Protein 3S7F (pdb70)

InterPro domains:
  IPR001214 SET domain [PF00856] (18-240)
  IPR001214 SET domain [PS50280] (7-241)
  IPR001214 SET domain [SM00317] (7-247)
  IPR002893 Zinc finger, MYND-type [PF01753] (52-90)
  IPR002893 Zinc finger, MYND-type [PS50865] (52-90)
  IPR011990 Tetratricopeptide-like helical domain superfamily [G3DSA:1.25.40.10] (366-433)
  IPR011990 Tetratricopeptide-like helical domain superfamily [SSF48452] (344-416)
  IPR044419 SMYD2, SET domain [cd19202] (7-269)
  IPR046341 SET domain superfamily [G3DSA:2.170.270.10] (20-267)
  IPR046341 SET domain superfamily [SSF82199] (8-263)
  IPR050869 Histone-lysine N-methyltransferase [PTHR12197] (10-426)

Radius of gyration: 22.29 Å; Cα contacts (8 Å, |Δi|>4): 740; chains: 2; bounding box: 69×54×52 Å

Secondary structure (DSSP, 8-state):
--TTEEEEE-TTS-EEEEESS-B-TT-EEEEEE-SEEEE-GGGBTTB-TTT--B-SSPEEPTTTS--EESSHHHHHHHHHHHTTTHHHHHHHGGG----HHHHHHHHHHHHHHH--SPPTT-SS--GGG----GGG--HHHHHHHHHHHHHHHHHHTTT-----HHHHHHHHHHHHHH-EEEE-TT--EEEEEE-HHHHTSEE-SS-SEEEEEETTEEEEEESS-B-TTPBPEE-SS-TTS-HHHHHHHHHHHHS----SHHHHH-TTHHHHT-B---SSPPPHHHHHHHHHHHHHHHHHHHHHTTTS-HHHHHHHHHHHHHHHTTTB-TTSHHHHHHHHHHHHHHHHTT-HHHHHHHHHHHHHHHHHHS-SS-HHHHHHHHHHHHHHHHTT-HHHHHHHHHHHHHHHHHHH-TT-HHHHHHHHHHHH-/-B-S--

CATH classification: 2.170.270.10 (+1 more: 1.25.40.10)

Structure (mmCIF, N/CA/C/O backbone):
data_3S7F
#
_entry.id   3S7F
#
_cell.length_a   156.413
_cell.length_b   156.413
_cell.length_c   52.895
_cell.angle_alpha   90.00
_cell.angle_beta   90.00
_cell.angle_gamma   90.00
#
_symmetry.space_group_name_H-M   'I 4'
#
loop_
_entity.id
_entity.type
_entity.pdbx_description
1 polymer 'N-lysine methyltransferase SMYD2'
2 polymer 'p53 peptide'
3 non-polymer S-ADENOSYLMETHIONINE
4 non-polymer (R,R)-2,3-BUTANEDIOL
5 non-polymer 'ZINC ION'
6 water water
#
loop_
_atom_site.group_PDB
_atom_site.id
_atom_site.type_symbol
_atom_site.label_atom_id
_atom_site.label_alt_id
_atom_site.label_comp_id
_atom_site.label_asym_id
_atom_site.label_entity_id
_atom_site.label_seq_id
_atom_site.pdbx_PDB_ins_code
_atom_site.Cartn_x
_atom_site.Cartn_y
_atom_site.Cartn_z
_atom_site.occupancy
_atom_site.B_iso_or_equiv
_atom_site.auth_seq_id
_atom_site.auth_comp_id
_atom_site.auth_asym_id
_atom_site.auth_atom_id
_atom_site.pdbx_PDB_model_num
ATOM 1 N N . GLY A 1 5 ? 6.858 47.043 23.428 1.00 87.02 5 GLY A N 1
ATOM 2 C CA . GLY A 1 5 ? 8.184 47.263 22.857 1.00 86.15 5 GLY A CA 1
ATOM 3 C C . GLY A 1 5 ? 8.843 46.030 22.246 1.00 90.37 5 GLY A C 1
ATOM 4 O O . GLY A 1 5 ? 8.139 45.140 21.738 1.00 91.98 5 GLY A O 1
ATOM 5 N N . LEU A 1 6 ? 10.222 45.983 22.260 1.00 82.67 6 LEU A N 1
ATOM 6 C CA . LEU A 1 6 ? 11.063 44.881 21.715 1.00 79.20 6 LEU A CA 1
ATOM 7 C C . LEU A 1 6 ? 11.937 44.329 22.830 1.00 82.75 6 LEU A C 1
ATOM 8 O O . LEU A 1 6 ? 12.694 45.089 23.440 1.00 84.26 6 LEU A O 1
ATOM 13 N N . GLY A 1 7 ? 11.847 43.028 23.077 1.00 77.16 7 GLY A N 1
ATOM 14 C CA . GLY A 1 7 ? 12.630 42.365 24.116 1.00 77.61 7 GLY A CA 1
ATOM 15 C C . GLY A 1 7 ? 14.127 42.616 24.036 1.00 78.43 7 GLY A C 1
ATOM 16 O O . GLY A 1 7 ? 14.697 42.621 22.941 1.00 78.24 7 GLY A O 1
ATOM 17 N N . GLY A 1 8 ? 14.742 42.877 25.188 1.00 72.56 8 GLY A N 1
ATOM 18 C CA . GLY A 1 8 ? 16.172 43.151 25.308 1.00 70.81 8 GLY A CA 1
ATOM 19 C C . GLY A 1 8 ? 16.615 44.507 24.810 1.00 70.33 8 GLY A C 1
ATOM 20 O O . GLY A 1 8 ? 17.809 44.776 24.757 1.00 69.20 8 GLY A O 1
ATOM 21 N N . LEU A 1 9 ? 15.667 45.364 24.426 1.00 65.85 9 LEU A N 1
ATOM 22 C CA . LEU A 1 9 ? 15.938 46.703 23.909 1.00 64.68 9 LEU A CA 1
ATOM 23 C C . LEU A 1 9 ? 14.932 47.727 24.468 1.00 70.22 9 LEU A C 1
ATOM 24 O O . LEU A 1 9 ? 13.878 47.356 25.013 1.00 72.20 9 LEU A O 1
ATOM 29 N N . GLU A 1 10 ? 15.250 49.018 24.318 1.00 64.47 10 GLU A N 1
ATOM 30 C CA . GLU A 1 10 ? 14.337 50.097 24.692 1.00 64.06 10 GLU A CA 1
ATOM 31 C C . GLU A 1 10 ? 14.623 51.399 23.960 1.00 63.72 10 GLU A C 1
ATOM 32 O O . GLU A 1 10 ? 15.760 51.658 23.567 1.00 61.93 10 GLU A O 1
ATOM 38 N N . ARG A 1 11 ? 13.581 52.218 23.808 1.00 58.54 11 ARG A N 1
ATOM 39 C CA . ARG A 1 11 ? 13.681 53.567 23.266 1.00 57.19 11 ARG A CA 1
ATOM 40 C C . ARG A 1 11 ? 14.197 54.421 24.432 1.00 62.49 11 ARG A C 1
ATOM 41 O O . ARG A 1 11 ? 13.839 54.174 25.593 1.00 64.26 11 ARG A O 1
ATOM 49 N N . PHE A 1 12 ? 15.052 55.405 24.124 1.00 56.47 12 PHE A N 1
ATOM 50 C CA . PHE A 1 12 ? 15.618 56.330 25.106 1.00 55.36 12 PHE A CA 1
ATOM 51 C C . PHE A 1 12 ? 15.971 57.655 24.443 1.00 61.83 12 PHE A C 1
ATOM 52 O O . PHE A 1 12 ? 15.941 57.769 23.219 1.00 57.53 12 PHE A O 1
ATOM 60 N N . CYS A 1 13 ? 16.302 58.659 25.274 1.00 65.22 13 CYS A N 1
ATOM 61 C CA . CYS A 1 13 ? 16.745 59.965 24.819 1.00 65.54 13 CYS A CA 1
ATOM 62 C C . CYS A 1 13 ? 18.243 59.937 24.751 1.00 70.00 13 CYS A C 1
ATOM 63 O O . CYS A 1 13 ? 18.915 59.781 25.785 1.00 73.38 13 CYS A O 1
ATOM 66 N N . SER A 1 14 ? 18.761 59.961 23.525 1.00 62.27 14 SER A N 1
ATOM 67 C CA . SER A 1 14 ? 20.191 59.950 23.275 1.00 61.70 14 SER A CA 1
ATOM 68 C C . SER A 1 14 ? 20.658 61.410 23.272 1.00 65.66 14 SER A C 1
ATOM 69 O O . SER A 1 14 ? 20.212 62.179 22.407 1.00 64.93 14 SER A O 1
ATOM 72 N N . PRO A 1 15 ? 21.465 61.846 24.283 1.00 62.55 15 PRO A N 1
ATOM 73 C CA . PRO A 1 15 ? 21.855 63.264 24.350 1.00 62.53 15 PRO A CA 1
ATOM 74 C C . PRO A 1 15 ? 22.503 63.769 23.070 1.00 64.45 15 PRO A C 1
ATOM 75 O O . PRO A 1 15 ? 23.510 63.197 22.605 1.00 65.11 15 PRO A O 1
ATOM 79 N N . GLY A 1 16 ? 21.849 64.773 22.478 1.00 57.41 16 GLY A N 1
ATOM 80 C CA . GLY A 1 16 ? 22.298 65.414 21.254 1.00 55.82 16 GLY A CA 1
ATOM 81 C C . GLY A 1 16 ? 22.037 64.621 20.003 1.00 58.20 16 GLY A C 1
ATOM 82 O O . GLY A 1 16 ? 22.575 64.971 18.947 1.00 57.73 16 GLY A O 1
ATOM 83 N N . LYS A 1 17 ? 21.225 63.537 20.118 1.00 54.64 17 LYS A N 1
ATOM 84 C CA . LYS A 1 17 ? 20.819 62.660 19.012 1.00 52.26 17 LYS A CA 1
ATOM 85 C C .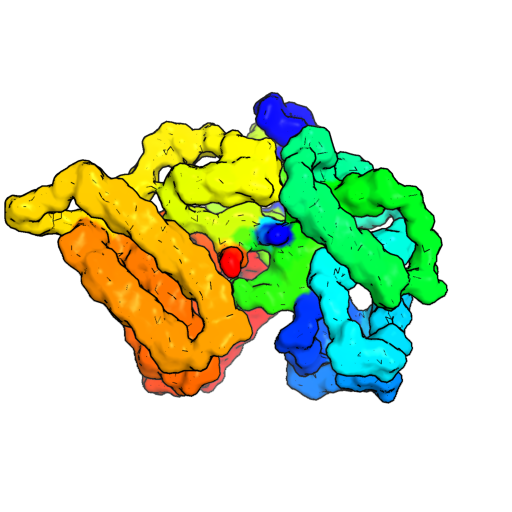 LYS A 1 17 ? 19.329 62.312 19.090 1.00 62.97 17 LYS A C 1
ATOM 86 O O . LYS A 1 17 ? 18.911 61.330 18.488 1.00 66.91 17 LYS A O 1
ATOM 92 N N . GLY A 1 18 ? 18.535 63.114 19.794 1.00 60.53 18 GLY A N 1
ATOM 93 C CA . GLY A 1 18 ? 17.093 62.912 19.930 1.00 59.54 18 GLY A CA 1
ATOM 94 C C . GLY A 1 18 ? 16.734 61.594 20.573 1.00 63.77 18 GLY A C 1
ATOM 95 O O . GLY A 1 18 ? 17.295 61.243 21.605 1.00 67.99 18 GLY A O 1
ATOM 96 N N . ARG A 1 19 ? 15.838 60.835 19.956 1.00 57.46 19 ARG A N 1
ATOM 97 C CA . ARG A 1 19 ? 15.447 59.519 20.462 1.00 55.81 19 ARG A CA 1
ATOM 98 C C . ARG A 1 19 ? 16.330 58.471 19.821 1.00 58.02 19 ARG A C 1
ATOM 99 O O . ARG A 1 19 ? 16.752 58.622 18.682 1.00 58.32 19 ARG A O 1
ATOM 107 N N . GLY A 1 20 ? 16.607 57.417 20.552 1.00 53.32 20 GLY A N 1
ATOM 108 C CA . GLY A 1 20 ? 17.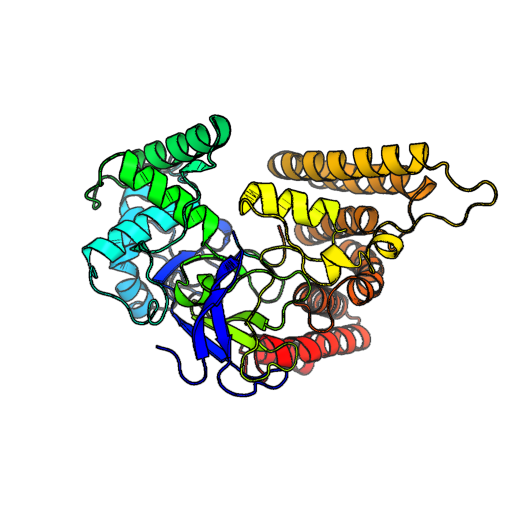430 56.335 20.048 1.00 51.83 20 GLY A CA 1
ATOM 109 C C . GLY A 1 20 ? 17.042 54.984 20.601 1.00 55.28 20 GLY A C 1
ATOM 110 O O . GLY A 1 20 ? 16.099 54.868 21.392 1.00 55.59 20 GLY A O 1
ATOM 111 N N . LEU A 1 21 ? 17.797 53.959 20.197 1.00 49.88 21 LEU A N 1
ATOM 112 C CA . LEU A 1 21 ? 17.575 52.591 20.642 1.00 48.22 21 LEU A CA 1
ATOM 113 C C . LEU A 1 21 ? 18.741 52.152 21.536 1.00 52.34 21 LEU A C 1
ATOM 114 O O . LEU A 1 21 ? 19.893 52.299 21.140 1.00 53.75 21 LEU A O 1
ATOM 119 N N . ARG A 1 22 ? 18.441 51.581 22.708 1.00 47.65 22 ARG A N 1
ATOM 120 C CA . ARG A 1 22 ? 19.429 51.159 23.690 1.00 49.00 22 ARG A CA 1
ATOM 121 C C . ARG A 1 22 ? 19.269 49.689 24.031 1.00 55.91 22 ARG A C 1
ATOM 122 O O . ARG A 1 22 ? 18.147 49.220 24.176 1.00 57.26 22 ARG A O 1
ATOM 130 N N . ALA A 1 23 ? 20.391 48.975 24.208 1.00 54.89 23 ALA A N 1
ATOM 131 C CA . ALA A 1 23 ? 20.444 47.556 24.597 1.00 55.79 23 ALA A CA 1
ATOM 132 C C . ALA A 1 23 ? 20.249 47.365 26.102 1.00 61.23 23 ALA A C 1
ATOM 133 O O . ALA A 1 23 ? 20.776 48.127 26.918 1.00 62.91 23 ALA A O 1
ATOM 135 N N . LEU A 1 24 ? 19.509 46.322 26.466 1.00 55.19 24 LEU A N 1
ATOM 136 C CA . LEU A 1 24 ? 19.237 45.985 27.867 1.00 53.75 24 LEU A CA 1
ATOM 137 C C . LEU A 1 24 ? 19.827 44.595 28.192 1.00 59.88 24 LEU A C 1
ATOM 138 O O . LEU A 1 24 ? 19.729 44.091 29.315 1.00 62.05 24 LEU A O 1
ATOM 143 N N . GLN A 1 25 ? 20.421 43.972 27.183 1.00 55.25 25 GLN A N 1
ATOM 144 C CA . GLN A 1 25 ? 21.026 42.655 27.301 1.00 55.19 25 GLN A CA 1
ATOM 145 C C . GLN A 1 25 ? 22.234 42.621 26.358 1.00 60.13 25 GLN A C 1
ATOM 146 O O . GLN A 1 25 ? 22.296 43.426 25.423 1.00 58.21 25 GLN A O 1
ATOM 152 N N . PRO A 1 26 ? 23.188 41.693 26.539 1.00 58.85 26 PRO A N 1
ATOM 153 C CA . PRO A 1 26 ? 24.294 41.617 25.578 1.00 58.06 26 PRO A CA 1
ATOM 154 C C . PRO A 1 26 ? 23.846 41.029 24.231 1.00 62.93 26 PRO A C 1
ATOM 155 O O . PRO A 1 26 ? 22.925 40.193 24.171 1.00 63.56 26 PRO A O 1
ATOM 159 N N . PHE A 1 27 ? 24.498 41.490 23.146 1.00 57.26 27 PHE A N 1
ATOM 160 C CA . PHE A 1 27 ? 24.327 40.956 21.798 1.00 54.51 27 PHE A CA 1
ATOM 161 C C . PHE A 1 27 ? 25.727 40.611 21.281 1.00 58.65 27 PHE A C 1
ATOM 162 O O . PHE A 1 27 ? 26.649 41.417 21.434 1.00 58.72 27 PHE A O 1
ATOM 170 N N . GLN A 1 28 ? 25.913 39.396 20.751 1.00 54.73 28 GLN A N 1
ATOM 171 C CA . GLN A 1 28 ? 27.205 38.995 20.187 1.00 54.85 28 GLN A CA 1
ATOM 172 C C . GLN A 1 28 ? 27.182 39.238 18.686 1.00 56.83 28 GLN A C 1
ATOM 173 O O . GLN A 1 28 ? 26.106 39.386 18.109 1.00 54.07 28 GLN A O 1
ATOM 179 N N . VAL A 1 29 ? 28.365 39.316 18.053 1.00 54.38 29 VAL A N 1
ATOM 180 C CA . VAL A 1 29 ? 28.469 39.514 16.605 1.00 52.73 29 VAL A CA 1
ATOM 181 C C . VAL A 1 29 ? 27.589 38.434 15.902 1.00 58.04 29 VAL A C 1
ATOM 182 O O . VAL A 1 29 ? 27.648 37.239 16.247 1.00 59.60 29 VAL A O 1
ATOM 186 N N . GLY A 1 30 ? 26.728 38.886 15.008 1.00 52.20 30 GLY A N 1
ATOM 187 C CA . GLY A 1 30 ? 25.853 37.990 14.271 1.00 52.34 30 GLY A CA 1
ATOM 188 C C . GLY A 1 30 ? 24.501 37.720 14.900 1.00 58.13 30 GLY A C 1
ATOM 189 O O . GLY A 1 30 ? 23.653 37.102 14.245 1.00 59.86 30 GLY A O 1
ATOM 190 N N . ASP A 1 31 ? 24.269 38.157 16.164 1.00 52.97 31 ASP A N 1
ATOM 191 C CA . ASP A 1 31 ? 22.964 37.954 16.803 1.00 51.86 31 ASP A CA 1
ATOM 192 C C . ASP A 1 31 ? 21.925 38.882 16.180 1.00 54.27 31 ASP A C 1
ATOM 193 O O . ASP A 1 31 ? 22.226 40.044 15.910 1.00 53.34 31 ASP A O 1
ATOM 198 N N . LEU A 1 32 ? 20.694 38.368 15.984 1.00 49.93 32 LEU A N 1
ATOM 199 C CA . LEU A 1 32 ? 19.525 39.126 15.511 1.00 47.49 32 LEU A CA 1
ATOM 200 C C . LEU A 1 32 ? 18.953 39.916 16.734 1.00 52.46 32 LEU A C 1
ATOM 201 O O . LEU A 1 32 ? 18.523 39.312 17.727 1.00 54.95 32 LEU A O 1
ATOM 206 N N . LEU A 1 33 ? 19.003 41.248 16.668 1.00 46.34 33 LEU A N 1
ATOM 207 C CA . LEU A 1 33 ? 18.495 42.105 17.728 1.00 47.32 33 LEU A CA 1
ATOM 208 C C . LEU A 1 33 ? 16.999 42.108 17.649 1.00 53.57 33 LEU A C 1
ATOM 209 O O . LEU A 1 33 ? 16.351 41.912 18.667 1.00 57.28 33 LEU A O 1
ATOM 214 N N . PHE A 1 34 ? 16.460 42.320 16.433 1.00 47.56 34 PHE A N 1
ATOM 215 C CA . PHE A 1 34 ? 15.034 42.349 16.116 1.00 45.81 34 PHE A CA 1
ATOM 216 C C . PHE A 1 34 ? 14.806 42.345 14.616 1.00 49.08 34 PHE A C 1
ATOM 217 O O . PHE A 1 34 ? 15.726 42.567 13.821 1.00 44.88 34 PHE A O 1
ATOM 225 N N . SER A 1 35 ? 13.550 42.090 14.257 1.00 50.36 35 SER A N 1
ATOM 226 C CA . SER A 1 35 ? 12.966 42.061 12.910 1.00 49.75 35 SER A CA 1
ATOM 227 C C . SER A 1 35 ? 11.890 43.121 12.861 1.00 56.08 35 SER A C 1
ATOM 228 O O . SER A 1 35 ? 11.242 43.403 13.889 1.00 57.46 35 SER A O 1
ATOM 231 N N . CYS A 1 36 ? 11.657 43.689 11.675 1.00 51.71 36 CYS A N 1
ATOM 232 C CA . CYS A 1 36 ? 10.620 44.705 11.536 1.00 50.99 36 CYS A CA 1
ATOM 233 C C . CYS A 1 36 ? 9.888 44.501 10.224 1.00 54.75 36 CYS A C 1
ATOM 234 O O . CYS A 1 36 ? 10.503 44.653 9.173 1.00 56.34 36 CYS A O 1
ATOM 237 N N . PRO A 1 37 ? 8.592 44.141 10.229 1.00 50.59 37 PRO A N 1
ATOM 238 C CA . PRO A 1 37 ? 7.870 44.052 8.939 1.00 49.23 37 PRO A CA 1
ATOM 239 C C . PRO A 1 37 ? 7.716 45.451 8.335 1.00 52.07 37 PRO A C 1
ATOM 240 O O . PRO A 1 37 ? 7.561 46.424 9.079 1.00 51.66 37 PRO A O 1
ATOM 244 N N . ALA A 1 38 ? 7.833 45.574 7.007 1.00 48.05 38 ALA A N 1
ATOM 245 C CA . ALA A 1 38 ? 7.685 46.881 6.348 1.00 46.48 38 ALA A CA 1
ATOM 246 C C . ALA A 1 38 ? 6.314 47.475 6.663 1.00 50.32 38 ALA A C 1
ATOM 247 O O . ALA A 1 38 ? 5.298 46.778 6.612 1.00 53.42 38 ALA A O 1
ATOM 249 N N . TYR A 1 39 ? 6.288 48.721 7.058 1.00 44.19 39 TYR A N 1
ATOM 250 C CA . TYR A 1 39 ? 5.029 49.409 7.308 1.00 44.50 39 TYR A CA 1
ATOM 251 C C . TYR A 1 39 ? 4.384 49.716 5.923 1.00 50.83 39 TYR A C 1
ATOM 252 O O . TYR A 1 39 ? 3.191 49.492 5.742 1.00 52.32 39 TYR A O 1
ATOM 261 N N . ALA A 1 40 ? 5.178 50.249 4.980 1.00 46.40 40 ALA A N 1
ATOM 262 C CA . ALA A 1 40 ? 4.797 50.556 3.599 1.00 46.10 40 ALA A CA 1
ATOM 263 C C . ALA A 1 40 ? 6.054 50.279 2.796 1.00 52.25 40 ALA A C 1
ATOM 264 O O . ALA A 1 40 ? 7.167 50.375 3.344 1.00 51.69 40 ALA A O 1
ATOM 266 N N . TYR A 1 41 ? 5.884 49.845 1.534 1.00 47.91 41 TYR A N 1
ATOM 267 C CA . TYR A 1 41 ? 7.004 49.451 0.676 1.00 45.36 41 TYR A CA 1
ATOM 268 C C . TYR A 1 41 ? 6.583 49.481 -0.754 1.00 47.11 41 TYR A C 1
ATOM 269 O O . TYR A 1 41 ? 5.397 49.398 -1.058 1.00 49.01 41 TYR A O 1
ATOM 278 N N . VAL A 1 42 ? 7.546 49.594 -1.635 1.00 41.90 42 VAL A N 1
ATOM 279 C CA . VAL A 1 42 ? 7.237 49.679 -3.049 1.00 42.84 42 VAL A CA 1
ATOM 280 C C . VAL A 1 42 ? 8.359 49.022 -3.850 1.00 48.45 42 VAL A C 1
ATOM 281 O O . VAL A 1 42 ? 9.520 49.299 -3.571 1.00 48.41 42 VAL A O 1
ATOM 285 N N . LEU A 1 43 ? 8.022 48.108 -4.805 1.00 44.22 43 LEU A N 1
ATOM 286 C CA . LEU A 1 43 ? 9.069 47.512 -5.646 1.00 41.95 43 LEU A CA 1
ATOM 287 C C . LEU A 1 43 ? 9.451 48.563 -6.713 1.00 48.02 43 LEU A C 1
ATOM 288 O O . LEU A 1 43 ? 8.557 49.145 -7.343 1.00 50.84 43 LEU A O 1
ATOM 293 N N . THR A 1 44 ? 10.759 48.818 -6.900 1.00 42.96 44 THR A N 1
ATOM 294 C CA . THR A 1 44 ? 11.236 49.768 -7.908 1.00 43.45 44 THR A CA 1
ATOM 295 C C . THR A 1 44 ? 10.775 49.363 -9.323 1.00 49.37 44 THR A C 1
ATOM 296 O O . THR A 1 44 ? 10.700 48.170 -9.597 1.00 50.42 44 THR A O 1
ATOM 300 N N . VAL A 1 45 ? 10.427 50.335 -10.189 1.00 45.92 45 VAL A N 1
ATOM 301 C CA . VAL A 1 45 ? 9.955 50.100 -11.570 1.00 46.37 45 VAL A CA 1
ATOM 302 C C . VAL A 1 45 ? 10.872 49.120 -12.351 1.00 54.21 45 VAL A C 1
ATOM 303 O O . VAL A 1 45 ? 10.376 48.147 -12.909 1.00 54.72 45 VAL A O 1
ATOM 307 N N . ASN A 1 46 ? 12.196 49.347 -12.346 1.00 53.06 46 ASN A N 1
ATOM 308 C CA . ASN A 1 46 ? 13.159 48.500 -13.070 1.00 53.59 46 ASN A CA 1
ATOM 309 C C . ASN A 1 46 ? 13.252 47.034 -12.623 1.00 58.08 46 ASN A C 1
ATOM 310 O O . ASN A 1 46 ? 13.822 46.214 -13.348 1.00 59.93 46 ASN A O 1
ATOM 315 N N . GLU A 1 47 ? 12.671 46.697 -11.470 1.00 52.73 47 GLU A N 1
ATOM 316 C CA . GLU A 1 47 ? 12.693 45.337 -10.945 1.00 52.35 47 GLU A CA 1
ATOM 317 C C . GLU A 1 47 ? 11.381 44.562 -11.175 1.00 56.84 47 GLU A C 1
ATOM 318 O O . GLU A 1 47 ? 11.285 43.377 -10.831 1.00 56.53 47 GLU A O 1
ATOM 324 N N . ARG A 1 48 ? 10.386 45.219 -11.809 1.00 54.15 48 ARG A N 1
ATOM 325 C CA . ARG A 1 48 ? 9.094 44.603 -12.154 1.00 53.98 48 ARG A CA 1
ATOM 326 C C . ARG A 1 48 ? 9.339 43.464 -13.157 1.00 60.07 48 ARG A C 1
ATOM 327 O O . ARG A 1 48 ? 10.125 43.612 -14.101 1.00 59.45 48 ARG A O 1
ATOM 335 N N . GLY A 1 49 ? 8.780 42.305 -12.850 1.00 58.62 49 GLY A N 1
ATOM 336 C CA . GLY A 1 49 ? 8.986 41.110 -13.656 1.00 60.62 49 GLY A CA 1
ATOM 337 C C . GLY A 1 49 ? 10.055 40.190 -13.091 1.00 66.88 49 GLY A C 1
ATOM 338 O O . GLY A 1 49 ? 10.073 38.997 -13.417 1.00 69.49 49 GLY A O 1
ATOM 339 N N . ASN A 1 50 ? 10.954 40.733 -12.228 1.00 60.67 50 ASN A N 1
ATOM 340 C CA . ASN A 1 50 ? 12.058 39.997 -11.608 1.00 58.79 50 ASN A CA 1
ATOM 341 C C . ASN A 1 50 ? 11.734 39.543 -10.211 1.00 59.72 50 ASN A C 1
ATOM 342 O O . ASN A 1 50 ? 12.209 38.484 -9.785 1.00 59.07 50 ASN A O 1
ATOM 347 N N . HIS A 1 51 ? 10.971 40.381 -9.485 1.00 55.37 51 HIS A N 1
ATOM 348 C CA . HIS A 1 51 ? 10.555 40.171 -8.105 1.00 54.96 51 HIS A CA 1
ATOM 349 C C . HIS A 1 51 ? 9.062 40.322 -7.979 1.00 61.21 51 HIS A C 1
ATOM 350 O O . HIS A 1 51 ? 8.447 41.144 -8.677 1.00 62.41 51 HIS A O 1
ATOM 357 N N . CYS A 1 52 ? 8.486 39.567 -7.045 1.00 57.14 52 CYS A N 1
ATOM 358 C CA . CYS A 1 52 ? 7.077 39.657 -6.721 1.00 56.88 52 CYS A CA 1
ATOM 359 C C . CYS A 1 52 ? 6.822 40.993 -6.003 1.00 59.74 52 CYS A C 1
ATOM 360 O O . CYS A 1 52 ? 7.505 41.350 -5.055 1.00 59.38 52 CYS A O 1
ATOM 363 N N . GLU A 1 53 ? 5.839 41.728 -6.488 1.00 56.08 53 GLU A N 1
ATOM 364 C CA . GLU A 1 53 ? 5.363 43.026 -6.012 1.00 53.37 53 GLU A CA 1
ATOM 365 C C . GLU A 1 53 ? 4.996 42.932 -4.516 1.00 54.47 53 GLU A C 1
ATOM 366 O O . GLU A 1 53 ? 5.334 43.825 -3.759 1.00 51.91 53 GLU A O 1
ATOM 372 N N . TYR A 1 54 ? 4.348 41.826 -4.089 1.00 53.23 54 TYR A N 1
ATOM 373 C CA . TYR A 1 54 ? 3.896 41.650 -2.707 1.00 52.66 54 TYR A CA 1
ATOM 374 C C . TYR A 1 54 ? 4.955 41.263 -1.694 1.00 59.30 54 TYR A C 1
ATOM 375 O O . TYR A 1 54 ? 5.068 41.923 -0.656 1.00 60.53 54 TYR A O 1
ATOM 384 N N . CYS A 1 55 ? 5.701 40.184 -1.966 1.00 56.82 55 CYS A N 1
ATOM 385 C CA . CYS A 1 55 ? 6.681 39.622 -1.034 1.00 56.52 55 CYS A CA 1
ATOM 386 C C . CYS A 1 55 ? 8.152 39.807 -1.412 1.00 55.57 55 CYS A C 1
ATOM 387 O O . CYS A 1 55 ? 9.029 39.438 -0.618 1.00 54.74 55 CYS A O 1
ATOM 390 N N . PHE A 1 56 ? 8.426 40.381 -2.596 1.00 49.90 56 PHE A N 1
ATOM 391 C CA . PHE A 1 56 ? 9.775 40.663 -3.131 1.00 48.69 56 PHE A CA 1
ATOM 392 C C . PHE A 1 56 ? 10.596 39.421 -3.497 1.00 55.56 56 PHE A C 1
ATOM 393 O O . PHE A 1 56 ? 11.794 39.552 -3.730 1.00 56.43 56 PHE A O 1
ATOM 401 N N . THR A 1 57 ? 9.966 38.227 -3.554 1.00 52.30 57 THR A N 1
ATOM 402 C CA . THR A 1 57 ? 10.613 36.967 -3.932 1.00 52.83 57 THR A CA 1
ATOM 403 C C . THR A 1 57 ? 11.117 37.082 -5.361 1.00 59.20 57 THR A C 1
ATOM 404 O O . THR A 1 57 ? 10.362 37.487 -6.253 1.00 59.84 57 THR A O 1
ATOM 408 N N . ARG A 1 58 ? 12.408 36.775 -5.562 1.00 56.57 58 ARG A N 1
ATOM 409 C CA . ARG A 1 58 ? 13.028 36.790 -6.879 1.00 56.92 58 ARG A CA 1
ATOM 410 C C . ARG A 1 58 ? 12.815 35.391 -7.423 1.00 63.37 58 ARG A C 1
ATOM 411 O O . ARG A 1 58 ? 13.245 34.409 -6.810 1.00 63.68 58 ARG A O 1
ATOM 419 N N . LYS A 1 59 ? 12.074 35.297 -8.542 1.00 61.58 59 LYS A N 1
ATOM 420 C CA . LYS A 1 59 ? 11.655 34.031 -9.152 1.00 61.68 59 LYS A CA 1
ATOM 421 C C . LYS A 1 59 ? 11.444 34.219 -10.655 1.00 67.99 59 LYS A C 1
ATOM 422 O O . LYS A 1 59 ? 11.146 35.330 -11.138 1.00 65.91 59 LYS A O 1
ATOM 428 N N . GLU A 1 60 ? 11.574 33.100 -11.386 1.00 68.21 60 GLU A N 1
ATOM 429 C CA . GLU A 1 60 ? 11.279 32.993 -12.814 1.00 69.28 60 GLU A CA 1
ATOM 430 C C . GLU A 1 60 ? 9.798 32.631 -12.865 1.00 73.51 60 GLU A C 1
ATOM 431 O O . GLU A 1 60 ? 9.285 32.040 -11.898 1.00 71.84 60 GLU A O 1
ATOM 437 N N . GLY A 1 61 ? 9.122 33.019 -13.951 1.00 71.57 61 GLY A N 1
ATOM 438 C CA . GLY A 1 61 ? 7.712 32.692 -14.158 1.00 72.75 61 GLY A CA 1
ATOM 439 C C . GLY A 1 61 ? 6.731 33.305 -13.176 1.00 75.91 61 GLY A C 1
ATOM 440 O O . GLY A 1 61 ? 5.795 32.642 -12.697 1.00 76.11 61 GLY A O 1
ATOM 441 N N . LEU A 1 62 ? 6.944 34.589 -12.875 1.00 71.05 62 LEU A N 1
ATOM 442 C CA . LEU A 1 62 ? 6.024 35.351 -12.035 1.00 69.65 62 LEU A CA 1
ATOM 443 C C . LEU A 1 62 ? 4.770 35.677 -12.892 1.00 77.26 62 LEU A C 1
ATOM 444 O O . LEU A 1 62 ? 4.888 35.904 -14.107 1.00 79.00 62 LEU A O 1
ATOM 449 N N . SER A 1 63 ? 3.578 35.625 -12.276 1.00 73.48 63 SER A N 1
ATOM 450 C CA . SER A 1 63 ? 2.308 35.919 -12.936 1.00 74.37 63 SER A CA 1
ATOM 451 C C . SER A 1 63 ? 2.073 37.440 -13.070 1.00 76.60 63 SER A C 1
ATOM 452 O O . SER A 1 63 ? 2.153 38.175 -12.088 1.00 76.94 63 SER A O 1
ATOM 455 N N . LYS A 1 64 ? 1.772 37.893 -14.282 1.00 70.91 64 LYS A N 1
ATOM 456 C CA . LYS A 1 64 ? 1.535 39.294 -14.642 1.00 69.36 64 LYS A CA 1
ATOM 457 C C . LYS A 1 64 ? 0.095 39.705 -14.277 1.00 71.64 64 LYS A C 1
ATOM 458 O O . LYS A 1 64 ? -0.828 38.914 -14.506 1.00 73.23 64 LYS A O 1
ATOM 464 N N . CYS A 1 65 ? -0.103 40.937 -13.731 1.00 64.57 65 CYS A N 1
ATOM 465 C CA . CYS A 1 65 ? -1.453 41.459 -13.445 1.00 63.77 65 CYS A CA 1
ATOM 466 C C . CYS A 1 65 ? -2.125 41.662 -14.790 1.00 68.00 65 CYS A C 1
ATOM 467 O O . CYS A 1 65 ? -1.550 42.302 -15.672 1.00 66.74 65 CYS A O 1
ATOM 470 N N . GLY A 1 66 ? -3.293 41.049 -14.947 1.00 65.84 66 GLY A N 1
ATOM 471 C CA . GLY A 1 66 ? -4.053 41.070 -16.184 1.00 67.32 66 GLY A CA 1
ATOM 472 C C . GLY A 1 66 ? -4.488 42.438 -16.662 1.00 71.80 66 GLY A C 1
ATOM 473 O O . GLY A 1 66 ? -4.647 42.633 -17.871 1.00 73.53 66 GLY A O 1
ATOM 474 N N . ARG A 1 67 ? -4.704 43.391 -15.728 1.00 66.45 67 ARG A N 1
ATOM 475 C CA . ARG A 1 67 ? -5.185 44.721 -16.093 1.00 66.95 67 ARG A CA 1
ATOM 476 C C . ARG A 1 67 ? -4.112 45.690 -16.581 1.00 70.54 67 ARG A C 1
ATOM 477 O O . ARG A 1 67 ? -4.213 46.240 -17.690 1.00 74.76 67 ARG A O 1
ATOM 485 N N . CYS A 1 68 ? -3.135 45.947 -15.740 1.00 61.13 68 CYS A N 1
ATOM 486 C CA . CYS A 1 68 ? -2.080 46.890 -16.059 1.00 57.86 68 CYS A CA 1
ATOM 487 C C . CYS A 1 68 ? -0.926 46.232 -16.824 1.00 64.42 68 CYS A C 1
ATOM 488 O O . CYS A 1 68 ? -0.209 46.940 -17.535 1.00 65.81 68 CYS A O 1
ATOM 491 N N . LYS A 1 69 ? -0.704 44.901 -16.623 1.00 60.29 69 LYS A N 1
ATOM 492 C CA . LYS A 1 69 ? 0.396 44.126 -17.211 1.00 59.89 69 LYS A CA 1
ATOM 493 C C . LYS A 1 69 ? 1.779 44.656 -16.739 1.00 63.33 69 LYS A C 1
ATOM 494 O O . LYS A 1 69 ? 2.818 44.368 -17.354 1.00 64.17 69 LYS A O 1
ATOM 500 N N . GLN A 1 70 ? 1.779 45.432 -15.640 1.00 58.19 70 GLN A N 1
ATOM 501 C CA . GLN A 1 70 ? 2.974 46.067 -15.087 1.00 56.83 70 GLN A CA 1
ATOM 502 C C . GLN A 1 70 ? 3.176 45.800 -13.584 1.00 62.30 70 GLN A C 1
ATOM 503 O O . GLN A 1 70 ? 3.813 46.594 -12.867 1.00 62.38 70 GLN A O 1
ATOM 509 N N . ALA A 1 71 ? 2.633 44.663 -13.115 1.00 57.92 71 ALA A N 1
ATOM 510 C CA . ALA A 1 71 ? 2.816 44.145 -11.756 1.00 56.08 71 ALA A CA 1
ATOM 511 C C . ALA A 1 71 ? 2.894 42.640 -11.893 1.00 58.83 71 ALA A C 1
ATOM 512 O O . ALA A 1 71 ? 2.149 42.060 -12.685 1.00 59.85 71 ALA A O 1
ATOM 514 N N . PHE A 1 72 ? 3.860 42.023 -11.203 1.00 54.16 72 PHE A N 1
ATOM 515 C CA . PHE A 1 72 ? 4.105 40.586 -11.283 1.00 54.81 72 PHE A CA 1
ATOM 516 C C . PHE A 1 72 ? 4.109 39.976 -9.908 1.00 62.33 72 PHE A C 1
ATOM 517 O O . PHE A 1 72 ? 4.607 40.594 -8.960 1.00 62.38 72 PHE A O 1
ATOM 525 N N . TYR A 1 73 ? 3.523 38.777 -9.795 1.00 61.13 73 TYR A N 1
ATOM 526 C CA . TYR A 1 73 ? 3.337 38.073 -8.531 1.00 61.44 73 TYR A CA 1
ATOM 527 C C . TYR A 1 73 ? 3.725 36.606 -8.585 1.00 67.82 73 TYR A C 1
ATOM 528 O O . TYR A 1 73 ? 3.751 36.013 -9.666 1.00 67.41 73 TYR A O 1
ATOM 537 N N . CYS A 1 74 ? 3.981 36.013 -7.395 1.00 65.77 74 CYS A N 1
ATOM 538 C CA . CYS A 1 74 ? 4.292 34.584 -7.224 1.00 67.03 74 CYS A CA 1
ATOM 539 C C . CYS A 1 74 ? 3.095 33.738 -7.711 1.00 72.35 74 CYS A C 1
ATOM 540 O O . CYS A 1 74 ? 3.256 32.738 -8.420 1.00 72.25 74 CYS A O 1
ATOM 543 N N . ASN A 1 75 ? 1.893 34.158 -7.285 1.00 69.11 75 ASN A N 1
ATOM 544 C CA . ASN A 1 75 ? 0.624 33.491 -7.496 1.00 69.87 75 ASN A CA 1
ATOM 545 C C . ASN A 1 75 ? -0.527 34.467 -7.232 1.00 72.79 75 ASN A C 1
ATOM 546 O O . ASN A 1 75 ? -0.299 35.631 -6.926 1.00 71.15 75 ASN A O 1
ATOM 551 N N . VAL A 1 76 ? -1.758 33.961 -7.302 1.00 70.86 76 VAL A N 1
ATOM 552 C CA . VAL A 1 76 ? -3.005 34.678 -7.057 1.00 69.48 76 VAL A CA 1
ATOM 553 C C . VAL A 1 76 ? -3.118 35.196 -5.597 1.00 69.77 76 VAL A C 1
ATOM 554 O O . VAL A 1 76 ? -3.758 36.223 -5.392 1.00 69.00 76 VAL A O 1
ATOM 558 N N . GLU A 1 77 ? -2.480 34.529 -4.606 1.00 64.34 77 GLU A N 1
ATOM 559 C CA . GLU A 1 77 ? -2.522 35.008 -3.220 1.00 64.48 77 GLU A CA 1
ATOM 560 C C . GLU A 1 77 ? -1.691 36.277 -3.040 1.00 65.86 77 GLU A C 1
ATOM 561 O O . GLU A 1 77 ? -2.205 37.245 -2.479 1.00 64.47 77 GLU A O 1
ATOM 567 N N . CYS A 1 78 ? -0.427 36.297 -3.553 1.00 61.02 78 CYS A N 1
ATOM 568 C CA . CYS A 1 78 ? 0.434 37.484 -3.522 1.00 58.89 78 CYS A CA 1
ATOM 569 C C . CYS A 1 78 ? -0.303 38.640 -4.271 1.00 60.91 78 CYS A C 1
ATOM 570 O O . CYS A 1 78 ? -0.395 39.750 -3.742 1.00 60.16 78 CYS A O 1
ATOM 573 N N . GLN A 1 79 ? -0.923 38.335 -5.439 1.00 54.73 79 GLN A N 1
ATOM 574 C CA . GLN A 1 79 ? -1.713 39.293 -6.209 1.00 53.05 79 GLN A CA 1
ATOM 575 C C . GLN A 1 79 ? -2.833 39.923 -5.368 1.00 58.28 79 GLN A C 1
ATOM 576 O O . GLN A 1 79 ? -2.915 41.161 -5.290 1.00 57.73 79 GLN A O 1
ATOM 582 N N . LYS A 1 80 ? -3.659 39.071 -4.716 1.00 55.76 80 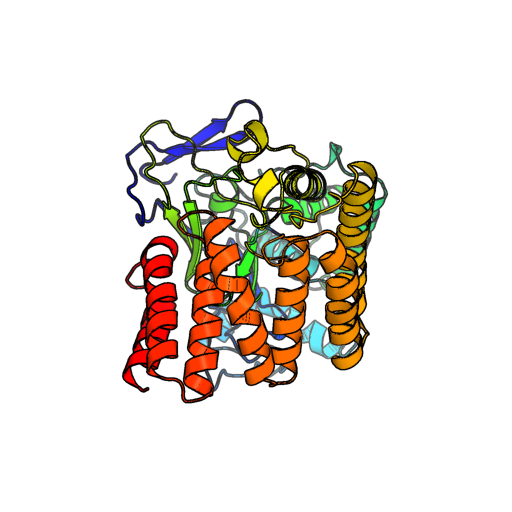LYS A N 1
ATOM 583 C CA . LYS A 1 80 ? -4.800 39.451 -3.860 1.00 55.84 80 LYS A CA 1
ATOM 584 C C . LYS A 1 80 ? -4.352 40.282 -2.658 1.00 59.32 80 LYS A C 1
ATOM 585 O O . LYS A 1 80 ? -4.964 41.307 -2.348 1.00 58.96 80 LYS A O 1
ATOM 591 N N . GLU A 1 81 ? -3.280 39.845 -1.987 1.00 56.21 81 GLU A N 1
ATOM 592 C CA . GLU A 1 81 ? -2.758 40.520 -0.800 1.00 55.54 81 GLU A CA 1
ATOM 593 C C . GLU A 1 81 ? -2.192 41.879 -1.128 1.00 59.28 81 GLU A C 1
ATOM 594 O O . GLU A 1 81 ? -2.258 42.771 -0.291 1.00 58.83 81 GLU A O 1
ATOM 600 N N . ASP A 1 82 ? -1.667 42.053 -2.361 1.00 55.79 82 ASP A N 1
ATOM 601 C CA . ASP A 1 82 ? -1.090 43.324 -2.814 1.00 53.00 82 ASP A CA 1
ATOM 602 C C . ASP A 1 82 ? -2.123 44.310 -3.342 1.00 54.74 82 ASP A C 1
ATOM 603 O O . ASP A 1 82 ? -1.815 45.498 -3.435 1.00 54.70 82 ASP A O 1
ATOM 608 N N . TRP A 1 83 ? -3.323 43.834 -3.723 1.00 50.27 83 TRP A N 1
ATOM 609 C CA . TRP A 1 83 ? -4.391 44.669 -4.286 1.00 49.90 83 TRP A CA 1
ATOM 610 C C . TRP A 1 83 ? -4.717 45.975 -3.506 1.00 53.84 83 TRP A C 1
ATOM 611 O O . TRP A 1 83 ? -4.778 47.034 -4.149 1.00 55.03 83 TRP A O 1
ATOM 622 N N . PRO A 1 84 ? -4.870 45.976 -2.150 1.00 46.73 84 PRO A N 1
ATOM 623 C CA . PRO A 1 84 ? -5.122 47.243 -1.453 1.00 45.53 84 PRO A CA 1
ATOM 624 C C . PRO A 1 84 ? -4.116 48.351 -1.775 1.00 52.22 84 PRO A C 1
ATOM 625 O O . PRO A 1 84 ? -4.498 49.532 -1.756 1.00 54.03 84 PRO A O 1
ATOM 629 N N . MET A 1 85 ? -2.839 47.963 -2.072 1.00 47.66 85 MET A N 1
ATOM 630 C CA . MET A 1 85 ? -1.747 48.874 -2.432 1.00 46.18 85 MET A CA 1
ATOM 631 C C . MET A 1 85 ? -1.652 49.031 -3.947 1.00 51.75 85 MET A C 1
ATOM 632 O O . MET A 1 85 ? -1.567 50.161 -4.466 1.00 50.12 85 MET A O 1
ATOM 637 N N . HIS A 1 86 ? -1.708 47.896 -4.662 1.00 49.63 86 HIS A N 1
ATOM 638 C CA . HIS A 1 86 ? -1.641 47.911 -6.128 1.00 50.33 86 HIS A CA 1
ATOM 639 C C . HIS A 1 86 ? -2.761 48.706 -6.810 1.00 54.07 86 HIS A C 1
ATOM 640 O O . HIS A 1 86 ? -2.513 49.300 -7.866 1.00 53.37 86 HIS A O 1
ATOM 647 N N . LYS A 1 87 ? -3.968 48.767 -6.184 1.00 51.13 87 LYS A N 1
ATOM 648 C CA . LYS A 1 87 ? -5.090 49.503 -6.763 1.00 52.10 87 LYS A CA 1
ATOM 649 C C . LYS A 1 87 ? -4.817 50.983 -6.944 1.00 58.69 87 LYS A C 1
ATOM 650 O O . LYS A 1 87 ? -5.410 51.579 -7.837 1.00 62.04 87 LYS A O 1
ATOM 656 N N . LEU A 1 88 ? -3.887 51.557 -6.145 1.00 52.43 88 LEU A N 1
ATOM 657 C CA . LEU A 1 88 ? -3.471 52.954 -6.241 1.00 51.14 88 LEU A CA 1
ATOM 658 C C . LEU A 1 88 ? -2.802 53.258 -7.581 1.00 55.12 88 LEU A C 1
ATOM 659 O O . LEU A 1 88 ? -2.767 54.419 -8.014 1.00 58.22 88 LEU A O 1
ATOM 664 N N . GLU A 1 89 ? -2.260 52.219 -8.228 1.00 47.81 89 GLU A N 1
ATOM 665 C CA . GLU A 1 89 ? -1.495 52.356 -9.456 1.00 46.61 89 GLU A CA 1
ATOM 666 C C . GLU A 1 89 ? -2.015 51.594 -10.648 1.00 52.33 89 GLU A C 1
ATOM 667 O O . GLU A 1 89 ? -1.688 51.971 -11.778 1.00 53.00 89 GLU A O 1
ATOM 673 N N . CYS A 1 90 ? -2.777 50.513 -10.419 1.00 48.33 90 CYS A N 1
ATOM 674 C CA . CYS A 1 90 ? -3.267 49.649 -11.487 1.00 49.14 90 CYS A CA 1
ATOM 675 C C . CYS A 1 90 ? -3.959 50.371 -12.668 1.00 55.44 90 CYS A C 1
ATOM 676 O O . CYS A 1 90 ? -3.363 50.455 -13.749 1.00 55.62 90 CYS A O 1
ATOM 679 N N . SER A 1 91 ? -5.182 50.906 -12.466 1.00 52.29 91 SER A N 1
ATOM 680 C CA . SER A 1 91 ? -5.880 51.626 -13.533 1.00 53.02 91 SER A CA 1
ATOM 681 C C . SER A 1 91 ? -5.109 52.930 -13.921 1.00 57.22 91 SER A C 1
ATOM 682 O O . SER A 1 91 ? -4.956 53.151 -15.127 1.00 58.91 91 SER A O 1
ATOM 685 N N . PRO A 1 92 ? -4.546 53.753 -12.969 1.00 50.14 92 PRO A N 1
ATOM 686 C CA . PRO A 1 92 ? -3.765 54.929 -13.374 1.00 49.44 92 PRO A CA 1
ATOM 687 C C . PRO A 1 92 ? -2.663 54.636 -14.406 1.00 58.28 92 PRO A C 1
ATOM 688 O O . PRO A 1 92 ? -2.533 55.393 -15.362 1.00 60.66 92 PRO A O 1
ATOM 692 N N . MET A 1 93 ? -1.900 53.519 -14.255 1.00 54.27 93 MET A N 1
ATOM 693 C CA . MET A 1 93 ? -0.860 53.126 -15.219 1.00 52.76 93 MET A CA 1
ATOM 694 C C . MET A 1 93 ? -1.422 52.914 -16.612 1.00 58.94 93 MET A C 1
ATOM 695 O O . MET A 1 93 ? -0.768 53.293 -17.577 1.00 62.00 93 MET A O 1
ATOM 700 N N . VAL A 1 94 ? -2.611 52.314 -16.735 1.00 54.07 94 VAL A N 1
ATOM 701 C CA . VAL A 1 94 ? -3.191 52.111 -18.065 1.00 54.68 94 VAL A CA 1
ATOM 702 C C . VAL A 1 94 ? -3.800 53.416 -18.654 1.00 63.28 94 VAL A C 1
ATOM 703 O O . VAL A 1 94 ? -3.659 53.669 -19.860 1.00 64.63 94 VAL A O 1
ATOM 707 N N . VAL A 1 95 ? -4.406 54.265 -17.783 1.00 60.10 95 VAL A N 1
ATOM 708 C CA . VAL A 1 95 ? -5.014 55.546 -18.172 1.00 61.21 95 VAL A CA 1
ATOM 709 C C . VAL A 1 95 ? -3.920 56.583 -18.595 1.00 66.58 95 VAL A C 1
ATOM 710 O O . VAL A 1 95 ? -3.988 57.143 -19.700 1.00 67.76 95 VAL A O 1
ATOM 714 N N . PHE A 1 96 ? -2.924 56.819 -17.725 1.00 61.11 96 PHE A N 1
ATOM 715 C CA . PHE A 1 96 ? -1.847 57.750 -18.014 1.00 61.55 96 PHE A CA 1
ATOM 716 C C . PHE A 1 96 ? -0.834 57.182 -19.024 1.00 69.51 96 PHE A C 1
ATOM 717 O O . PHE A 1 96 ? -0.098 57.944 -19.645 1.00 69.86 96 PHE A O 1
ATOM 725 N N . GLY A 1 97 ? -0.794 55.865 -19.172 1.00 68.59 97 GLY A N 1
ATOM 726 C CA . GLY A 1 97 ? 0.123 55.199 -20.094 1.00 70.89 97 GLY A CA 1
ATOM 727 C C . GLY A 1 97 ? 1.572 55.615 -19.911 1.00 78.32 97 GLY A C 1
ATOM 728 O O . GLY A 1 97 ? 2.139 55.456 -18.822 1.00 76.39 97 GLY A O 1
ATOM 729 N N . GLU A 1 98 ? 2.152 56.207 -20.983 1.00 78.25 98 GLU A N 1
ATOM 730 C CA . GLU A 1 98 ? 3.527 56.715 -21.047 1.00 77.57 98 GLU A CA 1
ATOM 731 C C . GLU A 1 98 ? 3.735 57.893 -20.094 1.00 75.12 98 GLU A C 1
ATOM 732 O O . GLU A 1 98 ? 4.862 58.112 -19.634 1.00 71.25 98 GLU A O 1
ATOM 738 N N . ASN A 1 99 ? 2.639 58.632 -19.793 1.00 70.55 99 ASN A N 1
ATOM 739 C CA . ASN A 1 99 ? 2.654 59.788 -18.893 1.00 69.30 99 ASN A CA 1
ATOM 740 C C . ASN A 1 99 ? 2.709 59.428 -17.397 1.00 69.82 99 ASN A C 1
ATOM 741 O O . ASN A 1 99 ? 2.816 60.338 -16.576 1.00 69.56 99 ASN A O 1
ATOM 746 N N . TRP A 1 100 ? 2.597 58.129 -17.044 1.00 63.43 100 TRP A N 1
ATOM 747 C CA . TRP A 1 100 ? 2.654 57.694 -15.668 1.00 61.68 100 TRP A CA 1
ATOM 748 C C . TRP A 1 100 ? 4.128 57.634 -15.233 1.00 64.66 100 TRP A C 1
ATOM 749 O O . TRP A 1 100 ? 4.872 56.716 -15.617 1.00 64.12 100 TRP A O 1
ATOM 760 N N . ASN A 1 101 ? 4.553 58.636 -14.447 1.00 58.79 101 ASN A N 1
ATOM 761 C CA . ASN A 1 101 ? 5.932 58.682 -13.998 1.00 57.50 101 ASN A CA 1
ATOM 762 C C . ASN A 1 101 ? 6.107 59.252 -12.558 1.00 62.82 101 ASN A C 1
ATOM 763 O O . ASN A 1 101 ? 7.023 60.067 -12.340 1.00 63.37 101 ASN A O 1
ATOM 768 N N . PRO A 1 102 ? 5.305 58.865 -11.534 1.00 57.83 102 PRO A N 1
ATOM 769 C CA . PRO A 1 102 ? 5.555 59.427 -10.199 1.00 56.10 102 PRO A CA 1
ATOM 770 C C . PRO A 1 102 ? 6.906 58.936 -9.678 1.00 59.44 102 PRO A C 1
ATOM 771 O O . PRO A 1 102 ? 7.301 57.805 -10.007 1.00 59.89 102 PRO A O 1
ATOM 775 N N . SER A 1 103 ? 7.629 59.779 -8.900 1.00 53.35 103 SER A N 1
ATOM 776 C CA . SER A 1 103 ? 8.912 59.367 -8.314 1.00 50.96 103 SER A CA 1
ATOM 777 C C . SER A 1 103 ? 8.662 58.272 -7.272 1.00 53.33 103 SER A C 1
ATOM 778 O O . SER A 1 103 ? 7.546 58.181 -6.748 1.00 53.45 103 SER A O 1
ATOM 781 N N . GLU A 1 104 ? 9.697 57.457 -6.953 1.00 47.14 104 GLU A N 1
ATOM 782 C CA . GLU A 1 104 ? 9.586 56.398 -5.948 1.00 44.98 104 GLU A CA 1
ATOM 783 C C . GLU A 1 104 ? 9.111 56.923 -4.576 1.00 49.31 104 GLU A C 1
ATOM 784 O O . GLU A 1 104 ? 8.313 56.277 -3.904 1.00 47.33 104 GLU A O 1
ATOM 790 N N . THR A 1 105 ? 9.551 58.118 -4.197 1.00 49.34 105 THR A N 1
ATOM 791 C CA . THR A 1 105 ? 9.124 58.760 -2.953 1.00 50.00 105 THR A CA 1
ATOM 792 C C . THR A 1 105 ? 7.598 58.998 -2.944 1.00 52.18 105 THR A C 1
ATOM 793 O O . THR A 1 105 ? 6.930 58.683 -1.948 1.00 51.51 105 THR A O 1
ATOM 797 N N . VAL A 1 106 ? 7.055 59.522 -4.062 1.00 45.97 106 VAL A N 1
ATOM 798 C CA . VAL A 1 106 ? 5.622 59.770 -4.2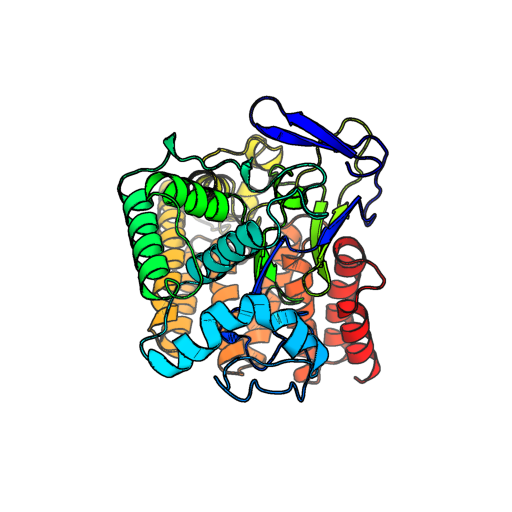40 1.00 44.42 106 VAL A CA 1
ATOM 799 C C . VAL A 1 106 ? 4.843 58.410 -4.155 1.00 48.69 106 VAL A C 1
ATOM 800 O O . VAL A 1 106 ? 3.835 58.314 -3.432 1.00 48.50 106 VAL A O 1
ATOM 804 N N . ARG A 1 107 ? 5.343 57.357 -4.876 1.00 43.21 107 ARG A N 1
ATOM 805 C CA . ARG A 1 107 ? 4.764 56.026 -4.879 1.00 42.22 107 ARG A CA 1
ATOM 806 C C . ARG A 1 107 ? 4.718 55.491 -3.465 1.00 50.54 107 ARG A C 1
ATOM 807 O O . ARG A 1 107 ? 3.665 55.023 -3.052 1.00 54.83 107 ARG A O 1
ATOM 815 N N . LEU A 1 108 ? 5.829 55.580 -2.706 1.00 45.99 108 LEU A N 1
ATOM 816 C CA . LEU A 1 108 ? 5.863 55.113 -1.314 1.00 45.96 108 LEU A CA 1
ATOM 817 C C . LEU A 1 108 ? 4.905 55.946 -0.426 1.00 53.84 108 LEU A C 1
ATOM 818 O O . LEU A 1 108 ? 4.176 55.374 0.391 1.00 55.09 108 LEU A O 1
ATOM 823 N N . THR A 1 109 ? 4.923 57.290 -0.580 1.00 48.68 109 THR A N 1
ATOM 824 C CA . THR A 1 109 ? 4.097 58.174 0.227 1.00 48.26 109 THR A CA 1
ATOM 825 C C . THR A 1 109 ? 2.602 57.918 0.029 1.00 54.74 109 THR A C 1
ATOM 826 O O . THR A 1 109 ? 1.847 57.979 1.006 1.00 56.04 109 THR A O 1
ATOM 830 N N . ALA A 1 110 ? 2.180 57.581 -1.215 1.00 50.53 110 ALA A N 1
ATOM 831 C CA . ALA A 1 110 ? 0.793 57.235 -1.526 1.00 50.01 110 ALA A CA 1
ATOM 832 C C . ALA A 1 110 ? 0.385 56.037 -0.679 1.00 53.27 110 ALA A C 1
ATOM 833 O O . ALA A 1 110 ? -0.712 56.020 -0.124 1.00 53.13 110 ALA A O 1
ATOM 835 N N . ARG A 1 111 ? 1.306 55.060 -0.531 1.00 49.95 111 ARG A N 1
ATOM 836 C CA . ARG A 1 111 ? 1.100 53.819 0.232 1.00 49.43 111 ARG A CA 1
ATOM 837 C C . ARG A 1 111 ? 1.040 54.065 1.723 1.00 53.97 111 ARG A C 1
ATOM 838 O O . ARG A 1 111 ? 0.259 53.411 2.411 1.00 54.15 111 ARG A O 1
ATOM 846 N N . ILE A 1 112 ? 1.795 55.066 2.210 1.00 49.47 112 ILE A N 1
ATOM 847 C CA . ILE A 1 112 ? 1.738 55.454 3.613 1.00 48.99 112 ILE A CA 1
ATOM 848 C C . ILE A 1 112 ? 0.349 56.019 3.878 1.00 53.97 112 ILE A C 1
ATOM 849 O O . ILE A 1 112 ? -0.314 55.571 4.814 1.00 55.43 112 ILE A O 1
ATOM 854 N N . LEU A 1 113 ? -0.113 56.964 3.031 1.00 49.17 113 LEU A N 1
ATOM 855 C CA . LEU A 1 113 ? -1.448 57.550 3.180 1.00 49.00 113 LEU A CA 1
ATOM 856 C C . LEU A 1 113 ? -2.557 56.497 3.132 1.00 55.64 113 LEU A C 1
ATOM 857 O O . LEU A 1 113 ? -3.466 56.558 3.962 1.00 55.88 113 LEU A O 1
ATOM 862 N N . ALA A 1 114 ? -2.436 55.494 2.219 1.00 53.60 114 ALA A N 1
ATOM 863 C CA . ALA A 1 114 ? -3.400 54.405 2.067 1.00 54.30 114 ALA A CA 1
ATOM 864 C C . ALA A 1 114 ? -3.438 53.544 3.312 1.00 59.92 114 ALA A C 1
ATOM 865 O O . ALA A 1 114 ? -4.533 53.260 3.776 1.00 62.79 114 ALA A O 1
ATOM 867 N N . LYS A 1 115 ? -2.264 53.190 3.881 1.00 54.75 115 LYS A N 1
ATOM 868 C CA . LYS A 1 115 ? -2.135 52.397 5.107 1.00 55.22 115 LYS A CA 1
ATOM 869 C C . LYS A 1 115 ? -2.725 53.135 6.310 1.00 61.25 115 LYS A C 1
ATOM 870 O O . LYS A 1 115 ? -3.415 52.501 7.108 1.00 63.54 115 LYS A O 1
ATOM 876 N N . GLN A 1 116 ? -2.493 54.466 6.425 1.00 55.48 116 GLN A N 1
ATOM 877 C CA . GLN A 1 116 ? -3.055 55.295 7.500 1.00 54.60 116 GLN A CA 1
ATOM 878 C C . GLN A 1 116 ? -4.598 55.281 7.485 1.00 59.00 116 GLN A C 1
ATOM 879 O O . GLN A 1 116 ? -5.217 55.350 8.542 1.00 60.11 116 GLN A O 1
ATOM 885 N N . LYS A 1 117 ? -5.214 55.140 6.306 1.00 55.83 117 LYS A N 1
ATOM 886 C CA . LYS A 1 117 ? -6.680 55.086 6.190 1.00 57.81 117 LYS A CA 1
ATOM 887 C C . LYS A 1 117 ? -7.227 53.726 6.611 1.00 64.09 117 LYS A C 1
ATOM 888 O O . LYS A 1 117 ? -8.229 53.649 7.323 1.00 66.47 117 LYS A O 1
ATOM 894 N N . ILE A 1 118 ? -6.579 52.660 6.161 1.00 59.68 118 ILE A N 1
ATOM 895 C CA . ILE A 1 118 ? -6.978 51.283 6.446 1.00 59.61 118 ILE A CA 1
ATOM 896 C C . ILE A 1 118 ? -6.682 50.901 7.884 1.00 66.21 118 ILE A C 1
ATOM 897 O O . ILE A 1 118 ? -7.532 50.290 8.531 1.00 66.87 118 ILE A O 1
ATOM 902 N N . HIS A 1 119 ? -5.472 51.249 8.364 1.00 63.16 119 HIS A N 1
ATOM 903 C CA . HIS A 1 119 ? -4.971 50.883 9.674 1.00 64.02 119 HIS A CA 1
ATOM 904 C C . HIS A 1 119 ? -4.498 52.131 10.456 1.00 65.01 119 HIS A C 1
ATOM 905 O O . HIS A 1 119 ? -3.285 52.329 10.634 1.00 61.38 119 HIS A O 1
ATOM 912 N N . PRO A 1 120 ? -5.425 52.971 10.971 1.00 62.10 120 PRO A N 1
ATOM 913 C CA . PRO A 1 120 ? -4.986 54.162 11.720 1.00 61.52 120 PRO A CA 1
ATOM 914 C C . PRO A 1 120 ? -4.274 53.871 13.044 1.00 66.65 120 PRO A C 1
ATOM 915 O O . PRO A 1 120 ? -3.482 54.681 13.499 1.00 65.57 120 PRO A O 1
ATOM 919 N N . GLU A 1 121 ? -4.548 52.723 13.656 1.00 67.45 121 GLU A N 1
ATOM 920 C CA . GLU A 1 121 ? -3.927 52.312 14.917 1.00 69.69 121 GLU A CA 1
ATOM 921 C C . GLU A 1 121 ? -2.466 51.935 14.703 1.00 73.37 121 GLU A C 1
ATOM 922 O O . GLU A 1 121 ? -2.032 51.671 13.582 1.00 73.00 121 GLU A O 1
ATOM 928 N N . ARG A 1 122 ? -1.718 51.874 15.799 1.00 69.23 122 ARG A N 1
ATOM 929 C CA . ARG A 1 122 ? -0.310 51.484 15.843 1.00 65.91 122 ARG A CA 1
ATOM 930 C C . ARG A 1 122 ? -0.164 50.044 15.299 1.00 63.62 122 ARG A C 1
ATOM 931 O O . ARG A 1 122 ? -0.946 49.172 15.669 1.00 62.50 122 ARG A O 1
ATOM 939 N N . THR A 1 123 ? 0.782 49.833 14.364 1.00 57.45 123 THR A N 1
ATOM 940 C CA . THR A 1 123 ? 1.039 48.541 13.696 1.00 55.31 123 THR A CA 1
ATOM 941 C C . THR A 1 123 ? 2.149 47.756 14.393 1.00 58.31 123 THR A C 1
ATOM 942 O O . THR A 1 123 ? 2.889 48.351 15.195 1.00 58.95 123 THR A O 1
ATOM 946 N N . PRO A 1 124 ? 2.351 46.453 14.064 1.00 52.64 124 PRO A N 1
ATOM 947 C CA . PRO A 1 124 ? 3.454 45.703 14.684 1.00 52.32 124 PRO A CA 1
ATOM 948 C C . PRO A 1 124 ? 4.836 46.193 14.237 1.00 59.74 124 PRO A C 1
ATOM 949 O O . PRO A 1 124 ? 5.855 45.752 14.761 1.00 61.78 124 PRO A O 1
ATOM 953 N N . SER A 1 125 ? 4.872 47.136 13.289 1.00 57.56 125 SER A N 1
ATOM 954 C CA . SER A 1 125 ? 6.089 47.765 12.760 1.00 56.44 125 SER A CA 1
ATOM 955 C C . SER A 1 125 ? 6.466 49.001 13.610 1.00 57.78 125 SER A C 1
ATOM 956 O O . SER A 1 125 ? 7.535 49.582 13.415 1.00 56.43 125 SER A O 1
ATOM 959 N N . GLU A 1 126 ? 5.570 49.400 14.538 1.00 52.97 126 GLU A N 1
ATOM 960 C CA . GLU A 1 126 ? 5.690 50.594 15.371 1.00 52.16 126 GLU A CA 1
ATOM 961 C C . GLU A 1 126 ? 5.677 50.255 16.852 1.00 58.42 126 GLU A C 1
ATOM 962 O O . GLU A 1 126 ? 5.009 50.945 17.629 1.00 58.56 126 GLU A O 1
ATOM 968 N N . LYS A 1 127 ? 6.416 49.203 17.254 1.00 54.75 127 LYS A N 1
ATOM 969 C CA . LYS A 1 127 ? 6.459 48.799 18.659 1.00 56.47 127 LYS A CA 1
ATOM 970 C C . LYS A 1 127 ? 7.181 49.839 19.533 1.00 61.02 127 LYS A C 1
ATOM 971 O O . LYS A 1 127 ? 6.889 49.937 20.728 1.00 62.43 127 LYS A O 1
ATOM 977 N N . LEU A 1 128 ? 8.114 50.611 18.932 1.00 55.20 128 LEU A N 1
ATOM 978 C CA . LEU A 1 128 ? 8.924 51.595 19.646 1.00 54.23 128 LEU A CA 1
ATOM 979 C C . LEU A 1 128 ? 8.812 53.012 19.120 1.00 57.74 128 LEU A C 1
ATOM 980 O O . LEU A 1 128 ? 8.810 53.955 19.913 1.00 58.71 128 LEU A O 1
ATOM 985 N N . LEU A 1 129 ? 8.692 53.164 17.797 1.00 51.93 129 LEU A N 1
ATOM 986 C CA . LEU A 1 129 ? 8.543 54.475 17.169 1.00 50.32 129 LEU A CA 1
ATOM 987 C C . LEU A 1 129 ? 7.437 54.390 16.122 1.00 56.16 129 LEU A C 1
ATOM 988 O O . LEU A 1 129 ? 7.423 53.445 15.320 1.00 55.01 129 LEU A O 1
ATOM 993 N N . ALA A 1 130 ? 6.514 55.372 16.139 1.00 53.24 130 ALA A N 1
ATOM 994 C CA . ALA A 1 130 ? 5.395 55.458 15.198 1.00 53.09 130 ALA A CA 1
ATOM 995 C C . ALA A 1 130 ? 5.735 56.356 14.004 1.00 57.32 130 ALA A C 1
ATOM 996 O O . ALA A 1 130 ? 6.504 57.299 14.154 1.00 58.59 130 ALA A O 1
ATOM 998 N N . VAL A 1 131 ? 5.116 56.097 12.833 1.00 52.05 131 VAL A N 1
ATOM 999 C CA . VAL A 1 131 ? 5.296 56.899 11.614 1.00 49.23 131 VAL A CA 1
ATOM 1000 C C . VAL A 1 131 ? 4.924 58.340 11.897 1.00 55.44 131 VAL A C 1
ATOM 1001 O O . VAL A 1 131 ? 5.637 59.238 11.472 1.00 56.20 131 VAL A O 1
ATOM 1005 N N . LYS A 1 132 ? 3.831 58.565 12.640 1.00 52.81 132 LYS A N 1
ATOM 1006 C CA . LYS A 1 132 ? 3.387 59.911 13.020 1.00 52.63 132 LYS A CA 1
ATOM 1007 C C . LYS A 1 132 ? 4.418 60.667 13.882 1.00 57.99 132 LYS A C 1
ATOM 1008 O O . LYS A 1 132 ? 4.498 61.880 13.774 1.00 59.54 132 LYS A O 1
ATOM 1014 N N . GLU A 1 133 ? 5.230 59.951 14.685 1.00 53.86 133 GLU A N 1
ATOM 1015 C CA . GLU A 1 133 ? 6.266 60.521 15.547 1.00 53.81 133 GLU A CA 1
ATOM 1016 C C . GLU A 1 133 ? 7.599 60.801 14.812 1.00 56.20 133 GLU A C 1
ATOM 1017 O O . GLU A 1 133 ? 8.519 61.318 15.437 1.00 56.86 133 GLU A O 1
ATOM 1023 N N . PHE A 1 134 ? 7.742 60.409 13.540 1.00 50.98 134 PHE A N 1
ATOM 1024 C CA . PHE A 1 134 ? 8.990 60.587 12.786 1.00 49.49 134 PHE A CA 1
ATOM 1025 C C . PHE A 1 134 ? 9.515 61.997 12.807 1.00 55.56 134 PHE A C 1
ATOM 1026 O O . PHE A 1 134 ? 8.756 62.961 12.704 1.00 58.21 134 PHE A O 1
ATOM 1034 N N . GLU A 1 135 ? 10.821 62.116 12.875 1.00 51.41 135 GLU A N 1
ATOM 1035 C CA . GLU A 1 135 ? 11.488 63.403 12.783 1.00 52.25 135 GLU A CA 1
ATOM 1036 C C . GLU A 1 135 ? 11.419 63.869 11.306 1.00 54.93 135 GLU A C 1
ATOM 1037 O O . GLU A 1 135 ? 11.717 63.102 10.390 1.00 50.89 135 GLU A O 1
ATOM 1043 N N . SER A 1 136 ? 11.027 65.125 11.096 1.00 53.85 136 SER A N 1
ATOM 1044 C CA . SER A 1 136 ? 10.858 65.679 9.756 1.00 52.99 136 SER A CA 1
ATOM 1045 C C . SER A 1 136 ? 11.911 66.685 9.324 1.00 58.07 136 SER A C 1
ATOM 1046 O O . SER A 1 136 ? 12.153 66.801 8.115 1.00 58.79 136 SER A O 1
ATOM 1049 N N . HIS A 1 137 ? 12.483 67.451 10.275 1.00 53.80 137 HIS A N 1
ATOM 1050 C CA . HIS A 1 137 ? 13.414 68.531 9.952 1.00 55.20 137 HIS A CA 1
ATOM 1051 C C . HIS A 1 137 ? 12.771 69.631 9.102 1.00 62.44 137 HIS A C 1
ATOM 1052 O O . HIS A 1 137 ? 13.447 70.338 8.339 1.00 62.10 137 HIS A O 1
ATOM 1059 N N . LEU A 1 138 ? 11.449 69.794 9.277 1.00 61.02 138 LEU A N 1
ATOM 1060 C CA . LEU A 1 138 ? 10.643 70.770 8.566 1.00 61.40 138 LEU A CA 1
ATOM 1061 C C . LEU A 1 138 ? 11.262 72.148 8.748 1.00 70.69 138 LEU A C 1
ATOM 1062 O O . LEU A 1 138 ? 11.401 72.862 7.762 1.00 72.17 138 LEU A O 1
ATOM 1067 N N . ASP A 1 139 ? 11.675 72.491 9.990 1.00 69.27 139 ASP A N 1
ATOM 1068 C CA . ASP A 1 139 ? 12.269 73.788 10.335 1.00 71.69 139 ASP A CA 1
ATOM 1069 C C . ASP A 1 139 ? 13.597 74.108 9.626 1.00 75.20 139 ASP A C 1
ATOM 1070 O O . ASP A 1 139 ? 13.931 75.275 9.432 1.00 75.58 139 ASP A O 1
ATOM 1075 N N . LYS A 1 140 ? 14.316 73.063 9.202 1.00 71.29 140 LYS A N 1
ATOM 1076 C CA . LYS A 1 140 ? 15.634 73.120 8.560 1.00 70.89 140 LYS A CA 1
ATOM 1077 C C . LYS A 1 140 ? 15.601 73.193 7.012 1.00 76.40 140 LYS A C 1
ATOM 1078 O O . LYS A 1 140 ? 16.625 73.462 6.375 1.00 76.52 140 LYS A O 1
ATOM 1084 N N . LEU A 1 141 ? 14.419 72.970 6.424 1.00 72.66 141 LEU A N 1
ATOM 1085 C CA . LEU A 1 141 ? 14.172 72.986 4.988 1.00 72.46 141 LEU A CA 1
ATOM 1086 C C . LEU A 1 141 ? 14.400 74.368 4.379 1.00 81.66 141 LEU A C 1
ATOM 1087 O O . LEU A 1 141 ? 13.780 75.358 4.816 1.00 84.01 141 LEU A O 1
ATOM 1092 N N . ASP A 1 142 ? 15.250 74.442 3.343 1.00 79.67 142 ASP A N 1
ATOM 1093 C CA . ASP A 1 142 ? 15.453 75.710 2.625 1.00 82.47 142 ASP A CA 1
ATOM 1094 C C . ASP A 1 142 ? 14.448 75.812 1.452 1.00 89.42 142 ASP A C 1
ATOM 1095 O O . ASP A 1 142 ? 13.647 74.892 1.270 1.00 88.78 142 ASP A O 1
ATOM 1100 N N . ASN A 1 143 ? 14.491 76.896 0.660 1.00 88.39 143 ASN A N 1
ATOM 1101 C CA . ASN A 1 143 ? 13.600 77.069 -0.489 1.00 87.64 143 ASN A CA 1
ATOM 1102 C C . ASN A 1 143 ? 13.760 75.948 -1.538 1.00 88.51 143 ASN A C 1
ATOM 1103 O O . ASN A 1 143 ? 12.758 75.464 -2.057 1.00 87.85 143 ASN A O 1
ATOM 1108 N N . GLU A 1 144 ? 15.001 75.507 -1.796 1.00 82.85 144 GLU A N 1
ATOM 1109 C CA . GLU A 1 144 ? 15.308 74.449 -2.756 1.00 81.65 144 GLU A CA 1
ATOM 1110 C C . GLU A 1 144 ? 14.643 73.104 -2.374 1.00 83.27 144 GLU A C 1
ATOM 1111 O O . GLU A 1 144 ? 14.072 72.444 -3.248 1.00 82.71 144 GLU A O 1
ATOM 1117 N N . LYS A 1 145 ? 14.722 72.714 -1.080 1.00 76.97 145 LYS A N 1
ATOM 1118 C CA . LYS A 1 145 ? 14.144 71.481 -0.562 1.00 73.68 145 LYS A CA 1
ATOM 1119 C C . LYS A 1 145 ? 12.611 71.565 -0.498 1.00 75.74 145 LYS A C 1
ATOM 1120 O O . LYS A 1 145 ? 11.934 70.591 -0.866 1.00 75.17 145 LYS A O 1
ATOM 1126 N N . LYS A 1 146 ? 12.056 72.739 -0.117 1.00 70.86 146 LYS A N 1
ATOM 1127 C CA . LYS A 1 146 ? 10.598 72.915 -0.105 1.00 70.24 146 LYS A CA 1
ATOM 1128 C C . LYS A 1 146 ? 10.030 72.838 -1.528 1.00 75.36 146 LYS A C 1
ATOM 1129 O O . LYS A 1 146 ? 8.963 72.256 -1.723 1.00 74.30 146 LYS A O 1
ATOM 1135 N N . ASP A 1 147 ? 10.783 73.351 -2.526 1.00 72.82 147 ASP A N 1
ATOM 1136 C CA . ASP A 1 147 ? 10.382 73.300 -3.936 1.00 72.79 147 ASP A CA 1
ATOM 1137 C C . ASP A 1 147 ? 10.371 71.873 -4.452 1.00 70.50 147 ASP A C 1
ATOM 1138 O O . ASP A 1 147 ? 9.467 71.515 -5.205 1.00 69.86 147 ASP A O 1
ATOM 1143 N N . LEU A 1 148 ? 11.342 71.060 -4.024 1.00 64.08 148 LEU A N 1
ATOM 1144 C CA . LEU A 1 148 ? 11.403 69.653 -4.412 1.00 63.14 148 LEU A CA 1
ATOM 1145 C C . LEU A 1 148 ? 10.223 68.851 -3.799 1.00 64.39 148 LEU A C 1
ATOM 1146 O O . LEU A 1 148 ? 9.564 68.070 -4.510 1.00 61.65 148 LEU A O 1
ATOM 1151 N N . ILE A 1 149 ? 9.917 69.125 -2.503 1.00 60.79 149 ILE A N 1
ATOM 1152 C CA . ILE A 1 149 ? 8.766 68.546 -1.778 1.00 59.30 149 ILE A CA 1
ATOM 1153 C C . ILE A 1 149 ? 7.434 68.995 -2.446 1.00 67.09 149 ILE A C 1
ATOM 1154 O O . ILE A 1 149 ? 6.515 68.180 -2.569 1.00 68.51 149 ILE A O 1
ATOM 1159 N N . GLN A 1 150 ? 7.350 70.268 -2.910 1.00 64.77 150 GLN A N 1
ATOM 1160 C CA . GLN A 1 150 ? 6.163 70.780 -3.624 1.00 65.10 150 GLN A CA 1
ATOM 1161 C C . GLN A 1 150 ? 5.930 70.068 -4.940 1.00 66.94 150 GLN A C 1
ATOM 1162 O O . GLN A 1 150 ? 4.785 69.734 -5.212 1.00 68.12 150 GLN A O 1
ATOM 1168 N N . SER A 1 151 ? 7.000 69.755 -5.711 1.00 59.98 151 SER A N 1
ATOM 1169 C CA . SER A 1 151 ? 6.917 68.957 -6.943 1.00 57.72 151 SER A CA 1
ATOM 1170 C C . SER A 1 151 ? 6.324 67.595 -6.604 1.00 59.24 151 SER A C 1
ATOM 1171 O O . SER A 1 151 ? 5.431 67.143 -7.313 1.00 57.79 151 SER A O 1
ATOM 1174 N N . ASP A 1 152 ? 6.820 66.950 -5.512 1.00 56.42 152 ASP A N 1
ATOM 1175 C CA . ASP A 1 152 ? 6.366 65.652 -5.014 1.00 55.22 152 ASP A CA 1
ATOM 1176 C C . ASP A 1 152 ? 4.882 65.677 -4.617 1.00 56.95 152 ASP A C 1
ATOM 1177 O O . ASP A 1 152 ? 4.134 64.775 -5.009 1.00 56.65 152 ASP A O 1
ATOM 1182 N N . ILE A 1 153 ? 4.451 66.724 -3.884 1.00 51.60 153 ILE A N 1
ATOM 1183 C CA . ILE A 1 153 ? 3.042 66.910 -3.504 1.00 51.63 153 ILE A CA 1
ATOM 1184 C C . ILE A 1 153 ? 2.134 67.057 -4.781 1.00 57.05 153 ILE A C 1
ATOM 1185 O O . ILE A 1 153 ? 1.077 66.441 -4.837 1.00 57.37 153 ILE A O 1
ATOM 1190 N N . ALA A 1 154 ? 2.574 67.826 -5.802 1.00 53.79 154 ALA A N 1
ATOM 1191 C CA . ALA A 1 154 ? 1.846 67.987 -7.073 1.00 53.86 154 ALA A CA 1
ATOM 1192 C C . ALA A 1 154 ? 1.724 66.660 -7.805 1.00 59.93 154 ALA A C 1
ATOM 1193 O O . ALA A 1 154 ? 0.678 66.397 -8.370 1.00 60.63 154 ALA A O 1
ATOM 1195 N N . ALA A 1 155 ? 2.771 65.816 -7.772 1.00 57.51 155 ALA A N 1
ATOM 1196 C CA . ALA A 1 155 ? 2.756 64.506 -8.424 1.00 57.48 155 ALA A CA 1
ATOM 1197 C C . ALA A 1 155 ? 1.803 63.556 -7.677 1.00 62.39 155 ALA A C 1
ATOM 1198 O O . ALA A 1 155 ? 1.151 62.716 -8.304 1.00 61.78 155 ALA A O 1
ATOM 1200 N N . LEU A 1 156 ? 1.728 63.695 -6.333 1.00 57.98 156 LEU A N 1
ATOM 1201 C CA . LEU A 1 156 ? 0.862 62.878 -5.490 1.00 54.91 156 LEU A CA 1
ATOM 1202 C C . LEU A 1 156 ? -0.612 63.160 -5.868 1.00 58.39 156 LEU A C 1
ATOM 1203 O O . LEU A 1 156 ? -1.352 62.229 -6.167 1.00 58.09 156 LEU A O 1
ATOM 1208 N N . HIS A 1 157 ? -1.000 64.436 -5.949 1.00 55.47 157 HIS A N 1
ATOM 1209 C CA . HIS A 1 157 ? -2.338 64.851 -6.354 1.00 56.85 157 HIS A CA 1
ATOM 1210 C C . HIS A 1 157 ? -2.605 64.433 -7.795 1.00 59.01 157 HIS A C 1
ATOM 1211 O O . HIS A 1 157 ? -3.682 63.955 -8.075 1.00 60.81 157 HIS A O 1
ATOM 1218 N N . HIS A 1 158 ? -1.613 64.572 -8.6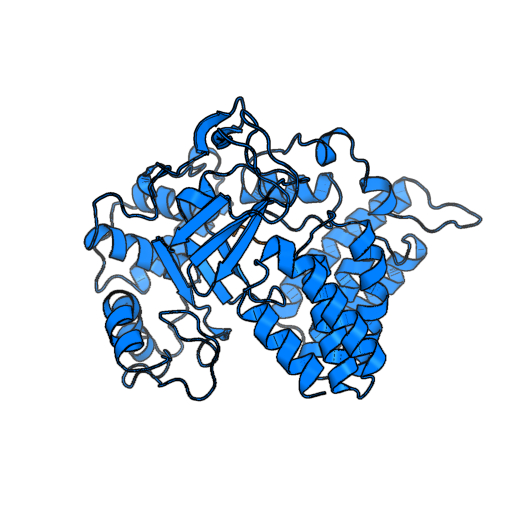85 1.00 53.40 158 HIS A N 1
ATOM 1219 C CA . HIS A 1 158 ? -1.678 64.259 -10.116 1.00 53.57 158 HIS A CA 1
ATOM 1220 C C . HIS A 1 158 ? -1.973 62.779 -10.396 1.00 55.97 158 HIS A C 1
ATOM 1221 O O . HIS A 1 158 ? -2.816 62.470 -11.240 1.00 56.38 158 HIS A O 1
ATOM 1228 N N . PHE A 1 159 ? -1.301 61.876 -9.681 1.00 51.02 159 PHE A N 1
ATOM 1229 C CA . PHE A 1 159 ? -1.417 60.444 -9.924 1.00 50.26 159 PHE A CA 1
ATOM 1230 C C . PHE A 1 159 ? -2.217 59.612 -8.917 1.00 54.39 159 PHE A C 1
ATOM 1231 O O . PHE A 1 159 ? -2.603 58.479 -9.239 1.00 55.01 159 PHE A O 1
ATOM 1239 N N . TYR A 1 160 ? -2.445 60.139 -7.709 1.00 49.74 160 TYR A N 1
ATOM 1240 C CA . TYR A 1 160 ? -3.074 59.374 -6.649 1.00 49.76 160 TYR A CA 1
ATOM 1241 C C . TYR A 1 160 ? -4.348 59.977 -6.042 1.00 59.33 160 TYR A C 1
ATOM 1242 O O . TYR A 1 160 ? -4.702 59.605 -4.926 1.00 61.80 160 TYR A O 1
ATOM 1251 N N . SER A 1 161 ? -5.073 60.833 -6.775 1.00 57.16 161 SER A N 1
ATOM 1252 C CA . SER A 1 161 ? -6.285 61.439 -6.230 1.00 57.70 161 SER A CA 1
ATOM 1253 C C . SER A 1 161 ? -7.521 60.521 -6.173 1.00 60.96 161 SER A C 1
ATOM 1254 O O . SER A 1 161 ? -8.492 60.864 -5.476 1.00 61.47 161 SER A O 1
ATOM 1257 N N . LYS A 1 162 ? -7.488 59.358 -6.873 1.00 55.01 162 LYS A N 1
ATOM 1258 C CA . LYS A 1 162 ? -8.663 58.489 -6.939 1.00 55.01 162 LYS A CA 1
ATOM 1259 C C . LYS A 1 162 ? -9.121 57.899 -5.626 1.00 62.17 162 LYS A C 1
ATOM 1260 O O . LYS A 1 162 ? -10.304 57.976 -5.310 1.00 62.24 162 LYS A O 1
ATOM 1266 N N . HIS A 1 163 ? -8.178 57.330 -4.858 1.00 60.86 163 HIS A N 1
ATOM 1267 C CA . HIS A 1 163 ? -8.457 56.610 -3.616 1.00 60.32 163 HIS A CA 1
ATOM 1268 C C . HIS A 1 163 ? -8.066 57.279 -2.336 1.00 64.59 163 HIS A C 1
ATOM 1269 O O . HIS A 1 163 ? -8.537 56.869 -1.266 1.00 63.90 163 HIS A O 1
ATOM 1276 N N . LEU A 1 164 ? -7.235 58.315 -2.435 1.00 60.67 164 LEU A N 1
ATOM 1277 C CA . LEU A 1 164 ? -6.697 58.995 -1.282 1.00 59.18 164 LEU A CA 1
ATOM 1278 C C . LEU A 1 164 ? -7.454 60.235 -0.902 1.00 68.12 164 LEU A C 1
ATOM 1279 O O . LEU A 1 164 ? -7.864 61.005 -1.770 1.00 69.76 164 LEU A O 1
ATOM 1284 N N . GLU A 1 165 ? -7.614 60.440 0.411 1.00 67.83 165 GLU A N 1
ATOM 1285 C CA . GLU A 1 165 ? -8.201 61.655 0.985 1.00 69.85 165 GLU A CA 1
ATOM 1286 C C . GLU A 1 165 ? -7.001 62.399 1.557 1.00 70.03 165 GLU A C 1
ATOM 1287 O O . GLU A 1 165 ? -6.370 61.944 2.523 1.00 69.21 165 GLU A O 1
ATOM 1293 N N . PHE A 1 166 ? -6.589 63.449 0.855 1.00 63.22 166 PHE A N 1
ATOM 1294 C CA . PHE A 1 166 ? -5.396 64.188 1.228 1.00 60.71 166 PHE A CA 1
ATOM 1295 C C . PHE A 1 166 ? -5.534 65.114 2.443 1.00 69.67 166 PHE A C 1
ATOM 1296 O O . PHE A 1 166 ? -6.517 65.863 2.524 1.00 71.32 166 PHE A O 1
ATOM 1304 N N . PRO A 1 167 ? -4.515 65.171 3.355 1.00 67.16 167 PRO A N 1
ATOM 1305 C CA . PRO A 1 167 ? -4.552 66.196 4.418 1.00 67.91 167 PRO A CA 1
ATOM 1306 C C . PRO A 1 167 ? -4.180 67.570 3.798 1.00 71.23 167 PRO A C 1
ATOM 1307 O O . PRO A 1 167 ? -3.989 67.646 2.569 1.00 69.91 167 PRO A O 1
ATOM 1311 N N . ASP A 1 168 ? -4.059 68.653 4.614 1.00 67.76 168 ASP A N 1
ATOM 1312 C CA . ASP A 1 168 ? -3.668 69.930 4.019 1.00 68.52 168 ASP A CA 1
ATOM 1313 C C . ASP A 1 168 ? -2.209 69.874 3.490 1.00 71.22 168 ASP A C 1
ATOM 1314 O O . ASP A 1 168 ? -1.476 68.933 3.816 1.00 69.80 168 ASP A O 1
ATOM 1319 N N . ASN A 1 169 ? -1.793 70.855 2.675 1.00 67.64 169 ASN A N 1
ATOM 1320 C CA . ASN A 1 169 ? -0.439 70.885 2.130 1.00 65.79 169 ASN A CA 1
ATOM 1321 C C . ASN A 1 169 ? 0.632 70.837 3.242 1.00 72.50 169 ASN A C 1
ATOM 1322 O O . ASN A 1 169 ? 1.617 70.117 3.102 1.00 71.61 169 ASN A O 1
ATOM 1327 N N . ASP A 1 170 ? 0.399 71.536 4.363 1.00 72.11 170 ASP A N 1
ATOM 1328 C CA . ASP A 1 170 ? 1.309 71.564 5.514 1.00 72.34 170 ASP A CA 1
ATOM 1329 C C . ASP A 1 170 ? 1.576 70.168 6.080 1.00 73.13 170 ASP A C 1
ATOM 1330 O O . ASP A 1 170 ? 2.721 69.862 6.396 1.00 71.54 170 ASP A O 1
ATOM 1335 N N . SER A 1 171 ? 0.532 69.322 6.188 1.00 68.27 171 SER A N 1
ATOM 1336 C CA . SER A 1 171 ? 0.679 67.951 6.679 1.00 66.31 171 SER A CA 1
ATOM 1337 C C . SER A 1 171 ? 1.433 67.092 5.670 1.00 67.71 171 SER A C 1
ATOM 1338 O O . SER A 1 171 ? 2.200 66.213 6.074 1.00 66.87 171 SER A O 1
ATOM 1341 N N . LEU A 1 172 ? 1.247 67.375 4.367 1.00 62.25 172 LEU A N 1
ATOM 1342 C CA . LEU A 1 172 ? 1.939 66.675 3.285 1.00 59.81 172 LEU A CA 1
ATOM 1343 C C . LEU A 1 172 ? 3.421 67.032 3.225 1.00 64.85 172 LEU A C 1
ATOM 1344 O O . LEU A 1 172 ? 4.223 66.162 2.889 1.00 65.67 172 LEU A O 1
ATOM 1349 N N . VAL A 1 173 ? 3.796 68.287 3.525 1.00 61.30 173 VAL A N 1
ATOM 1350 C CA . VAL A 1 173 ? 5.225 68.653 3.525 1.00 61.10 173 VAL A CA 1
ATOM 1351 C C . VAL A 1 173 ? 5.964 67.930 4.659 1.00 62.38 173 VAL A C 1
ATOM 1352 O O . VAL A 1 173 ? 7.030 67.373 4.426 1.00 59.19 173 VAL A O 1
ATOM 1356 N N . VAL A 1 174 ? 5.322 67.841 5.842 1.00 59.60 174 VAL A N 1
ATOM 1357 C CA . VAL A 1 174 ? 5.827 67.141 7.030 1.00 57.49 174 VAL A CA 1
ATOM 1358 C C . VAL A 1 174 ? 5.963 65.654 6.665 1.00 58.14 174 VAL A C 1
ATOM 1359 O O . VAL A 1 174 ? 6.969 65.039 6.979 1.00 58.53 174 VAL A O 1
ATOM 1363 N N . LEU A 1 175 ? 4.983 65.091 5.967 1.00 51.60 175 LEU A N 1
ATOM 1364 C CA . LEU A 1 175 ? 5.063 63.685 5.576 1.00 49.15 175 LEU A CA 1
ATOM 1365 C C . LEU A 1 175 ? 6.217 63.394 4.612 1.00 51.97 175 LEU A C 1
ATOM 1366 O O . LEU A 1 175 ? 7.013 62.514 4.899 1.00 50.13 175 LEU A O 1
ATOM 1371 N N . PHE A 1 176 ? 6.302 64.128 3.483 1.00 49.52 176 PHE A N 1
ATOM 1372 C CA . PHE A 1 176 ? 7.394 63.976 2.523 1.00 48.48 176 PHE A CA 1
ATOM 1373 C C . PHE A 1 176 ? 8.773 64.173 3.206 1.00 54.73 176 PHE A C 1
ATOM 1374 O O . PHE A 1 176 ? 9.710 63.443 2.897 1.00 56.56 176 PHE A O 1
ATOM 1382 N N . ALA A 1 177 ? 8.874 65.101 4.166 1.00 49.54 177 ALA A N 1
ATOM 1383 C CA . ALA A 1 177 ? 10.109 65.336 4.883 1.00 48.98 177 ALA A CA 1
ATOM 1384 C C . ALA A 1 177 ? 10.429 64.165 5.804 1.00 50.68 177 ALA A C 1
ATOM 1385 O O . ALA A 1 177 ? 11.585 63.782 5.881 1.00 52.22 177 ALA A O 1
ATOM 1387 N N . GLN A 1 178 ? 9.415 63.562 6.449 1.00 45.06 178 GLN A N 1
ATOM 1388 C CA . GLN A 1 178 ? 9.574 62.407 7.343 1.00 43.89 178 GLN A CA 1
ATOM 1389 C C . GLN A 1 178 ? 10.040 61.201 6.547 1.00 50.00 178 GLN A C 1
ATOM 1390 O O . GLN A 1 178 ? 10.899 60.467 7.007 1.00 50.95 178 GLN A O 1
ATOM 1396 N N . VAL A 1 179 ? 9.497 61.018 5.334 1.00 48.53 179 VAL A N 1
ATOM 1397 C CA . VAL A 1 179 ? 9.852 59.954 4.393 1.00 47.99 179 VAL A CA 1
ATOM 1398 C C . VAL A 1 179 ? 11.322 60.076 3.951 1.00 56.01 179 VAL A C 1
ATOM 1399 O O . VAL A 1 179 ? 12.029 59.072 3.960 1.00 55.70 179 VAL A O 1
ATOM 1403 N N . ASN A 1 180 ? 11.802 61.297 3.623 1.00 55.95 180 ASN A N 1
ATOM 1404 C CA . ASN A 1 180 ? 13.200 61.522 3.230 1.00 56.26 180 ASN A CA 1
ATOM 1405 C C . ASN A 1 180 ? 14.141 61.245 4.382 1.00 62.42 180 ASN A C 1
ATOM 1406 O O . ASN A 1 180 ? 15.240 60.715 4.204 1.00 62.22 180 ASN A O 1
ATOM 1411 N N . CYS A 1 181 ? 13.684 61.552 5.568 1.00 61.40 181 CYS A N 1
ATOM 1412 C CA . CYS A 1 181 ? 14.472 61.383 6.746 1.00 62.56 181 CYS A CA 1
ATOM 1413 C C . CYS A 1 181 ? 14.506 59.978 7.314 1.00 59.72 181 CYS A C 1
ATOM 1414 O O . CYS A 1 181 ? 15.482 59.604 7.972 1.00 62.04 181 CYS A O 1
ATOM 1417 N N . ASN A 1 182 ? 13.429 59.214 7.105 1.00 48.34 182 ASN A N 1
ATOM 1418 C CA . ASN A 1 182 ? 13.302 57.910 7.727 1.00 45.64 182 ASN A CA 1
ATOM 1419 C C . ASN A 1 182 ? 13.192 56.701 6.798 1.00 46.68 182 ASN A C 1
ATOM 1420 O O . ASN A 1 182 ? 13.213 55.549 7.283 1.00 42.71 182 ASN A O 1
ATOM 1425 N N . GLY A 1 183 ? 13.045 56.970 5.489 1.00 44.68 183 GLY A N 1
ATOM 1426 C CA . GLY A 1 183 ? 12.889 55.945 4.465 1.00 43.66 183 GLY A CA 1
ATOM 1427 C C . GLY A 1 183 ? 14.124 55.086 4.263 1.00 49.40 183 GLY A C 1
ATOM 1428 O O . GLY A 1 183 ? 15.259 55.562 4.418 1.00 50.59 183 GLY A O 1
ATOM 1429 N N . PHE A 1 184 ? 13.904 53.828 3.880 1.00 44.63 184 PHE A N 1
ATOM 1430 C CA . PHE A 1 184 ? 14.975 52.895 3.573 1.00 45.14 184 PHE A CA 1
ATOM 1431 C C . PHE A 1 184 ? 14.904 52.444 2.134 1.00 50.23 184 PHE A C 1
ATOM 1432 O O . PHE A 1 184 ? 13.825 52.262 1.581 1.00 50.89 184 PHE A O 1
ATOM 1440 N N . THR A 1 185 ? 16.055 52.194 1.549 1.00 47.93 185 THR A N 1
ATOM 1441 C CA . THR A 1 185 ? 16.157 51.584 0.234 1.00 48.12 185 THR A CA 1
ATOM 1442 C C . THR A 1 185 ? 16.328 50.091 0.580 1.00 52.07 185 THR A C 1
ATOM 1443 O O . THR A 1 185 ? 17.087 49.759 1.517 1.00 54.50 185 THR A O 1
ATOM 1447 N N . ILE A 1 186 ? 15.643 49.199 -0.147 1.00 43.48 186 ILE A N 1
ATOM 1448 C CA . ILE A 1 186 ? 15.811 47.762 0.049 1.00 41.80 186 ILE A CA 1
ATOM 1449 C C . ILE A 1 186 ? 16.737 47.316 -1.092 1.00 51.25 186 ILE A C 1
ATOM 1450 O O . ILE A 1 186 ? 16.453 47.620 -2.264 1.00 51.53 186 ILE A O 1
ATOM 1455 N N . GLU A 1 187 ? 17.864 46.652 -0.740 1.00 49.95 187 GLU A N 1
ATOM 1456 C CA . GLU A 1 187 ? 18.892 46.224 -1.680 1.00 51.19 187 GLU A CA 1
ATOM 1457 C C . GLU A 1 187 ? 18.956 44.721 -1.682 1.00 54.62 187 GLU A C 1
ATOM 1458 O O . GLU A 1 187 ? 18.630 44.072 -0.674 1.00 53.84 187 GLU A O 1
ATOM 1464 N N . ASP A 1 188 ? 19.432 44.157 -2.799 1.00 49.11 188 ASP A N 1
ATOM 1465 C CA . ASP A 1 188 ? 19.596 42.720 -2.886 1.00 47.21 188 ASP A CA 1
ATOM 1466 C C . ASP A 1 188 ? 20.993 42.339 -2.393 1.00 49.79 188 ASP A C 1
ATOM 1467 O O . ASP A 1 188 ? 21.682 43.174 -1.810 1.00 48.40 188 ASP A O 1
ATOM 1472 N N . GLU A 1 189 ? 21.425 41.094 -2.636 1.00 47.04 189 GLU A N 1
ATOM 1473 C CA . GLU A 1 189 ? 22.724 40.585 -2.190 1.00 46.33 189 GLU A CA 1
ATOM 1474 C C . GLU A 1 189 ? 23.941 41.275 -2.858 1.00 51.07 189 GLU A C 1
ATOM 1475 O O . GLU A 1 189 ? 25.053 41.217 -2.332 1.00 50.99 189 GLU A O 1
ATOM 1481 N N . GLU A 1 190 ? 23.719 41.894 -4.024 1.00 47.75 190 GLU A N 1
ATOM 1482 C CA . GLU A 1 190 ? 24.742 42.613 -4.768 1.00 47.10 190 GLU A CA 1
ATOM 1483 C C . GLU A 1 190 ? 24.608 44.123 -4.525 1.00 52.62 190 GLU A C 1
ATOM 1484 O O . GLU A 1 190 ? 25.249 44.911 -5.235 1.00 54.59 190 GLU A O 1
ATOM 1490 N N . LEU A 1 191 ? 23.778 44.526 -3.514 1.00 47.48 191 LEU A N 1
ATOM 1491 C CA . LEU A 1 191 ? 23.468 45.908 -3.139 1.00 46.10 191 LEU A CA 1
ATOM 1492 C C . LEU A 1 191 ? 22.732 46.681 -4.227 1.00 55.45 191 LEU A C 1
ATOM 1493 O O . LEU A 1 191 ? 22.742 47.918 -4.238 1.00 55.84 191 LEU A O 1
ATOM 1498 N N . SER A 1 192 ? 22.053 45.939 -5.131 1.00 55.18 192 SER A N 1
ATOM 1499 C CA . SER A 1 192 ? 21.257 46.513 -6.186 1.00 55.51 192 SER A CA 1
ATOM 1500 C C . SER A 1 192 ? 19.928 46.983 -5.573 1.00 60.18 192 SER A C 1
ATOM 1501 O O . SER A 1 192 ? 19.351 46.291 -4.735 1.00 56.33 192 SER A O 1
ATOM 1504 N N . HIS A 1 193 ? 19.471 48.197 -5.959 1.00 60.63 193 HIS A N 1
ATOM 1505 C CA . HIS A 1 193 ? 18.228 48.796 -5.475 1.00 60.01 193 HIS A CA 1
ATOM 1506 C C . HIS A 1 193 ? 17.030 47.991 -5.920 1.00 57.44 193 HIS A C 1
ATOM 1507 O O . HIS A 1 193 ? 16.835 47.777 -7.129 1.00 58.82 193 HIS A O 1
ATOM 1514 N N . LEU A 1 194 ? 16.235 47.533 -4.932 1.00 48.14 194 LEU A N 1
ATOM 1515 C CA . LEU A 1 194 ? 15.016 46.742 -5.169 1.00 45.66 194 LEU A CA 1
ATOM 1516 C C . LEU A 1 194 ? 13.768 47.569 -5.017 1.00 50.14 194 LEU A C 1
ATOM 1517 O O . LEU A 1 194 ? 12.783 47.305 -5.686 1.00 50.78 194 LEU A O 1
ATOM 1522 N N . GLY A 1 195 ? 13.788 48.493 -4.068 1.00 45.48 195 GLY A N 1
ATOM 1523 C CA . GLY A 1 195 ? 12.639 49.320 -3.759 1.00 43.67 195 GLY A CA 1
ATOM 1524 C C . GLY A 1 195 ? 12.894 50.178 -2.554 1.00 44.69 195 GLY A C 1
ATOM 1525 O O . GLY A 1 195 ? 14.033 50.313 -2.135 1.00 43.56 195 GLY A O 1
ATOM 1526 N N . SER A 1 196 ? 11.835 50.780 -2.010 1.00 41.32 196 SER A N 1
ATOM 1527 C CA . SER A 1 196 ? 11.873 51.715 -0.895 1.00 39.97 196 SER A CA 1
ATOM 1528 C C . SER A 1 196 ? 10.821 51.324 0.061 1.00 42.44 196 SER A C 1
ATOM 1529 O O . SER A 1 196 ? 9.805 50.755 -0.355 1.00 43.52 196 SER A O 1
ATOM 1532 N N . ALA A 1 197 ? 11.063 51.593 1.350 1.00 37.63 197 ALA A N 1
ATOM 1533 C CA . ALA A 1 197 ? 10.168 51.164 2.416 1.00 37.47 197 ALA A CA 1
ATOM 1534 C C . ALA A 1 197 ? 10.267 51.986 3.662 1.00 44.19 197 ALA A C 1
ATOM 1535 O O . ALA A 1 197 ? 11.260 52.683 3.887 1.00 43.83 197 ALA A O 1
ATOM 1537 N N . ILE A 1 198 ? 9.248 51.831 4.521 1.00 42.35 198 ILE A N 1
ATOM 1538 C CA . ILE A 1 198 ? 9.194 52.439 5.844 1.00 42.98 198 ILE A CA 1
ATOM 1539 C C . ILE A 1 198 ? 9.308 51.318 6.872 1.00 48.63 198 ILE A C 1
ATOM 1540 O O . ILE A 1 198 ? 8.491 50.400 6.865 1.00 49.56 198 ILE A O 1
ATOM 1545 N N . PHE A 1 199 ? 10.336 51.381 7.734 1.00 45.78 199 PHE A N 1
ATOM 1546 C CA . PHE A 1 199 ? 10.546 50.414 8.821 1.00 45.27 199 PHE A CA 1
ATOM 1547 C C . PHE A 1 199 ? 10.618 51.274 10.076 1.00 52.60 199 PHE A C 1
ATOM 1548 O O . PHE A 1 199 ? 11.691 51.742 10.416 1.00 55.20 199 PHE A O 1
ATOM 1556 N N . PRO A 1 200 ? 9.471 51.624 10.699 1.00 48.91 200 PRO A N 1
ATOM 1557 C CA . PRO A 1 200 ? 9.509 52.592 11.818 1.00 48.93 200 PRO A CA 1
ATOM 1558 C C . PRO A 1 200 ? 10.446 52.279 12.968 1.00 54.89 200 PRO A C 1
ATOM 1559 O O . PRO A 1 200 ? 11.224 53.142 13.377 1.00 55.57 200 PRO A O 1
ATOM 1563 N N . ASP A 1 201 ? 10.421 51.045 13.460 1.00 53.43 201 ASP A N 1
ATOM 1564 C CA . ASP A 1 201 ? 11.288 50.658 14.576 1.00 54.69 201 ASP A CA 1
ATOM 1565 C C . ASP A 1 201 ? 12.758 50.663 14.201 1.00 58.72 201 ASP A C 1
ATOM 1566 O O . ASP A 1 201 ? 13.588 50.970 15.045 1.00 60.54 201 ASP A O 1
ATOM 1571 N N . VAL A 1 202 ? 13.078 50.382 12.931 1.00 52.75 202 VAL A N 1
ATOM 1572 C CA . VAL A 1 202 ? 14.449 50.381 12.423 1.00 50.73 202 VAL A CA 1
ATOM 1573 C C . VAL A 1 202 ? 14.930 51.844 12.303 1.00 53.01 202 VAL A C 1
ATOM 1574 O O . VAL A 1 202 ? 16.109 52.110 12.549 1.00 55.73 202 VAL A O 1
ATOM 1578 N N . ALA A 1 203 ? 14.026 52.783 11.954 1.00 45.30 203 ALA A N 1
ATOM 1579 C CA . ALA A 1 203 ? 14.368 54.198 11.810 1.00 45.46 203 ALA A CA 1
ATOM 1580 C C . ALA A 1 203 ? 14.648 54.886 13.167 1.00 51.32 203 ALA A C 1
ATOM 1581 O O . ALA A 1 203 ? 15.207 55.984 13.181 1.00 51.01 203 ALA A O 1
ATOM 1583 N N . LEU A 1 204 ? 14.314 54.230 14.303 1.00 47.39 204 LEU A N 1
ATOM 1584 C CA . LEU A 1 204 ? 14.599 54.762 15.638 1.00 47.20 204 LEU A CA 1
ATOM 1585 C C . LEU A 1 204 ? 16.100 54.786 15.853 1.00 51.11 204 LEU A C 1
ATOM 1586 O O . LEU A 1 204 ? 16.595 55.650 16.591 1.00 52.32 204 LEU A O 1
ATOM 1591 N N . MET A 1 205 ? 16.834 53.868 15.202 1.00 45.56 205 MET A N 1
ATOM 1592 C CA . MET A 1 205 ? 18.297 53.812 15.362 1.00 45.47 205 MET A CA 1
ATOM 1593 C C . MET A 1 205 ? 19.035 55.004 14.796 1.00 49.04 205 MET A C 1
ATOM 1594 O O . MET A 1 205 ? 18.808 55.411 13.659 1.00 49.34 205 MET A O 1
ATOM 1599 N N . ASN A 1 206 ? 19.917 55.556 15.601 1.00 46.51 206 ASN A N 1
ATOM 1600 C CA . ASN A 1 206 ? 20.777 56.660 15.210 1.00 46.71 206 ASN A CA 1
ATOM 1601 C C . ASN A 1 206 ? 21.948 56.162 14.352 1.00 51.99 206 ASN A C 1
ATOM 1602 O O . ASN A 1 206 ? 22.178 54.951 14.250 1.00 51.94 206 ASN A O 1
ATOM 1607 N N . HIS A 1 207 ? 22.656 57.101 13.708 1.00 47.13 207 HIS A N 1
ATOM 1608 C CA . HIS A 1 207 ? 23.773 56.815 12.825 1.00 44.33 207 HIS A CA 1
ATOM 1609 C C . HIS A 1 207 ? 25.107 56.813 13.519 1.00 49.29 207 HIS A C 1
ATOM 1610 O O . HIS A 1 207 ? 25.370 57.621 14.418 1.00 51.85 207 HIS A O 1
ATOM 1617 N N . SER A 1 208 ? 25.993 55.956 13.017 1.00 44.10 208 SER A N 1
ATOM 1618 C CA . SER A 1 208 ? 27.412 55.934 13.347 1.00 43.81 208 SER A CA 1
ATOM 1619 C C . SER A 1 208 ? 28.175 55.475 12.129 1.00 46.97 208 SER A C 1
ATOM 1620 O O . SER A 1 208 ? 27.683 54.632 11.393 1.00 46.25 208 SER A O 1
ATOM 1623 N N . CYS A 1 209 ? 29.380 56.019 11.930 1.00 44.41 209 CYS A N 1
ATOM 1624 C CA . CYS A 1 209 ? 30.294 55.606 10.860 1.00 43.84 209 CYS A CA 1
ATOM 1625 C C . CYS A 1 209 ? 31.061 54.320 11.275 1.00 47.72 209 CYS A C 1
ATOM 1626 O O . CYS A 1 209 ? 31.811 53.752 10.479 1.00 45.91 209 CYS A O 1
ATOM 1629 N N . CYS A 1 210 ? 30.894 53.892 12.529 1.00 45.87 210 CYS A N 1
ATOM 1630 C CA . CYS A 1 210 ? 31.382 52.625 13.039 1.00 47.06 210 CYS A CA 1
ATOM 1631 C C . CYS A 1 210 ? 30.181 51.957 13.736 1.00 48.45 210 CYS A C 1
ATOM 1632 O O . CYS A 1 210 ? 30.059 51.885 14.965 1.00 47.76 210 CYS A O 1
ATOM 1635 N N . PRO A 1 211 ? 29.212 51.542 12.905 1.00 44.92 211 PRO A N 1
ATOM 1636 C CA . PRO A 1 211 ? 27.995 50.938 13.458 1.00 46.05 211 PRO A CA 1
ATOM 1637 C C . PRO A 1 211 ? 28.211 49.619 14.167 1.00 54.95 211 PRO A C 1
ATOM 1638 O O . PRO A 1 211 ? 29.178 48.883 13.866 1.00 59.35 211 PRO A O 1
ATOM 1642 N N . ASN A 1 212 ? 27.318 49.322 15.110 1.00 48.95 212 ASN A N 1
ATOM 1643 C CA . ASN A 1 212 ? 27.374 48.049 15.805 1.00 49.34 212 ASN A CA 1
ATOM 1644 C C . ASN A 1 212 ? 26.326 47.077 15.250 1.00 53.55 212 ASN A C 1
ATOM 1645 O O . ASN A 1 212 ? 26.299 45.928 15.657 1.00 55.17 212 ASN A O 1
ATOM 1650 N N . VAL A 1 213 ? 25.498 47.533 14.278 1.00 46.98 213 VAL A N 1
ATOM 1651 C CA . VAL A 1 213 ? 24.502 46.710 13.599 1.00 44.62 213 VAL A CA 1
ATOM 1652 C C . VAL A 1 213 ? 24.461 46.953 12.100 1.00 48.34 213 VAL A C 1
ATOM 1653 O O . VAL A 1 213 ? 24.826 48.025 11.623 1.00 47.90 213 VAL A O 1
ATOM 1657 N N . ILE A 1 214 ? 23.954 45.948 11.374 1.00 45.82 214 ILE A N 1
ATOM 1658 C CA . ILE A 1 214 ? 23.701 45.988 9.951 1.00 45.98 214 ILE A CA 1
ATOM 1659 C C . ILE A 1 214 ? 22.228 45.667 9.695 1.00 48.42 214 ILE A C 1
ATOM 1660 O O . ILE A 1 214 ? 21.668 44.747 10.308 1.00 48.08 214 ILE A O 1
ATOM 1665 N N . VAL A 1 215 ? 21.608 46.435 8.789 1.00 42.54 215 VAL A N 1
ATOM 1666 C CA . VAL A 1 215 ? 20.243 46.131 8.396 1.00 42.49 215 VAL A CA 1
ATOM 1667 C C . VAL A 1 215 ? 20.284 45.320 7.096 1.00 48.77 215 VAL A C 1
ATOM 1668 O O . VAL A 1 215 ? 20.914 45.741 6.115 1.00 50.64 215 VAL A O 1
ATOM 1672 N N . THR A 1 216 ? 19.621 44.154 7.090 1.00 43.78 216 THR A N 1
ATOM 1673 C CA . THR A 1 216 ? 19.472 43.308 5.910 1.00 41.93 216 THR A CA 1
ATOM 1674 C C . THR A 1 216 ? 17.982 43.049 5.722 1.00 46.10 216 THR A C 1
ATOM 1675 O O . THR A 1 216 ? 17.190 43.396 6.594 1.00 43.94 216 THR A O 1
ATOM 1679 N N . TYR A 1 217 ? 17.596 42.474 4.560 1.00 45.09 217 TYR A N 1
ATOM 1680 C CA . TYR A 1 217 ? 16.201 42.216 4.205 1.00 43.00 217 TYR A CA 1
ATOM 1681 C C . TYR A 1 217 ? 15.981 40.785 3.778 1.00 46.90 217 TYR A C 1
ATOM 1682 O O . TYR A 1 217 ? 16.802 40.218 3.046 1.00 48.51 217 TYR A O 1
ATOM 1691 N N . LYS A 1 218 ? 14.882 40.189 4.284 1.00 42.55 218 LYS A N 1
ATOM 1692 C CA . LYS A 1 218 ? 14.368 38.826 3.991 1.00 41.70 218 LYS A CA 1
ATOM 1693 C C . LYS A 1 218 ? 12.996 39.112 3.343 1.00 44.93 218 LYS A C 1
ATOM 1694 O O . LYS A 1 218 ? 11.964 39.221 4.036 1.00 43.19 218 LYS A O 1
ATOM 1700 N N . GLY A 1 219 ? 13.029 39.381 2.038 1.00 43.49 219 GLY A N 1
ATOM 1701 C CA . GLY A 1 219 ? 11.847 39.849 1.302 1.00 45.27 219 GLY A CA 1
ATOM 1702 C C . GLY A 1 219 ? 11.612 41.299 1.684 1.00 50.64 219 GLY A C 1
ATOM 1703 O O . GLY A 1 219 ? 12.503 42.130 1.487 1.00 49.63 219 GLY A O 1
ATOM 1704 N N . THR A 1 220 ? 10.462 41.597 2.314 1.00 48.34 220 THR A N 1
ATOM 1705 C CA . THR A 1 220 ? 10.128 42.958 2.783 1.00 47.02 220 THR A CA 1
ATOM 1706 C C . THR A 1 220 ? 10.354 43.092 4.323 1.00 52.38 220 THR A C 1
ATOM 1707 O O . THR A 1 220 ? 10.011 44.118 4.919 1.00 51.31 220 THR A O 1
ATOM 1711 N N . LEU A 1 221 ? 10.920 42.047 4.958 1.00 49.01 221 LEU A N 1
ATOM 1712 C CA . LEU A 1 221 ? 11.186 42.064 6.393 1.00 47.03 221 LEU A CA 1
ATOM 1713 C C . LEU A 1 221 ? 12.587 42.578 6.648 1.00 49.29 221 LEU A C 1
ATOM 1714 O O . LEU A 1 221 ? 13.545 41.957 6.169 1.00 50.21 221 LEU A O 1
ATOM 1719 N N . ALA A 1 222 ? 12.725 43.679 7.416 1.00 42.77 222 ALA A N 1
ATOM 1720 C CA . ALA A 1 222 ? 14.052 44.174 7.815 1.00 41.53 222 ALA A CA 1
ATOM 1721 C C . ALA A 1 222 ? 14.522 43.356 9.025 1.00 47.72 222 ALA A C 1
ATOM 1722 O O . ALA A 1 222 ? 13.723 43.026 9.913 1.00 48.41 222 ALA A O 1
ATOM 1724 N N . GLU A 1 223 ? 15.804 42.979 9.028 1.00 45.43 223 GLU A N 1
ATOM 1725 C CA . GLU A 1 223 ? 16.459 42.223 10.103 1.00 45.78 223 GLU A CA 1
ATOM 1726 C C . GLU A 1 223 ? 17.660 43.034 10.563 1.00 51.22 223 GLU A C 1
ATOM 1727 O O . GLU A 1 223 ? 18.369 43.601 9.732 1.00 53.15 223 GLU A O 1
ATOM 1733 N N . VAL A 1 224 ? 17.845 43.158 11.884 1.00 45.29 224 VAL A N 1
ATOM 1734 C CA . VAL A 1 224 ? 18.937 43.957 12.463 1.00 42.78 224 VAL A CA 1
ATOM 1735 C C . VAL A 1 224 ? 19.871 43.027 13.243 1.00 46.73 224 VAL A C 1
ATOM 1736 O O . VAL A 1 224 ? 19.455 42.409 14.226 1.00 46.78 224 VAL A O 1
ATOM 1740 N N . ARG A 1 225 ? 21.118 42.905 12.782 1.00 42.29 225 ARG A N 1
ATOM 1741 C CA . ARG A 1 225 ? 22.092 42.013 13.393 1.00 42.61 225 ARG A CA 1
ATOM 1742 C C . ARG A 1 225 ? 23.329 42.757 13.821 1.00 50.74 225 ARG A C 1
ATOM 1743 O O . ARG A 1 225 ? 23.802 43.639 13.101 1.00 49.50 225 ARG A O 1
ATOM 1751 N N . ALA A 1 226 ? 23.882 42.357 14.993 1.00 49.95 226 ALA A N 1
ATOM 1752 C CA . ALA A 1 226 ? 25.113 42.911 15.541 1.00 49.89 226 ALA A CA 1
ATOM 1753 C C . ALA A 1 226 ? 26.347 42.595 14.672 1.00 54.42 226 ALA A C 1
ATOM 1754 O O . ALA A 1 226 ? 26.523 41.459 14.215 1.00 55.25 226 ALA A O 1
ATOM 1756 N N . VAL A 1 227 ? 27.195 43.611 14.447 1.00 50.27 227 VAL A N 1
ATOM 1757 C CA . VAL A 1 227 ? 28.470 43.479 13.723 1.00 49.79 227 VAL A CA 1
ATOM 1758 C C . VAL A 1 227 ? 29.642 43.816 14.637 1.00 56.81 227 VAL A C 1
ATOM 1759 O O . VAL A 1 227 ? 30.793 43.851 14.209 1.00 58.93 227 VAL A O 1
ATOM 1763 N N . GLN A 1 228 ? 29.316 44.118 15.894 1.00 53.69 228 GLN A N 1
ATOM 1764 C CA . GLN A 1 228 ? 30.203 44.413 17.015 1.00 54.70 228 GLN A CA 1
ATOM 1765 C C . GLN A 1 228 ? 29.445 43.896 18.236 1.00 60.80 228 GLN A C 1
ATOM 1766 O O . GLN A 1 228 ? 28.216 43.831 18.205 1.00 60.44 228 GLN A O 1
ATOM 1772 N N . GLU A 1 229 ? 30.155 43.568 19.317 1.00 59.30 229 GLU A N 1
ATOM 1773 C CA . GLU A 1 229 ? 29.506 43.155 20.558 1.00 59.57 229 GLU A CA 1
ATOM 1774 C C . GLU A 1 229 ? 28.756 44.384 21.111 1.00 63.38 229 GLU A C 1
ATOM 1775 O O . GLU A 1 229 ? 29.246 45.510 21.008 1.00 64.58 229 GLU A O 1
ATOM 1781 N N . ILE A 1 230 ? 27.532 44.187 21.599 1.00 56.97 230 ILE A N 1
ATOM 1782 C CA . ILE A 1 230 ? 26.750 45.270 22.185 1.00 55.21 230 ILE A CA 1
ATOM 1783 C C . ILE A 1 230 ? 26.480 44.872 23.638 1.00 59.76 230 ILE A C 1
ATOM 1784 O O . ILE A 1 230 ? 26.057 43.746 23.903 1.00 58.32 230 ILE A O 1
ATOM 1789 N N . LYS A 1 231 ? 26.740 45.784 24.571 1.00 57.95 231 LYS A N 1
ATOM 1790 C CA . LYS A 1 231 ? 26.544 45.492 25.987 1.00 59.07 231 LYS A CA 1
ATOM 1791 C C . LYS A 1 231 ? 25.370 46.281 26.579 1.00 60.78 231 LYS A C 1
ATOM 1792 O O . LYS A 1 231 ? 25.021 47.315 26.013 1.00 58.17 231 LYS A O 1
ATOM 1798 N N . PRO A 1 232 ? 24.744 45.812 27.701 1.00 58.85 232 PRO A N 1
ATOM 1799 C CA . PRO A 1 232 ? 23.634 46.577 28.301 1.00 59.39 232 PRO A CA 1
ATOM 1800 C C . PRO A 1 232 ? 23.999 48.036 28.556 1.00 64.32 232 PRO A C 1
ATOM 1801 O O . PRO A 1 232 ? 25.073 48.327 29.071 1.00 64.85 232 PRO A O 1
ATOM 1805 N N . GLY A 1 233 ? 23.122 48.931 28.128 1.00 60.26 233 GLY A N 1
ATOM 1806 C CA . GLY A 1 233 ? 23.308 50.367 28.296 1.00 60.93 233 GLY A CA 1
ATOM 1807 C C . GLY A 1 233 ? 23.831 51.068 27.067 1.00 63.91 233 GLY A C 1
ATOM 1808 O O . GLY A 1 233 ? 23.675 52.295 26.941 1.00 62.91 233 GLY A O 1
ATOM 1809 N N . GLU A 1 234 ? 24.441 50.286 26.144 1.00 59.68 234 GLU A N 1
ATOM 1810 C CA . GLU A 1 234 ? 24.990 50.824 24.905 1.00 58.49 234 GLU A CA 1
ATOM 1811 C C . GLU A 1 234 ? 23.921 51.130 23.881 1.00 60.20 234 GLU A C 1
ATOM 1812 O O . GLU A 1 234 ? 22.974 50.369 23.727 1.00 59.35 234 GLU A O 1
ATOM 1818 N N . GLU A 1 235 ? 24.083 52.244 23.174 1.00 56.29 235 GLU A N 1
ATOM 1819 C CA . GLU A 1 235 ? 23.167 52.640 22.112 1.00 54.72 235 GLU A CA 1
ATOM 1820 C C . GLU A 1 235 ? 23.474 51.786 20.880 1.00 60.21 235 GLU A C 1
ATOM 1821 O O . GLU A 1 235 ? 24.642 51.394 20.654 1.00 61.47 235 GLU A O 1
ATOM 1827 N N . VAL A 1 236 ? 22.402 51.464 20.120 1.00 54.06 236 VAL A N 1
ATOM 1828 C CA . VAL A 1 236 ? 22.452 50.666 18.906 1.00 52.30 236 VAL A CA 1
ATOM 1829 C C . VAL A 1 236 ? 22.499 51.638 17.720 1.00 58.75 236 VAL A C 1
ATOM 1830 O O . VAL A 1 236 ? 21.570 52.441 17.540 1.00 61.60 236 VAL A O 1
ATOM 1834 N N . PHE A 1 237 ? 23.591 51.577 16.926 1.00 51.63 237 P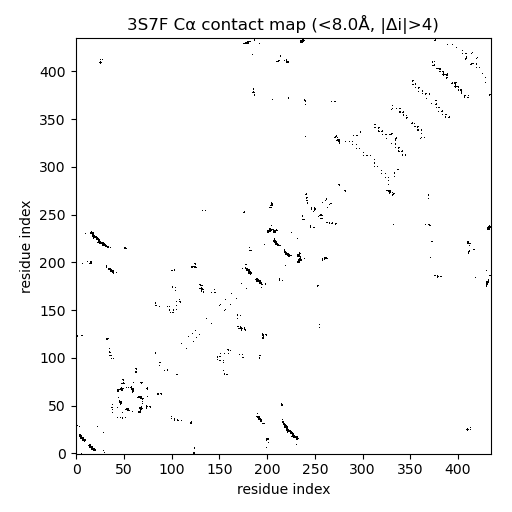HE A N 1
ATOM 1835 C CA . PHE A 1 237 ? 23.828 52.422 15.761 1.00 47.83 237 PHE A CA 1
ATOM 1836 C C . PHE A 1 237 ? 23.966 51.631 14.500 1.00 50.66 237 PHE A C 1
ATOM 1837 O O . PHE A 1 237 ? 24.643 50.608 14.463 1.00 51.95 237 PHE A O 1
ATOM 1845 N N . THR A 1 238 ? 23.407 52.176 13.436 1.00 46.67 238 THR A N 1
ATOM 1846 C CA . THR A 1 238 ? 23.487 51.649 12.083 1.00 45.69 238 THR A CA 1
ATOM 1847 C C . THR A 1 238 ? 24.145 52.766 11.232 1.00 50.26 238 THR A C 1
ATOM 1848 O O . THR A 1 238 ? 24.193 53.911 11.666 1.00 49.81 238 THR A O 1
ATOM 1852 N N . SER A 1 239 ? 24.672 52.446 10.055 1.00 46.94 239 SER A N 1
ATOM 1853 C CA . SER A 1 239 ? 25.202 53.486 9.179 1.00 45.54 239 SER A CA 1
ATOM 1854 C C . SER A 1 239 ? 24.108 53.859 8.200 1.00 45.55 239 SER A C 1
ATOM 1855 O O . SER A 1 239 ? 23.473 52.979 7.616 1.00 43.43 239 SER A O 1
ATOM 1858 N N . TYR A 1 240 ? 23.865 55.159 8.037 1.00 42.29 240 TYR A N 1
ATOM 1859 C CA . TYR A 1 240 ? 22.839 55.689 7.115 1.00 40.46 240 TYR A CA 1
ATOM 1860 C C . TYR A 1 240 ? 23.386 55.831 5.678 1.00 44.36 240 TYR A C 1
ATOM 1861 O O . TYR A 1 240 ? 22.603 56.022 4.763 1.00 44.64 240 TYR A O 1
ATOM 1870 N N . ILE A 1 241 ? 24.718 55.804 5.499 1.00 41.47 241 ILE A N 1
ATOM 1871 C CA . ILE A 1 241 ? 25.440 56.126 4.278 1.00 40.75 241 ILE A CA 1
ATOM 1872 C C . ILE A 1 241 ? 26.533 55.121 3.915 1.00 45.37 241 ILE A C 1
ATOM 1873 O O . ILE A 1 241 ? 26.862 54.255 4.705 1.00 44.82 241 ILE A O 1
ATOM 1878 N N . ASP A 1 242 ? 27.128 55.281 2.720 1.00 44.73 242 ASP A N 1
ATOM 1879 C CA . ASP A 1 242 ? 28.268 54.494 2.231 1.00 45.12 242 ASP A CA 1
ATOM 1880 C C . ASP A 1 242 ? 29.495 54.984 2.998 1.00 51.30 242 ASP A C 1
ATOM 1881 O O . ASP A 1 242 ? 29.875 56.155 2.879 1.00 54.30 242 ASP A O 1
ATOM 1886 N N . LEU A 1 243 ? 30.115 54.080 3.763 1.00 45.02 243 LEU A N 1
ATOM 1887 C CA . LEU A 1 243 ? 31.260 54.388 4.596 1.00 44.78 243 LEU A CA 1
ATOM 1888 C C . LEU A 1 243 ? 32.638 54.412 3.917 1.00 53.01 243 LEU A C 1
ATOM 1889 O O . LEU A 1 243 ? 33.649 54.587 4.611 1.00 57.53 243 LEU A O 1
ATOM 1894 N N . LEU A 1 244 ? 32.706 54.253 2.590 1.00 48.01 244 LEU A N 1
ATOM 1895 C CA . LEU A 1 244 ? 33.981 54.265 1.852 1.00 47.79 244 LEU A CA 1
ATOM 1896 C C . LEU A 1 244 ? 34.688 55.625 1.976 1.00 52.40 244 LEU A C 1
ATOM 1897 O O . LEU A 1 244 ? 35.923 55.684 2.051 1.00 53.20 244 LEU A O 1
ATOM 1902 N N . TYR A 1 245 ? 33.897 56.711 1.955 1.00 47.12 245 TYR A N 1
ATOM 1903 C CA . TYR A 1 245 ? 34.382 58.080 1.885 1.00 47.79 245 TYR A CA 1
ATOM 1904 C C . TYR A 1 245 ? 35.036 58.677 3.116 1.00 57.39 245 TYR A C 1
ATOM 1905 O O . TYR A 1 245 ? 34.725 58.249 4.234 1.00 58.68 245 TYR A O 1
ATOM 1914 N N . PRO A 1 246 ? 35.948 59.678 2.953 1.00 55.46 246 PRO A N 1
ATOM 1915 C CA . PRO A 1 246 ? 36.557 60.307 4.134 1.00 55.16 246 PRO A CA 1
ATOM 1916 C C . PRO A 1 246 ? 35.550 61.161 4.918 1.00 58.92 246 PRO A C 1
ATOM 1917 O O . PRO A 1 246 ? 34.443 61.408 4.451 1.00 57.66 246 PRO A O 1
ATOM 1921 N N . THR A 1 247 ? 35.926 61.555 6.140 1.00 57.32 247 THR A N 1
ATOM 1922 C CA . THR A 1 247 ? 35.106 62.304 7.098 1.00 56.76 247 THR A CA 1
ATOM 1923 C C . THR A 1 247 ? 34.307 63.476 6.535 1.00 59.79 247 THR A C 1
ATOM 1924 O O . THR A 1 247 ? 33.100 63.550 6.771 1.00 58.06 247 THR A O 1
ATOM 1928 N N . GLU A 1 248 ? 34.963 64.372 5.799 1.00 58.78 248 GLU A N 1
ATOM 1929 C CA . GLU A 1 248 ? 34.285 65.543 5.249 1.00 59.97 248 GLU A CA 1
ATOM 1930 C C . GLU A 1 248 ? 33.150 65.162 4.312 1.00 63.16 248 GLU A C 1
ATOM 1931 O O . GLU A 1 248 ? 32.032 65.681 4.449 1.00 61.92 248 GLU A O 1
ATOM 1937 N N . ASP A 1 249 ? 33.425 64.210 3.395 1.00 58.49 249 ASP A N 1
ATOM 1938 C CA . ASP A 1 249 ? 32.445 63.697 2.427 1.00 54.65 249 ASP A CA 1
ATOM 1939 C C . ASP A 1 249 ? 31.232 63.092 3.136 1.00 56.10 249 ASP A C 1
ATOM 1940 O O . ASP A 1 249 ? 30.095 63.442 2.827 1.00 57.54 249 ASP A O 1
ATOM 1945 N N . ARG A 1 250 ? 31.476 62.224 4.118 1.00 49.91 250 ARG A N 1
ATOM 1946 C CA . ARG A 1 250 ? 30.447 61.550 4.908 1.00 47.55 250 ARG A CA 1
ATOM 1947 C C . ARG A 1 250 ? 29.508 62.541 5.572 1.00 53.13 250 ARG A C 1
ATOM 1948 O O . ARG A 1 250 ? 28.290 62.409 5.428 1.00 50.76 250 ARG A O 1
ATOM 1956 N N . ASN A 1 251 ? 30.093 63.577 6.251 1.00 51.82 251 ASN A N 1
ATOM 1957 C CA . ASN A 1 251 ? 29.370 64.616 6.962 1.00 51.45 251 ASN A CA 1
ATOM 1958 C C . ASN A 1 251 ? 28.657 65.587 6.062 1.00 57.68 251 ASN A C 1
ATOM 1959 O O . ASN A 1 251 ? 27.601 66.086 6.451 1.00 57.95 251 ASN A O 1
ATOM 1964 N N . ASP A 1 252 ? 29.160 65.795 4.827 1.00 55.30 252 ASP A N 1
ATOM 1965 C CA . ASP A 1 252 ? 28.476 66.642 3.835 1.00 54.69 252 ASP A CA 1
ATOM 1966 C C . ASP A 1 252 ? 27.196 65.927 3.422 1.00 54.22 252 ASP A C 1
ATOM 1967 O O . ASP A 1 252 ? 26.139 66.556 3.321 1.00 52.27 252 ASP A O 1
ATOM 1972 N N . ARG A 1 253 ? 27.273 64.596 3.266 1.00 49.57 253 ARG A N 1
ATOM 1973 C CA . ARG A 1 253 ? 26.105 63.774 2.915 1.00 47.69 253 ARG A CA 1
ATOM 1974 C C . ARG A 1 253 ? 25.120 63.725 4.108 1.00 52.42 253 ARG A C 1
ATOM 1975 O O . ARG A 1 253 ? 23.925 63.889 3.914 1.00 49.62 253 ARG A O 1
ATOM 1983 N N . LEU A 1 254 ? 25.631 63.530 5.337 1.00 52.30 254 LEU A N 1
ATOM 1984 C CA . LEU A 1 254 ? 24.784 63.481 6.529 1.00 52.85 254 LEU A CA 1
ATOM 1985 C C . LEU A 1 254 ? 24.107 64.816 6.800 1.00 59.09 254 LEU A C 1
ATOM 1986 O O . LEU A 1 254 ? 22.923 64.823 7.126 1.00 59.91 254 LEU A O 1
ATOM 1991 N N . ARG A 1 255 ? 24.823 65.943 6.611 1.00 55.63 255 ARG A N 1
ATOM 1992 C CA . ARG A 1 255 ? 24.214 67.268 6.773 1.00 55.33 255 ARG A CA 1
ATOM 1993 C C . ARG A 1 255 ? 23.156 67.517 5.717 1.00 57.75 255 ARG A C 1
ATOM 1994 O O . ARG A 1 255 ? 22.083 67.945 6.065 1.00 57.77 255 ARG A O 1
ATOM 2002 N N . ASP A 1 256 ? 23.433 67.214 4.449 1.00 54.81 256 ASP A N 1
ATOM 2003 C CA . ASP A 1 256 ? 22.487 67.407 3.333 1.00 54.66 256 ASP A CA 1
ATOM 2004 C C . ASP A 1 256 ? 21.221 66.575 3.407 1.00 55.71 256 ASP A C 1
ATOM 2005 O O . ASP A 1 256 ? 20.145 67.117 3.209 1.00 58.12 256 ASP A O 1
ATOM 2010 N N . SER A 1 257 ? 21.322 65.283 3.684 1.00 48.81 257 SER A N 1
ATOM 2011 C CA . SER A 1 257 ? 20.163 64.396 3.712 1.00 46.62 257 SER A CA 1
ATOM 2012 C C . SER A 1 257 ? 19.523 64.196 5.099 1.00 49.50 257 SER A C 1
ATOM 2013 O O . SER A 1 257 ? 18.328 63.886 5.178 1.00 46.63 257 SER A O 1
ATOM 2016 N N . TYR A 1 258 ? 20.326 64.334 6.193 1.00 47.74 258 TYR A N 1
ATOM 2017 C CA . TYR A 1 258 ? 19.874 64.065 7.564 1.00 47.08 258 TYR A CA 1
ATOM 2018 C C . TYR A 1 258 ? 19.980 65.206 8.552 1.00 51.75 258 TYR A C 1
ATOM 2019 O O . TYR A 1 258 ? 19.612 65.041 9.714 1.00 52.41 258 TYR A O 1
ATOM 2028 N N . PHE A 1 259 ? 20.478 66.357 8.106 1.00 47.63 259 PHE A N 1
ATOM 2029 C CA . PHE A 1 259 ? 20.578 67.573 8.901 1.00 48.37 259 PHE A CA 1
ATOM 2030 C C . PHE A 1 259 ? 21.341 67.450 10.208 1.00 53.70 259 PHE A C 1
ATOM 2031 O O . PHE A 1 259 ? 20.945 68.051 11.210 1.00 55.82 259 PHE A O 1
ATOM 2039 N N . PHE A 1 260 ? 22.438 66.684 10.214 1.00 48.68 260 PHE A N 1
ATOM 2040 C CA . PHE A 1 260 ? 23.283 66.567 11.405 1.00 48.58 260 PHE A CA 1
ATOM 2041 C C . PHE A 1 260 ? 24.704 66.291 11.001 1.00 54.49 260 PHE A C 1
ATOM 2042 O O . PHE A 1 260 ? 24.959 65.799 9.887 1.00 55.88 260 PHE A O 1
ATOM 2050 N N . THR A 1 261 ? 25.621 66.529 11.935 1.00 51.20 261 THR A N 1
ATOM 2051 C CA . THR A 1 261 ? 27.043 66.208 11.805 1.00 51.45 261 THR A CA 1
ATOM 2052 C C . THR A 1 261 ? 27.357 65.079 12.797 1.00 57.58 261 THR A C 1
ATOM 2053 O O . THR A 1 261 ? 27.010 65.163 13.989 1.00 57.91 261 THR A O 1
ATOM 2057 N N . CYS A 1 262 ? 27.986 64.013 12.283 1.00 53.11 262 CYS A N 1
ATOM 2058 C CA . CYS A 1 262 ? 28.372 62.883 13.090 1.00 52.38 262 CYS A CA 1
ATOM 2059 C C . CYS A 1 262 ? 29.633 63.214 13.882 1.00 58.85 262 CYS A C 1
ATOM 2060 O O . CYS A 1 262 ? 30.536 63.899 13.393 1.00 60.60 262 CYS A O 1
ATOM 2063 N N . GLU A 1 263 ? 29.680 62.743 15.125 1.00 54.96 263 GLU A N 1
ATOM 2064 C CA . GLU A 1 263 ? 30.838 62.914 15.991 1.00 54.99 263 GLU A CA 1
ATOM 2065 C C . GLU A 1 263 ? 31.255 61.537 16.504 1.00 60.57 263 GLU A C 1
ATOM 2066 O O . GLU A 1 263 ? 31.850 61.473 17.573 1.00 63.53 263 GLU A O 1
ATOM 2072 N N . CYS A 1 264 ? 30.989 60.434 15.751 1.00 55.16 264 CYS A N 1
ATOM 2073 C CA . CYS A 1 264 ? 31.417 59.070 16.121 1.00 54.07 264 CYS A CA 1
ATOM 2074 C C . CYS A 1 264 ? 32.934 58.978 16.165 1.00 57.23 264 CYS A C 1
ATOM 2075 O O . CYS A 1 264 ? 33.613 59.914 15.737 1.00 57.75 264 CYS A O 1
ATOM 2078 N N . GLN A 1 265 ? 33.482 57.834 16.647 1.00 53.08 265 GLN A N 1
ATOM 2079 C CA . GLN A 1 265 ? 34.933 57.661 16.742 1.00 52.30 265 GLN A CA 1
ATOM 2080 C C . GLN A 1 265 ? 35.640 57.915 15.419 1.00 55.49 265 GLN A C 1
ATOM 2081 O O . GLN A 1 265 ? 36.615 58.634 15.415 1.00 54.06 265 GLN A O 1
ATOM 2087 N N . GLU A 1 266 ? 35.066 57.454 14.288 1.00 53.80 266 GLU A N 1
ATOM 2088 C CA . GLU A 1 266 ? 35.627 57.689 12.954 1.00 53.88 266 GLU A CA 1
ATOM 2089 C C . GLU A 1 266 ? 35.729 59.155 12.540 1.00 57.50 266 GLU A C 1
ATOM 2090 O O . GLU A 1 266 ? 36.751 59.587 12.018 1.00 58.03 266 GLU A O 1
ATOM 2096 N N . CYS A 1 267 ? 34.668 59.910 12.804 1.00 52.15 267 CYS A N 1
ATOM 2097 C CA . CYS A 1 267 ? 34.574 61.321 12.495 1.00 50.46 267 CYS A CA 1
ATOM 2098 C C . CYS A 1 267 ? 35.466 62.178 13.458 1.00 59.42 267 CYS A C 1
ATOM 2099 O O . CYS A 1 267 ? 36.047 63.188 13.048 1.00 60.85 267 CYS A O 1
ATOM 2102 N N . THR A 1 268 ? 35.635 61.717 14.708 1.00 57.32 268 THR A N 1
ATOM 2103 C CA . THR A 1 268 ? 36.441 62.404 15.722 1.00 59.43 268 THR A CA 1
ATOM 2104 C C . THR A 1 268 ? 37.935 62.205 15.472 1.00 63.95 268 THR A C 1
ATOM 2105 O O . THR A 1 268 ? 38.693 63.169 15.375 1.00 64.86 268 THR A O 1
ATOM 2109 N N . THR A 1 269 ? 38.335 60.949 15.361 1.00 60.40 269 THR A N 1
ATOM 2110 C CA . THR A 1 269 ? 39.710 60.524 15.165 1.00 60.75 269 THR A CA 1
ATOM 2111 C C . THR A 1 269 ? 40.240 60.812 13.754 1.00 66.31 269 THR A C 1
ATOM 2112 O O . THR A 1 269 ? 41.431 61.137 13.620 1.00 68.51 269 THR A O 1
ATOM 2116 N N . LYS A 1 270 ? 39.361 60.653 12.710 1.00 60.70 270 LYS A N 1
ATOM 2117 C CA . LYS A 1 270 ? 39.643 60.768 11.268 1.00 59.48 270 LYS A CA 1
ATOM 2118 C C . LYS A 1 270 ? 40.741 59.762 10.862 1.00 67.18 270 LYS A C 1
ATOM 2119 O O . LYS A 1 270 ? 41.514 60.035 9.929 1.00 68.52 270 LYS A O 1
ATOM 2125 N N . ASP A 1 271 ? 40.815 58.605 11.581 1.00 64.13 271 ASP A N 1
ATOM 2126 C CA . ASP A 1 271 ? 41.838 57.574 11.399 1.00 65.57 271 ASP A CA 1
ATOM 2127 C C . ASP A 1 271 ? 42.039 57.112 9.959 1.00 69.14 271 ASP A C 1
ATOM 2128 O O . ASP A 1 271 ? 43.183 57.019 9.488 1.00 71.93 271 ASP A O 1
ATOM 2133 N N . LYS A 1 272 ? 40.931 56.799 9.268 1.00 59.95 272 LYS A N 1
ATOM 2134 C CA . LYS A 1 272 ? 40.984 56.264 7.918 1.00 57.19 272 LYS A CA 1
ATOM 2135 C C . LYS A 1 272 ? 41.094 57.298 6.810 1.00 61.68 272 LYS A C 1
ATOM 2136 O O . LYS A 1 272 ? 41.289 56.919 5.658 1.00 61.45 272 LYS A O 1
ATOM 2142 N N . ASP A 1 273 ? 40.997 58.588 7.132 1.00 59.14 273 ASP A N 1
ATOM 2143 C CA . ASP A 1 273 ? 41.054 59.650 6.116 1.00 59.60 273 ASP A CA 1
ATOM 2144 C C . ASP A 1 273 ? 42.361 59.681 5.302 1.00 63.50 273 ASP A C 1
ATOM 2145 O O . ASP A 1 273 ? 42.310 59.921 4.085 1.00 61.57 273 ASP A O 1
ATOM 2150 N N . LYS A 1 274 ? 43.525 59.446 5.973 1.00 61.62 274 LYS A N 1
ATOM 2151 C CA . LYS A 1 274 ? 44.837 59.465 5.313 1.00 63.17 274 LYS A CA 1
ATOM 2152 C C . LYS A 1 274 ? 44.914 58.412 4.201 1.00 68.51 274 LYS A C 1
ATOM 2153 O O . LYS A 1 274 ? 45.187 58.781 3.055 1.00 70.24 274 LYS A O 1
ATOM 2159 N N . ALA A 1 275 ? 44.623 57.124 4.534 1.00 62.80 275 ALA A N 1
ATOM 2160 C CA . ALA A 1 275 ? 44.621 56.008 3.591 1.00 61.63 275 ALA A CA 1
ATOM 2161 C C . ALA A 1 275 ? 43.546 56.165 2.527 1.00 68.10 275 ALA A C 1
ATOM 2162 O O . ALA A 1 275 ? 43.791 55.769 1.387 1.00 69.95 275 ALA A O 1
ATOM 2164 N N . LYS A 1 276 ? 42.344 56.709 2.894 1.00 62.87 276 LYS A N 1
ATOM 2165 C CA . LYS A 1 276 ? 41.230 56.909 1.965 1.00 60.48 276 LYS A CA 1
ATOM 2166 C C . LYS A 1 276 ? 41.628 57.893 0.875 1.00 68.72 276 LYS A C 1
ATOM 2167 O O . LYS A 1 276 ? 41.283 57.671 -0.279 1.00 69.11 276 LYS A O 1
ATOM 2173 N N . VAL A 1 277 ? 42.381 58.962 1.225 1.00 67.52 277 VAL A N 1
ATOM 2174 C CA . VAL A 1 277 ? 42.855 59.933 0.238 1.00 68.75 277 VAL A CA 1
ATOM 2175 C C . VAL A 1 277 ? 44.379 59.763 0.040 1.00 77.81 277 VAL A C 1
ATOM 2176 O O . VAL A 1 277 ? 45.151 60.725 0.097 1.00 79.81 277 VAL A O 1
ATOM 2180 N N . GLU A 1 278 ? 44.801 58.507 -0.188 1.00 76.65 278 GLU A N 1
ATOM 2181 C CA . GLU A 1 278 ? 46.204 58.132 -0.383 1.00 79.11 278 GLU A CA 1
ATOM 2182 C C . GLU A 1 278 ? 46.827 58.847 -1.569 1.00 85.93 278 GLU A C 1
ATOM 2183 O O . GLU A 1 278 ? 46.272 58.859 -2.668 1.00 85.58 278 GLU A O 1
ATOM 2189 N N . ILE A 1 279 ? 47.985 59.452 -1.325 1.00 85.29 279 ILE A N 1
ATOM 2190 C CA . ILE A 1 279 ? 48.742 60.204 -2.320 1.00 86.52 279 ILE A CA 1
ATOM 2191 C C . ILE A 1 279 ? 49.945 59.380 -2.769 1.00 93.61 279 ILE A C 1
ATOM 2192 O O . ILE A 1 279 ? 50.522 58.655 -1.953 1.00 93.46 279 ILE A O 1
ATOM 2197 N N . ARG A 1 280 ? 50.297 59.472 -4.070 1.00 92.94 280 ARG A N 1
ATOM 2198 C CA . ARG A 1 280 ? 51.446 58.795 -4.673 1.00 95.22 280 ARG A CA 1
ATOM 2199 C C . ARG A 1 280 ? 52.753 59.255 -4.000 1.00 103.06 280 ARG A C 1
ATOM 2200 O O . ARG A 1 280 ? 52.897 60.448 -3.699 1.00 103.42 280 ARG A O 1
ATOM 2208 N N . LYS A 1 281 ? 53.681 58.300 -3.735 1.00 101.27 281 LYS A N 1
ATOM 2209 C CA . LYS A 1 281 ? 54.983 58.574 -3.111 1.00 103.45 281 LYS A CA 1
ATOM 2210 C C . LYS A 1 281 ? 55.990 58.970 -4.206 1.00 111.34 281 LYS A C 1
ATOM 2211 O O . LYS A 1 281 ? 56.862 58.178 -4.574 1.00 112.21 281 LYS A O 1
ATOM 2217 N N . LEU A 1 282 ? 55.837 60.195 -4.746 1.00 109.63 282 LEU A N 1
ATOM 2218 C CA . LEU A 1 282 ? 56.666 60.721 -5.834 1.00 112.28 282 LEU A CA 1
ATOM 2219 C C . LEU A 1 282 ? 57.943 61.359 -5.327 1.00 121.75 282 LEU A C 1
ATOM 2220 O O . LEU A 1 282 ? 57.950 61.886 -4.208 1.00 121.82 282 LEU A O 1
ATOM 2225 N N . SER A 1 283 ? 59.020 61.326 -6.159 1.00 122.35 283 SER A N 1
ATOM 2226 C CA . SER A 1 283 ? 60.333 61.920 -5.861 1.00 125.72 283 SER A CA 1
ATOM 2227 C C . SER A 1 283 ? 60.144 63.380 -5.447 1.00 132.15 283 SER A C 1
ATOM 2228 O O . SER A 1 283 ? 60.635 63.786 -4.391 1.00 132.99 283 SER A O 1
ATOM 2231 N N . ASP A 1 284 ? 59.359 64.134 -6.241 1.00 129.01 284 ASP A N 1
ATOM 2232 C CA . ASP A 1 284 ? 58.941 65.493 -5.930 1.00 129.59 284 ASP A CA 1
ATOM 2233 C C . ASP A 1 284 ? 57.505 65.297 -5.390 1.00 130.01 284 ASP A C 1
ATOM 2234 O O . ASP A 1 284 ? 56.597 65.014 -6.185 1.00 127.73 284 ASP A O 1
ATOM 2239 N N . PRO A 1 285 ? 57.297 65.310 -4.043 1.00 125.04 285 PRO A N 1
ATOM 2240 C CA . PRO A 1 285 ? 55.947 65.047 -3.509 1.00 121.00 285 PRO A CA 1
ATOM 2241 C C . PRO A 1 285 ? 54.912 66.099 -3.911 1.00 122.66 285 PRO A C 1
ATOM 2242 O O . PRO A 1 285 ? 55.255 67.275 -4.047 1.00 124.36 285 PRO A O 1
ATOM 2246 N N . PRO A 1 286 ? 53.646 65.697 -4.139 1.00 115.72 286 PRO A N 1
ATOM 2247 C CA . PRO A 1 286 ? 52.630 66.684 -4.545 1.00 114.52 286 PRO A CA 1
ATOM 2248 C C . PRO A 1 286 ? 52.298 67.681 -3.436 1.00 116.46 286 PRO A C 1
ATOM 2249 O O . PRO A 1 286 ? 52.155 67.301 -2.267 1.00 113.67 286 PRO A O 1
ATOM 2253 N N . LYS A 1 287 ? 52.232 68.972 -3.817 1.00 114.17 287 LYS A N 1
ATOM 2254 C CA . LYS A 1 287 ? 51.966 70.104 -2.928 1.00 114.32 287 LYS A CA 1
ATOM 2255 C C . LYS A 1 287 ? 50.569 70.003 -2.308 1.00 113.81 287 LYS A C 1
ATOM 2256 O O . LYS A 1 287 ? 49.68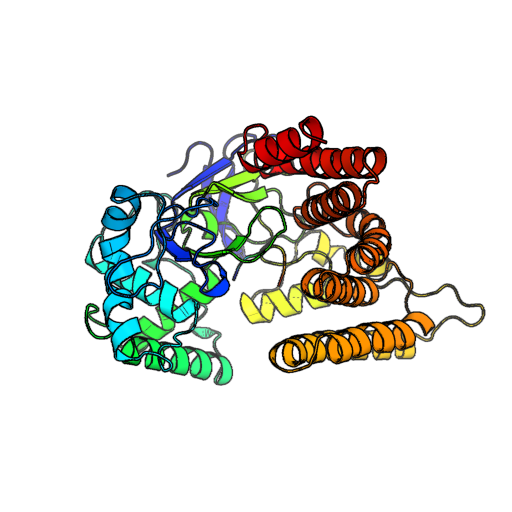8 69.417 -2.921 1.00 110.95 287 LYS A O 1
ATOM 2262 N N . ALA A 1 288 ? 50.377 70.563 -1.095 1.00 110.22 288 ALA A N 1
ATOM 2263 C CA . ALA A 1 288 ? 49.103 70.573 -0.371 1.00 107.78 288 ALA A CA 1
ATOM 2264 C C . ALA A 1 288 ? 47.970 71.133 -1.231 1.00 112.33 288 ALA A C 1
ATOM 2265 O O . ALA A 1 288 ? 46.935 70.480 -1.348 1.00 109.66 288 ALA A O 1
ATOM 2267 N N . GLU A 1 289 ? 48.188 72.287 -1.892 1.00 112.14 289 GLU A N 1
ATOM 2268 C CA . GLU A 1 289 ? 47.190 72.897 -2.776 1.00 112.09 289 GLU A CA 1
ATOM 2269 C C . GLU A 1 289 ? 46.886 72.024 -4.013 1.00 114.72 289 GLU A C 1
ATOM 2270 O O . GLU A 1 289 ? 45.745 72.036 -4.487 1.00 113.64 289 GLU A O 1
ATOM 2276 N N . ALA A 1 290 ? 47.895 71.252 -4.510 1.00 110.36 290 ALA A N 1
ATOM 2277 C CA . ALA A 1 290 ? 47.750 70.327 -5.646 1.00 108.19 290 ALA A CA 1
ATOM 2278 C C . ALA A 1 290 ? 46.860 69.143 -5.261 1.00 106.83 290 ALA A C 1
ATOM 2279 O O . ALA A 1 290 ? 46.128 68.645 -6.119 1.00 104.20 290 ALA A O 1
ATOM 2281 N N . ILE A 1 291 ? 46.910 68.715 -3.962 1.00 101.74 291 ILE A N 1
ATOM 2282 C CA . ILE A 1 291 ? 46.072 67.649 -3.387 1.00 98.39 291 ILE A CA 1
ATOM 2283 C C . ILE A 1 291 ? 44.634 68.164 -3.332 1.00 100.10 291 ILE A C 1
ATOM 2284 O O . ILE A 1 291 ? 43.736 67.496 -3.843 1.00 98.23 291 ILE A O 1
ATOM 2289 N N . ARG A 1 292 ? 44.431 69.358 -2.718 1.00 96.74 292 ARG A N 1
ATOM 2290 C CA . ARG A 1 292 ? 43.125 70.012 -2.544 1.00 95.35 292 ARG A CA 1
ATOM 2291 C C . ARG A 1 292 ? 42.394 70.230 -3.865 1.00 97.90 292 ARG A C 1
ATOM 2292 O O . ARG A 1 292 ? 41.167 70.070 -3.908 1.00 95.60 292 ARG A O 1
ATOM 2300 N N . ASP A 1 293 ? 43.153 70.576 -4.942 1.00 95.32 293 ASP A N 1
ATOM 2301 C CA . ASP A 1 293 ? 42.640 70.778 -6.304 1.00 94.69 293 ASP A CA 1
ATOM 2302 C C . ASP A 1 293 ? 42.101 69.465 -6.859 1.00 93.92 293 ASP A C 1
ATOM 2303 O O . ASP A 1 293 ? 41.023 69.455 -7.467 1.00 91.68 293 ASP A O 1
ATOM 2308 N N . MET A 1 294 ? 42.850 68.359 -6.638 1.00 89.08 294 MET A N 1
ATOM 2309 C CA . MET A 1 294 ? 42.443 67.031 -7.095 1.00 86.79 294 MET A CA 1
ATOM 2310 C C . MET A 1 294 ? 41.239 66.474 -6.345 1.00 87.33 294 MET A C 1
ATOM 2311 O O . MET A 1 294 ? 40.378 65.862 -6.981 1.00 85.29 294 MET A O 1
ATOM 2316 N N . VAL A 1 295 ? 41.145 66.732 -5.019 1.00 82.61 295 VAL A N 1
ATOM 2317 C CA . VAL A 1 295 ? 40.001 66.336 -4.191 1.00 79.80 295 VAL A CA 1
ATOM 2318 C C . VAL A 1 295 ? 38.752 67.072 -4.707 1.00 82.59 295 VAL A C 1
ATOM 2319 O O . VAL A 1 295 ? 37.704 66.455 -4.850 1.00 80.50 295 VAL A O 1
ATOM 2323 N N . ARG A 1 296 ? 38.890 68.367 -5.046 1.00 82.17 296 ARG A N 1
ATOM 2324 C CA . ARG A 1 296 ? 37.811 69.196 -5.595 1.00 82.45 296 ARG A CA 1
ATOM 2325 C C . ARG A 1 296 ? 37.360 68.649 -6.953 1.00 85.30 296 ARG A C 1
ATOM 2326 O O . ARG A 1 296 ? 36.152 68.500 -7.171 1.00 83.65 296 ARG A O 1
ATOM 2334 N N . TYR A 1 297 ? 38.333 68.319 -7.845 1.00 81.53 297 TYR A N 1
ATOM 2335 C CA . TYR A 1 297 ? 38.087 67.740 -9.166 1.00 80.27 297 TYR A CA 1
ATOM 2336 C C . TYR A 1 297 ? 37.352 66.401 -9.028 1.00 80.55 297 TYR A C 1
ATOM 2337 O O . TYR A 1 297 ? 36.388 66.146 -9.763 1.00 79.50 297 TYR A O 1
ATOM 2346 N N . ALA A 1 298 ? 37.838 65.540 -8.097 1.00 74.74 298 ALA A N 1
ATOM 2347 C CA . ALA A 1 298 ? 37.307 64.210 -7.799 1.00 71.71 298 ALA A CA 1
ATOM 2348 C C . ALA A 1 298 ? 35.840 64.262 -7.399 1.00 74.55 298 ALA A C 1
ATOM 2349 O O . ALA A 1 298 ? 35.047 63.505 -7.954 1.00 75.54 298 ALA A O 1
ATOM 2351 N N . ARG A 1 299 ? 35.459 65.179 -6.491 1.00 68.96 299 ARG A N 1
ATOM 2352 C CA . ARG A 1 299 ? 34.064 65.340 -6.084 1.00 67.20 299 ARG A CA 1
ATOM 2353 C C . ARG A 1 299 ? 33.189 65.845 -7.246 1.00 73.01 299 ARG A C 1
ATOM 2354 O O . ARG A 1 299 ? 32.048 65.416 -7.363 1.00 71.28 299 ARG A O 1
ATOM 2362 N N . ASN A 1 300 ? 33.740 66.717 -8.117 1.00 73.21 300 ASN A N 1
ATOM 2363 C CA . ASN A 1 300 ? 33.045 67.254 -9.291 1.00 74.61 300 ASN A CA 1
ATOM 2364 C C . ASN A 1 300 ? 32.783 66.170 -10.337 1.00 78.92 300 ASN A C 1
ATOM 2365 O O . ASN A 1 300 ? 31.698 66.172 -10.925 1.00 79.41 300 ASN A O 1
ATOM 2370 N N . VAL A 1 301 ? 33.766 65.257 -10.594 1.00 73.88 301 VAL A N 1
ATOM 2371 C CA . VAL A 1 301 ? 33.562 64.165 -11.570 1.00 71.81 301 VAL A CA 1
ATOM 2372 C C . VAL A 1 301 ? 32.521 63.159 -11.060 1.00 71.82 301 VAL A C 1
ATOM 2373 O O . VAL A 1 301 ? 31.705 62.676 -11.836 1.00 70.39 301 VAL A O 1
ATOM 2377 N N . ILE A 1 302 ? 32.515 62.896 -9.752 1.00 66.49 302 ILE A N 1
ATOM 2378 C CA . ILE A 1 302 ? 31.546 62.007 -9.126 1.00 64.71 302 ILE A CA 1
ATOM 2379 C C . ILE A 1 302 ? 30.118 62.498 -9.462 1.00 73.45 302 ILE A C 1
ATOM 2380 O O . ILE A 1 302 ? 29.279 61.686 -9.882 1.00 73.81 302 ILE A O 1
ATOM 2385 N N . GLU A 1 303 ? 29.881 63.830 -9.337 1.00 71.94 303 GLU A N 1
ATOM 2386 C CA . GLU A 1 303 ? 28.595 64.504 -9.631 1.00 71.92 303 GLU A CA 1
ATOM 2387 C C . GLU A 1 303 ? 28.302 64.566 -11.125 1.00 75.11 303 GLU A C 1
ATOM 2388 O O . GLU A 1 303 ? 27.168 64.331 -11.534 1.00 73.60 303 GLU A O 1
ATOM 2394 N N . GLU A 1 304 ? 29.335 64.847 -11.935 1.00 72.25 304 GLU A N 1
ATOM 2395 C CA . GLU A 1 304 ? 29.247 64.894 -13.390 1.00 72.70 304 GLU A CA 1
ATOM 2396 C C . GLU A 1 304 ? 28.832 63.512 -13.915 1.00 73.78 304 GLU A C 1
ATOM 2397 O O . GLU A 1 304 ? 27.897 63.440 -14.721 1.00 74.30 304 GLU A O 1
ATOM 2403 N N . PHE A 1 305 ? 29.494 62.418 -13.420 1.00 66.52 305 PHE A N 1
ATOM 2404 C CA . PHE A 1 305 ? 29.186 61.038 -13.818 1.00 63.82 305 PHE A CA 1
ATOM 2405 C C . PHE A 1 305 ? 27.763 60.647 -13.408 1.00 68.17 305 PHE A C 1
ATOM 2406 O O . PHE A 1 305 ? 27.061 60.037 -14.217 1.00 68.84 305 PHE A O 1
ATOM 2414 N N . ARG A 1 306 ? 27.336 61.021 -12.173 1.00 63.30 306 ARG A N 1
ATOM 2415 C CA . ARG A 1 306 ? 25.998 60.782 -11.614 1.00 62.23 306 ARG A CA 1
ATOM 2416 C C . ARG A 1 306 ? 24.935 61.281 -12.571 1.00 72.45 306 ARG A C 1
ATOM 2417 O O . ARG A 1 306 ? 23.992 60.544 -12.865 1.00 73.46 306 ARG A O 1
ATOM 2425 N N . ARG A 1 307 ? 25.116 62.507 -13.102 1.00 72.20 307 ARG A N 1
ATOM 2426 C CA . ARG A 1 307 ? 24.210 63.115 -14.071 1.00 73.69 307 ARG A CA 1
ATOM 2427 C C . ARG A 1 307 ? 24.310 62.414 -15.425 1.00 78.62 307 ARG A C 1
ATOM 2428 O O . ARG A 1 307 ? 23.279 62.140 -16.038 1.00 79.40 307 ARG A O 1
ATOM 2436 N N . ALA A 1 308 ? 25.554 62.180 -15.904 1.00 75.32 308 ALA A N 1
ATOM 2437 C CA . ALA A 1 308 ? 25.862 61.580 -17.199 1.00 76.46 308 ALA A CA 1
ATOM 2438 C C . ALA A 1 308 ? 25.261 60.194 -17.417 1.00 80.30 308 ALA A C 1
ATOM 2439 O O . ALA A 1 308 ? 24.860 59.905 -18.541 1.00 80.44 308 ALA A O 1
ATOM 2441 N N . LYS A 1 309 ? 25.155 59.349 -16.369 1.00 76.59 309 LYS A N 1
ATOM 2442 C CA . LYS A 1 309 ? 24.587 58.010 -16.560 1.00 76.50 309 LYS A CA 1
ATOM 2443 C C . LYS A 1 309 ? 23.147 57.979 -17.050 1.00 83.87 309 LYS A C 1
ATOM 2444 O O . LYS A 1 309 ? 22.734 56.999 -17.664 1.00 85.52 309 LYS A O 1
ATOM 2450 N N . HIS A 1 310 ? 22.416 59.078 -16.849 1.00 81.38 310 HIS A N 1
ATOM 2451 C CA . HIS A 1 310 ? 21.030 59.245 -17.276 1.00 81.81 310 HIS A CA 1
ATOM 2452 C C . HIS A 1 310 ? 20.884 59.468 -18.789 1.00 85.73 310 HIS A C 1
ATOM 2453 O O . HIS A 1 310 ? 19.802 59.240 -19.325 1.00 86.09 310 HIS A O 1
ATOM 2460 N N . TYR A 1 311 ? 21.943 59.933 -19.475 1.00 81.00 311 TYR A N 1
ATOM 2461 C CA . TYR A 1 311 ? 21.833 60.232 -20.899 1.00 81.34 311 TYR A CA 1
ATOM 2462 C C . TYR A 1 311 ? 23.041 59.867 -21.792 1.00 83.48 311 TYR A C 1
ATOM 2463 O O . TYR A 1 311 ? 22.888 59.835 -23.023 1.00 86.23 311 TYR A O 1
ATOM 2472 N N . LYS A 1 312 ? 24.230 59.624 -21.210 1.00 74.00 312 LYS A N 1
ATOM 2473 C CA . LYS A 1 312 ? 25.395 59.288 -22.036 1.00 72.81 312 LYS A CA 1
ATOM 2474 C C . LYS A 1 312 ? 25.441 57.776 -22.373 1.00 70.47 312 LYS A C 1
ATOM 2475 O O . LYS A 1 312 ? 24.863 56.957 -21.648 1.00 64.44 312 LYS A O 1
ATOM 2481 N N . SER A 1 313 ? 26.112 57.421 -23.489 1.00 68.05 313 SER A N 1
ATOM 2482 C CA . SER A 1 313 ? 26.219 56.027 -23.932 1.00 67.56 313 SER A CA 1
ATOM 2483 C C . SER A 1 313 ? 27.208 55.247 -23.053 1.00 71.89 313 SER A C 1
ATOM 2484 O O . SER A 1 313 ? 28.044 55.881 -22.400 1.00 70.11 313 SER A O 1
ATOM 2487 N N . PRO A 1 314 ? 27.176 53.884 -23.026 1.00 69.61 314 PRO A N 1
ATOM 2488 C CA . PRO A 1 314 ? 28.161 53.144 -22.212 1.00 67.38 314 PRO A CA 1
ATOM 2489 C C . PRO A 1 314 ? 29.621 53.487 -22.524 1.00 70.18 314 PRO A C 1
ATOM 2490 O O . PRO A 1 314 ? 30.409 53.574 -21.593 1.00 68.20 314 PRO A O 1
ATOM 2494 N N . SER A 1 315 ? 29.965 53.729 -23.806 1.00 69.37 315 SER A N 1
ATOM 2495 C CA . SER A 1 315 ? 31.323 54.096 -24.191 1.00 71.60 315 SER A CA 1
ATOM 2496 C C . SER A 1 315 ? 31.718 55.513 -23.696 1.00 77.14 315 SER A C 1
ATOM 2497 O O . SER A 1 315 ? 32.870 55.717 -23.286 1.00 77.99 315 SER A O 1
ATOM 2500 N N . GLU A 1 316 ? 30.752 56.468 -23.691 1.00 72.55 316 GLU A N 1
ATOM 2501 C CA . GLU A 1 316 ? 30.958 57.838 -23.195 1.00 72.05 316 GLU A CA 1
ATOM 2502 C C . GLU A 1 316 ? 31.202 57.807 -21.682 1.00 72.98 316 GLU A C 1
ATOM 2503 O O . GLU A 1 316 ? 32.076 58.525 -21.181 1.00 73.88 316 GLU A O 1
ATOM 2509 N N . LEU A 1 317 ? 30.430 56.952 -20.966 1.00 65.41 317 LEU A N 1
ATOM 2510 C CA . LEU A 1 317 ? 30.526 56.752 -19.521 1.00 61.82 317 LEU A CA 1
ATOM 2511 C C . LEU A 1 317 ? 31.855 56.137 -19.112 1.00 64.81 317 LEU A C 1
ATOM 2512 O O . LEU A 1 317 ? 32.454 56.588 -18.146 1.00 63.94 317 LEU A O 1
ATOM 2517 N N . LEU A 1 318 ? 32.339 55.143 -19.873 1.00 61.93 318 LEU A N 1
ATOM 2518 C CA . LEU A 1 318 ? 33.632 54.494 -19.631 1.00 61.76 318 LEU A CA 1
ATOM 2519 C C . LEU A 1 318 ? 34.744 55.467 -19.892 1.00 66.72 318 LEU A C 1
ATOM 2520 O O . LEU A 1 318 ? 35.748 55.411 -19.188 1.00 66.08 318 LEU A O 1
ATOM 2525 N N . GLU A 1 319 ? 34.557 56.373 -20.886 1.00 64.68 319 GLU A N 1
ATOM 2526 C CA . GLU A 1 319 ? 35.512 57.410 -21.228 1.00 66.59 319 GLU A CA 1
ATOM 2527 C C . GLU A 1 319 ? 35.708 58.340 -20.034 1.00 69.34 319 GLU A C 1
ATOM 2528 O O . GLU A 1 319 ? 36.850 58.665 -19.704 1.00 70.19 319 GLU A O 1
ATOM 2534 N N . ILE A 1 320 ? 34.599 58.736 -19.368 1.00 63.68 320 ILE A N 1
ATOM 2535 C CA . ILE A 1 320 ? 34.644 59.614 -18.196 1.00 63.47 320 ILE A CA 1
ATOM 2536 C C . ILE A 1 320 ? 35.475 58.953 -17.094 1.00 67.76 320 ILE A C 1
ATOM 2537 O O . ILE A 1 320 ? 36.332 59.613 -16.524 1.00 68.01 320 ILE A O 1
ATOM 2542 N N . CYS A 1 321 ? 35.259 57.639 -16.855 1.00 64.63 321 CYS A N 1
ATOM 2543 C CA . CYS A 1 321 ? 35.970 56.833 -15.855 1.00 64.16 321 CYS A CA 1
ATOM 2544 C C . CYS A 1 321 ? 37.455 56.746 -16.151 1.00 71.14 321 CYS A C 1
ATOM 2545 O O . CYS A 1 321 ? 38.264 57.038 -15.266 1.00 71.22 321 CYS A O 1
ATOM 2548 N N . GLU A 1 322 ? 37.806 56.322 -17.383 1.00 68.71 322 GLU A N 1
ATOM 2549 C CA . GLU A 1 322 ? 39.183 56.169 -17.827 1.00 71.08 322 GLU A CA 1
ATOM 2550 C C . GLU A 1 322 ? 39.941 57.489 -17.755 1.00 76.33 322 GLU A C 1
ATOM 2551 O O . GLU A 1 322 ? 40.978 57.551 -17.096 1.00 75.37 322 GLU A O 1
ATOM 2557 N N . LEU A 1 323 ? 39.396 58.547 -18.391 1.00 74.71 323 LEU A N 1
ATOM 2558 C CA . LEU A 1 323 ? 39.996 59.879 -18.444 1.00 75.74 323 LEU A CA 1
ATOM 2559 C C . LEU A 1 323 ? 40.197 60.495 -17.065 1.00 78.83 323 LEU A C 1
ATOM 2560 O O . LEU A 1 323 ? 41.296 60.996 -16.799 1.00 81.00 323 LEU A O 1
ATOM 2565 N N . SER A 1 324 ? 39.180 60.404 -16.174 1.00 71.67 324 SER A N 1
ATOM 2566 C CA . SER A 1 324 ? 39.263 60.938 -14.815 1.00 70.75 324 SER A CA 1
ATOM 2567 C C . SER A 1 324 ? 40.271 60.162 -13.953 1.00 75.08 324 SER A C 1
ATOM 2568 O O . SER A 1 324 ? 40.976 60.775 -13.149 1.00 73.78 324 SER A O 1
ATOM 2571 N N . GLN A 1 325 ? 40.357 58.828 -14.134 1.00 72.37 325 GLN A N 1
ATOM 2572 C CA . GLN A 1 325 ? 41.326 58.002 -13.402 1.00 72.10 325 GLN A CA 1
ATOM 2573 C C . GLN A 1 325 ? 42.735 58.373 -13.828 1.00 78.49 325 GLN A C 1
ATOM 2574 O O . GLN A 1 325 ? 43.630 58.425 -12.989 1.00 79.86 325 GLN A O 1
ATOM 2580 N N . GLU A 1 326 ? 42.922 58.662 -15.125 1.00 75.94 326 GLU A N 1
ATOM 2581 C CA . GLU A 1 326 ? 44.202 59.068 -15.680 1.00 78.33 326 GLU A CA 1
ATOM 2582 C C . GLU A 1 326 ? 44.672 60.388 -15.067 1.00 81.09 326 GLU A C 1
ATOM 2583 O O . GLU A 1 326 ? 45.805 60.448 -14.598 1.00 81.89 326 GLU A O 1
ATOM 2589 N N . LYS A 1 327 ? 43.792 61.413 -15.014 1.00 76.23 327 LYS A N 1
ATOM 2590 C CA . LYS A 1 327 ? 44.106 62.714 -14.413 1.00 76.51 327 LYS A CA 1
ATOM 2591 C C . LYS A 1 327 ? 44.435 62.556 -12.922 1.00 81.46 327 LYS A C 1
ATOM 2592 O O . LYS A 1 327 ? 45.452 63.082 -12.469 1.00 82.50 327 LYS A O 1
ATOM 2598 N N . MET A 1 328 ? 43.601 61.804 -12.180 1.00 77.41 328 MET A N 1
ATOM 2599 C CA . MET A 1 328 ? 43.761 61.564 -10.746 1.00 76.62 328 MET A CA 1
ATOM 2600 C C . MET A 1 328 ? 45.021 60.782 -10.373 1.00 82.82 328 MET A C 1
ATOM 2601 O O . MET A 1 328 ? 45.599 61.064 -9.319 1.00 83.17 328 MET A O 1
ATOM 2606 N N . SER A 1 329 ? 45.453 59.810 -11.228 1.00 79.90 329 SER A N 1
ATOM 2607 C CA . SER A 1 329 ? 46.616 58.930 -10.999 1.00 80.09 329 SER A CA 1
ATOM 2608 C C . SER A 1 329 ? 47.963 59.639 -10.866 1.00 85.90 329 SER A C 1
ATOM 2609 O O . SER A 1 329 ? 48.900 59.054 -10.320 1.00 87.13 329 SER A O 1
ATOM 2612 N N . SER A 1 330 ? 48.061 60.887 -11.354 1.00 82.77 330 SER A N 1
ATOM 2613 C CA . SER A 1 330 ? 49.261 61.711 -11.253 1.00 84.93 330 SER A CA 1
ATOM 2614 C C . SER A 1 330 ? 49.511 62.139 -9.793 1.00 89.66 330 SER A C 1
ATOM 2615 O O . SER A 1 330 ? 50.664 62.352 -9.414 1.00 91.49 330 SER A O 1
ATOM 2618 N N . VAL A 1 331 ? 48.425 62.242 -8.981 1.00 83.68 331 VAL A N 1
ATOM 2619 C CA . VAL A 1 331 ? 48.437 62.669 -7.572 1.00 82.35 331 VAL A CA 1
ATOM 2620 C C . VAL A 1 331 ? 48.033 61.517 -6.641 1.00 82.55 331 VAL A C 1
ATOM 2621 O O . VAL A 1 331 ? 48.702 61.289 -5.633 1.00 81.57 331 VAL A O 1
ATOM 2625 N N . PHE A 1 332 ? 46.927 60.815 -6.980 1.00 77.32 332 PHE A N 1
ATOM 2626 C CA . PHE A 1 332 ? 46.302 59.748 -6.192 1.00 75.01 332 PHE A CA 1
ATOM 2627 C C . PHE A 1 332 ? 46.795 58.328 -6.452 1.00 81.45 332 PHE A C 1
ATOM 2628 O O . PHE A 1 332 ? 47.038 57.940 -7.597 1.00 82.87 332 PHE A O 1
ATOM 2636 N N . GLU A 1 333 ? 46.861 57.530 -5.376 1.00 78.12 333 GLU A N 1
ATOM 2637 C CA . GLU A 1 333 ? 47.208 56.112 -5.398 1.00 78.34 333 GLU A CA 1
ATOM 2638 C C . GLU A 1 333 ? 45.967 55.338 -5.884 1.00 81.94 333 GLU A C 1
ATOM 2639 O O . GLU A 1 333 ? 44.848 55.863 -5.803 1.00 80.61 333 GLU A O 1
ATOM 2645 N N . ASP A 1 334 ? 46.148 54.102 -6.385 1.00 77.90 334 ASP A N 1
ATOM 2646 C CA . ASP A 1 334 ? 45.019 53.301 -6.877 1.00 75.22 334 ASP A CA 1
ATOM 2647 C C . ASP A 1 334 ? 44.030 52.940 -5.786 1.00 73.02 334 ASP A C 1
ATOM 2648 O O . ASP A 1 334 ? 42.852 52.790 -6.071 1.00 73.41 334 ASP A O 1
ATOM 2653 N N . SER A 1 335 ? 44.502 52.812 -4.547 1.00 66.45 335 SER A N 1
ATOM 2654 C CA . SER A 1 335 ? 43.695 52.481 -3.361 1.00 63.73 335 SER A CA 1
ATOM 2655 C C . SER A 1 335 ? 42.889 53.692 -2.832 1.00 64.75 335 SER A C 1
ATOM 2656 O O . SER A 1 335 ? 42.060 53.528 -1.936 1.00 63.79 335 SER A O 1
ATOM 2659 N N . ASN A 1 336 ? 43.141 54.899 -3.376 1.00 59.70 336 ASN A N 1
ATOM 2660 C CA . ASN A 1 336 ? 42.470 56.139 -2.997 1.00 58.05 336 ASN A CA 1
ATOM 2661 C C . ASN A 1 336 ? 40.989 56.004 -3.371 1.00 60.55 336 ASN A C 1
ATOM 2662 O O . ASN A 1 336 ? 40.676 55.527 -4.464 1.00 62.36 336 ASN A O 1
ATOM 2667 N N . VAL A 1 337 ? 40.086 56.406 -2.467 1.00 53.07 337 VAL A N 1
ATOM 2668 C CA . VAL A 1 337 ? 38.632 56.281 -2.643 1.00 50.10 337 VAL A CA 1
ATOM 2669 C C . VAL A 1 337 ? 38.030 56.923 -3.901 1.00 55.45 337 VAL A C 1
ATOM 2670 O O . VAL A 1 337 ? 37.036 56.424 -4.421 1.00 52.59 337 VAL A O 1
ATOM 2674 N N . TYR A 1 338 ? 38.635 58.010 -4.386 1.00 57.29 338 TYR A N 1
ATOM 2675 C CA . TYR A 1 338 ? 38.153 58.695 -5.584 1.00 59.48 338 TYR A CA 1
ATOM 2676 C C . TYR A 1 338 ? 38.491 57.898 -6.834 1.00 65.43 338 TYR A C 1
ATOM 2677 O O . TYR A 1 338 ? 37.684 57.883 -7.771 1.00 65.44 338 TYR A O 1
ATOM 2686 N N . MET A 1 339 ? 39.643 57.161 -6.808 1.00 61.97 339 MET A N 1
ATOM 2687 C CA . MET A 1 339 ? 40.063 56.269 -7.889 1.00 61.71 339 MET A CA 1
ATOM 2688 C C . MET A 1 339 ? 39.097 55.081 -7.909 1.00 64.77 339 MET A C 1
ATOM 2689 O O . MET A 1 339 ? 38.566 54.723 -8.976 1.00 64.45 339 MET A O 1
ATOM 2694 N N . LEU A 1 340 ? 38.847 54.508 -6.704 1.00 58.65 340 LEU A N 1
ATOM 2695 C CA . LEU A 1 340 ? 37.947 53.385 -6.433 1.00 55.50 340 LEU A CA 1
ATOM 2696 C C . LEU A 1 340 ? 36.511 53.684 -6.860 1.00 58.29 340 LEU A C 1
ATOM 2697 O O . LEU A 1 340 ? 35.839 52.801 -7.394 1.00 58.08 340 LEU A O 1
ATOM 2702 N N . HIS A 1 341 ? 36.032 54.927 -6.632 1.00 53.64 341 HIS A N 1
ATOM 2703 C CA . HIS A 1 341 ? 34.692 55.326 -7.049 1.00 50.90 341 HIS A CA 1
ATOM 2704 C C . HIS A 1 341 ? 34.557 55.164 -8.569 1.00 53.45 341 HIS A C 1
ATOM 2705 O O . HIS A 1 341 ? 33.610 54.550 -9.015 1.00 50.71 341 HIS A O 1
ATOM 2712 N N . MET A 1 342 ? 35.506 55.699 -9.353 1.00 53.93 342 MET A N 1
ATOM 2713 C CA . MET A 1 342 ? 35.470 55.612 -10.820 1.00 55.05 342 MET A CA 1
ATOM 2714 C C . MET A 1 342 ? 35.600 54.198 -11.334 1.00 62.31 342 MET A C 1
ATOM 2715 O O . MET A 1 342 ? 34.896 53.836 -12.264 1.00 64.49 342 MET A O 1
ATOM 2720 N N . MET A 1 343 ? 36.457 53.389 -10.710 1.00 59.68 343 MET A N 1
ATOM 2721 C CA . MET A 1 343 ? 36.655 51.977 -11.055 1.00 60.21 343 MET A CA 1
ATOM 2722 C C . MET A 1 343 ? 35.360 51.184 -10.846 1.00 58.29 343 MET A C 1
ATOM 2723 O O . MET A 1 343 ? 35.020 50.339 -11.674 1.00 57.70 343 MET A O 1
ATOM 2728 N N . TYR A 1 344 ? 34.654 51.453 -9.729 1.00 50.60 344 TYR A N 1
ATOM 2729 C CA . TYR A 1 344 ? 33.376 50.815 -9.396 1.00 47.51 344 TYR A CA 1
ATOM 2730 C C . TYR A 1 344 ? 32.309 51.185 -10.465 1.00 47.16 344 TYR A C 1
ATOM 2731 O O . TYR A 1 344 ? 31.556 50.318 -10.940 1.00 46.82 344 TYR A O 1
ATOM 2740 N N . GLN A 1 345 ? 32.284 52.467 -10.863 1.00 41.57 345 GLN A N 1
ATOM 2741 C CA . GLN A 1 345 ? 31.372 52.968 -11.875 1.00 41.15 345 GLN A CA 1
ATOM 2742 C C . GLN A 1 345 ? 31.669 52.312 -13.203 1.00 48.36 345 GLN A C 1
ATOM 2743 O O . GLN A 1 345 ? 30.738 51.839 -13.857 1.00 49.76 345 GLN A O 1
ATOM 2749 N N . ALA A 1 346 ? 32.962 52.204 -13.555 1.00 45.66 346 ALA A N 1
ATOM 2750 C CA . ALA A 1 346 ? 33.420 51.572 -14.782 1.00 47.79 346 ALA A CA 1
ATOM 2751 C C . ALA A 1 346 ? 33.093 50.073 -14.808 1.00 52.88 346 ALA A C 1
ATOM 2752 O O . ALA A 1 346 ? 32.665 49.558 -15.845 1.00 54.76 346 ALA A O 1
ATOM 2754 N N . MET A 1 347 ? 33.249 49.387 -13.665 1.00 46.96 347 MET A N 1
ATOM 2755 C CA . MET A 1 347 ? 32.881 47.983 -13.516 1.00 45.35 347 MET A CA 1
ATOM 2756 C C . MET A 1 347 ? 31.364 47.823 -13.818 1.00 49.99 347 MET A C 1
ATOM 2757 O O . MET A 1 347 ? 30.969 46.895 -14.549 1.00 49.50 347 MET A O 1
ATOM 2762 N N . GLY A 1 348 ? 30.554 48.735 -13.249 1.00 44.21 348 GLY A N 1
ATOM 2763 C CA . GLY A 1 348 ? 29.112 48.753 -13.444 1.00 43.20 348 GLY A CA 1
ATOM 2764 C C . GLY A 1 348 ? 28.714 48.895 -14.895 1.00 49.58 348 GLY A C 1
ATOM 2765 O O . GLY A 1 348 ? 27.783 48.220 -15.349 1.00 51.44 348 GLY A O 1
ATOM 2766 N N . VAL A 1 349 ? 29.434 49.749 -15.648 1.00 45.94 349 VAL A N 1
ATOM 2767 C CA . VAL A 1 349 ? 29.162 49.936 -17.074 1.00 46.62 349 VAL A CA 1
ATOM 2768 C C . VAL A 1 349 ? 29.505 48.633 -17.829 1.00 53.81 349 VAL A C 1
ATOM 2769 O O . VAL A 1 349 ? 28.692 48.154 -18.620 1.00 53.77 349 VAL A O 1
ATOM 2773 N N . CYS A 1 350 ? 30.672 48.021 -17.516 1.00 52.41 350 CYS A N 1
ATOM 2774 C CA . CYS A 1 350 ? 31.086 46.742 -18.100 1.00 53.93 350 CYS A CA 1
ATOM 2775 C C . CYS A 1 350 ? 30.043 45.666 -17.857 1.00 55.28 350 CYS A C 1
ATOM 2776 O O . CYS A 1 350 ? 29.704 44.954 -18.788 1.00 56.17 350 CYS A O 1
ATOM 2779 N N . LEU A 1 351 ? 29.513 45.563 -16.619 1.00 48.55 351 LEU A N 1
ATOM 2780 C CA . LEU A 1 351 ? 28.475 44.587 -16.281 1.00 46.43 351 LEU A CA 1
ATOM 2781 C C . LEU A 1 351 ? 27.245 44.747 -17.191 1.00 52.62 351 LEU A C 1
ATOM 2782 O O . LEU A 1 351 ? 26.742 43.753 -17.752 1.00 51.86 351 LEU A O 1
ATOM 2787 N N . TYR A 1 352 ? 26.793 46.011 -17.365 1.00 50.91 352 TYR A N 1
ATOM 2788 C CA . TYR A 1 352 ? 25.653 46.336 -18.223 1.00 51.98 352 TYR A CA 1
ATOM 2789 C C . TYR A 1 352 ? 25.893 45.911 -19.671 1.00 60.52 352 TYR A C 1
ATOM 2790 O O . TYR A 1 352 ? 25.008 45.284 -20.272 1.00 61.57 352 TYR A O 1
ATOM 2799 N N . MET A 1 353 ? 27.104 46.206 -20.203 1.00 58.35 353 MET A N 1
ATOM 2800 C CA . MET A 1 353 ? 27.519 45.843 -21.567 1.00 59.87 353 MET A CA 1
ATOM 2801 C C . MET A 1 353 ? 27.804 44.351 -21.707 1.00 63.88 353 MET A C 1
ATOM 2802 O O . MET A 1 353 ? 28.182 43.908 -22.794 1.00 67.31 353 MET A O 1
ATOM 2807 N N . GLN A 1 354 ? 27.708 43.595 -20.612 1.00 56.72 354 GLN A N 1
ATOM 2808 C CA . GLN A 1 354 ? 28.003 42.163 -20.592 1.00 56.47 354 GLN A CA 1
ATOM 2809 C C . GLN A 1 354 ? 29.481 41.885 -20.938 1.00 62.91 354 GLN A C 1
ATOM 2810 O O . GLN A 1 354 ? 29.821 40.825 -21.476 1.00 65.11 354 GLN A O 1
ATOM 2816 N N . ASP A 1 355 ? 30.354 42.867 -20.621 1.00 58.10 355 ASP A N 1
ATOM 2817 C CA . ASP A 1 355 ? 31.796 42.748 -20.786 1.00 59.55 355 ASP A CA 1
ATOM 2818 C C . ASP A 1 355 ? 32.301 42.158 -19.453 1.00 64.10 355 ASP A C 1
ATOM 2819 O O . ASP A 1 355 ? 32.745 42.887 -18.560 1.00 62.16 355 ASP A O 1
ATOM 2824 N N . TRP A 1 356 ? 32.158 40.830 -19.308 1.00 62.23 356 TRP A N 1
ATOM 2825 C CA . TRP A 1 356 ? 32.497 40.166 -18.062 1.00 61.92 356 TRP A CA 1
ATOM 2826 C C . TRP A 1 356 ? 33.988 40.248 -17.707 1.00 67.03 356 TRP A C 1
ATOM 2827 O O . TRP A 1 356 ? 34.329 40.423 -16.535 1.00 64.63 356 TRP A O 1
ATOM 2838 N N . GLU A 1 357 ? 34.880 40.143 -18.716 1.00 65.58 357 GLU A N 1
ATOM 2839 C CA . GLU A 1 357 ? 36.328 40.257 -18.520 1.00 64.97 357 GLU A CA 1
ATOM 2840 C C . GLU A 1 357 ? 36.690 41.642 -18.016 1.00 65.16 357 GLU A C 1
ATOM 2841 O O . GLU A 1 357 ? 37.492 41.747 -17.105 1.00 64.07 357 GLU A O 1
ATOM 2847 N N . GLY A 1 358 ? 36.092 42.679 -18.606 1.00 61.65 358 GLY A N 1
ATOM 2848 C CA . GLY A 1 358 ? 36.303 44.077 -18.246 1.00 60.92 358 GLY A CA 1
ATOM 2849 C C . GLY A 1 358 ? 35.841 44.375 -16.838 1.00 63.63 358 GLY A C 1
ATOM 2850 O O . GLY A 1 358 ? 36.555 45.048 -16.081 1.00 63.41 358 GLY A O 1
ATOM 2851 N N . ALA A 1 359 ? 34.652 43.834 -16.469 1.00 57.96 359 ALA A N 1
ATOM 2852 C CA . ALA A 1 359 ? 34.069 43.959 -15.130 1.00 55.00 359 ALA A CA 1
ATOM 2853 C C . ALA A 1 359 ? 34.986 43.292 -14.101 1.00 61.21 359 ALA A C 1
ATOM 2854 O O . ALA A 1 359 ? 35.263 43.883 -13.053 1.00 60.79 359 ALA A O 1
ATOM 2856 N N . LEU A 1 360 ? 35.491 42.082 -14.416 1.00 60.89 360 LEU A N 1
ATOM 2857 C CA . LEU A 1 360 ? 36.412 41.327 -13.557 1.00 61.26 360 LEU A CA 1
ATOM 2858 C C . LEU A 1 360 ? 37.699 42.107 -13.359 1.00 65.51 360 LEU A C 1
ATOM 2859 O O . LEU A 1 360 ? 38.132 42.236 -12.216 1.00 65.59 360 LEU A O 1
ATOM 2864 N N . GLN A 1 361 ? 38.285 42.647 -14.464 1.00 62.78 361 GLN A N 1
ATOM 2865 C CA . GLN A 1 361 ? 39.521 43.452 -14.499 1.00 63.37 361 GLN A CA 1
ATOM 2866 C C . GLN A 1 361 ? 39.435 44.589 -13.447 1.00 64.51 361 GLN A C 1
ATOM 2867 O O . GLN A 1 361 ? 40.355 44.732 -12.642 1.00 63.93 361 GLN A O 1
ATOM 2873 N N . TYR A 1 362 ? 38.290 45.308 -13.385 1.00 57.76 362 TYR A N 1
ATOM 2874 C CA . TYR A 1 362 ? 38.056 46.368 -12.418 1.00 54.58 362 TYR A CA 1
ATOM 2875 C C . TYR A 1 362 ? 37.849 45.861 -11.002 1.00 57.88 362 TYR A C 1
ATOM 2876 O O . TYR A 1 362 ? 38.439 46.433 -10.083 1.00 58.49 362 TYR A O 1
ATOM 2885 N N . GLY A 1 363 ? 36.993 44.844 -10.827 1.00 52.15 363 GLY A N 1
ATOM 2886 C CA . GLY A 1 363 ? 36.669 44.274 -9.524 1.00 50.36 363 GLY A CA 1
ATOM 2887 C C . GLY A 1 363 ? 37.888 43.800 -8.758 1.00 55.00 363 GLY A C 1
ATOM 2888 O O . GLY A 1 363 ? 37.986 43.972 -7.529 1.00 52.88 363 GLY A O 1
ATOM 2889 N N . GLN A 1 364 ? 38.841 43.205 -9.498 1.00 52.58 364 GLN A N 1
ATOM 2890 C CA . GLN A 1 364 ? 40.091 42.711 -8.942 1.00 52.47 364 GLN A CA 1
ATOM 2891 C C . GLN A 1 364 ? 40.916 43.856 -8.268 1.00 60.61 364 GLN A C 1
ATOM 2892 O O . GLN A 1 364 ? 41.510 43.650 -7.204 1.00 61.72 364 GLN A O 1
ATOM 2898 N N . LYS A 1 365 ? 40.898 45.063 -8.869 1.00 57.36 365 LYS A N 1
ATOM 2899 C CA . LYS A 1 365 ? 41.605 46.249 -8.376 1.00 57.08 365 LYS A CA 1
ATOM 2900 C C . LYS A 1 365 ? 40.889 46.906 -7.182 1.00 62.10 365 LYS A C 1
ATOM 2901 O O . LYS A 1 365 ? 41.511 47.647 -6.417 1.00 63.72 365 LYS A O 1
ATOM 2907 N N . ILE A 1 366 ? 39.582 46.683 -7.057 1.00 56.55 366 ILE A N 1
ATOM 2908 C CA . ILE A 1 366 ? 38.738 47.315 -6.040 1.00 54.61 366 ILE A CA 1
ATOM 2909 C C . ILE A 1 366 ? 38.740 46.569 -4.687 1.00 57.18 366 ILE A C 1
ATOM 2910 O O . ILE A 1 366 ? 38.712 47.208 -3.622 1.00 55.98 366 ILE A O 1
ATOM 2915 N N . ILE A 1 367 ? 38.674 45.228 -4.739 1.00 53.05 367 ILE A N 1
ATOM 2916 C CA . ILE A 1 367 ? 38.523 44.370 -3.571 1.00 51.36 367 ILE A CA 1
ATOM 2917 C C . ILE A 1 367 ? 39.480 44.581 -2.382 1.00 59.40 367 ILE A C 1
ATOM 2918 O O . ILE A 1 367 ? 38.987 44.747 -1.250 1.00 58.61 367 ILE A O 1
ATOM 2923 N N . LYS A 1 368 ? 40.820 44.563 -2.612 1.00 57.52 368 LYS A N 1
ATOM 2924 C CA . LYS A 1 368 ? 41.757 44.751 -1.501 1.00 58.33 368 LYS A CA 1
ATOM 2925 C C . LYS A 1 368 ? 41.596 46.121 -0.829 1.00 63.63 368 LYS A C 1
ATOM 2926 O O . LYS A 1 368 ? 41.325 46.138 0.368 1.00 63.68 368 LYS A O 1
ATOM 2932 N N . PRO A 1 369 ? 41.623 47.263 -1.565 1.00 61.83 369 PRO A N 1
ATOM 2933 C CA . PRO A 1 369 ? 41.363 48.569 -0.909 1.00 60.63 369 PRO A CA 1
ATOM 2934 C C . PRO A 1 369 ? 39.999 48.674 -0.197 1.00 62.35 369 PRO A C 1
ATOM 2935 O O . PRO A 1 369 ? 39.912 49.327 0.842 1.00 61.72 369 PRO A O 1
ATOM 2939 N N . TYR A 1 370 ? 38.943 48.017 -0.724 1.00 56.84 370 TYR A N 1
ATOM 2940 C CA . TYR A 1 370 ? 37.613 47.999 -0.098 1.00 53.94 370 TYR A CA 1
ATOM 2941 C C . TYR A 1 370 ? 37.703 47.399 1.288 1.00 56.17 370 TYR A C 1
ATOM 2942 O O . TYR A 1 370 ? 37.226 48.001 2.234 1.00 56.03 370 TYR A O 1
ATOM 2951 N N . SER A 1 371 ? 38.340 46.220 1.409 1.00 54.00 371 SER A N 1
ATOM 2952 C CA . SER A 1 371 ? 38.548 45.484 2.669 1.00 54.05 371 SER A CA 1
ATOM 2953 C C . SER A 1 371 ? 39.220 46.340 3.713 1.00 61.10 371 SER A C 1
ATOM 2954 O O . SER A 1 371 ? 38.848 46.292 4.896 1.00 61.07 371 SER A O 1
ATOM 2957 N N . LYS A 1 372 ? 40.187 47.157 3.278 1.00 59.90 372 LYS A N 1
ATOM 2958 C CA . LYS A 1 372 ? 40.906 48.015 4.203 1.00 60.58 372 LYS A CA 1
ATOM 2959 C C . LYS A 1 372 ? 40.145 49.302 4.631 1.00 63.15 372 LYS A C 1
ATOM 2960 O O . LYS A 1 372 ? 40.273 49.716 5.786 1.00 64.61 372 LYS A O 1
ATOM 2966 N N . HIS A 1 373 ? 39.339 49.901 3.732 1.00 56.28 373 HIS A N 1
ATOM 2967 C CA . HIS A 1 373 ? 38.597 51.137 4.034 1.00 55.38 373 HIS A CA 1
ATOM 2968 C C . HIS A 1 373 ? 37.251 50.943 4.751 1.00 58.04 373 HIS A C 1
ATOM 2969 O O . HIS A 1 373 ? 36.805 51.837 5.486 1.00 57.83 373 HIS A O 1
ATOM 2976 N N . TYR A 1 374 ? 36.579 49.812 4.496 1.00 52.62 374 TYR A N 1
ATOM 2977 C CA . TYR A 1 374 ? 35.279 49.517 5.092 1.00 50.21 374 TYR A CA 1
ATOM 2978 C C . TYR A 1 374 ? 35.386 48.810 6.449 1.00 55.90 374 TYR A C 1
ATOM 2979 O O . TYR A 1 374 ? 36.389 48.112 6.689 1.00 59.28 374 TYR A O 1
ATOM 2988 N N . PRO A 1 375 ? 34.323 48.906 7.302 1.00 49.69 375 PRO A N 1
ATOM 2989 C CA . PRO A 1 375 ? 34.310 48.184 8.575 1.00 49.68 375 PRO A CA 1
ATOM 2990 C C . PRO A 1 375 ? 34.447 46.685 8.419 1.00 58.27 375 PRO A C 1
ATOM 2991 O O . PRO A 1 375 ? 34.222 46.162 7.327 1.00 58.92 375 PRO A O 1
ATOM 2995 N N . LEU A 1 376 ? 34.794 45.991 9.526 1.00 57.94 376 LEU A N 1
ATOM 2996 C CA . LEU A 1 376 ? 35.029 44.546 9.554 1.00 58.85 376 LEU A CA 1
ATOM 2997 C C . LEU A 1 376 ? 33.938 43.734 8.853 1.00 63.60 376 LEU A C 1
ATOM 2998 O O . LEU A 1 376 ? 34.244 42.911 7.987 1.00 67.35 376 LEU A O 1
ATOM 3003 N N . TYR A 1 377 ? 32.685 43.989 9.163 1.00 55.26 377 TYR A N 1
ATOM 3004 C CA . TYR A 1 377 ? 31.657 43.261 8.447 1.00 54.52 377 TYR A CA 1
ATOM 3005 C C . TYR A 1 377 ? 30.963 44.329 7.632 1.00 63.61 377 TYR A C 1
ATOM 3006 O O . TYR A 1 377 ? 30.467 45.338 8.197 1.00 68.10 377 TYR A O 1
ATOM 3015 N N . SER A 1 378 ? 31.081 44.214 6.316 1.00 55.73 378 SER A N 1
ATOM 3016 C CA . SER A 1 378 ? 30.587 45.252 5.441 1.00 53.50 378 SER A CA 1
ATOM 3017 C C . SER A 1 378 ? 29.850 44.645 4.307 1.00 56.38 378 SER A C 1
ATOM 3018 O O . SER A 1 378 ? 30.391 43.765 3.639 1.00 56.73 378 SER A O 1
ATOM 3021 N N . LEU A 1 379 ? 28.617 45.128 4.047 1.00 50.65 379 LEU A N 1
ATOM 3022 C CA . LEU A 1 379 ? 27.840 44.609 2.939 1.00 4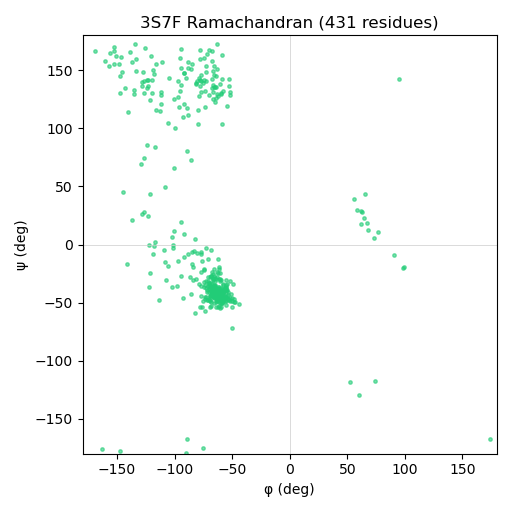8.68 379 LEU A CA 1
ATOM 3023 C C . LEU A 1 379 ? 28.494 45.029 1.623 1.00 49.32 379 LEU A C 1
ATOM 3024 O O . LEU A 1 379 ? 28.340 44.336 0.627 1.00 49.36 379 LEU A O 1
ATOM 3029 N N . ASN A 1 380 ? 29.228 46.156 1.620 1.00 44.21 380 ASN A N 1
ATOM 3030 C CA . ASN A 1 380 ? 29.905 46.652 0.426 1.00 43.79 380 ASN A CA 1
ATOM 3031 C C . ASN A 1 380 ? 31.035 45.720 0.036 1.00 49.08 380 ASN A C 1
ATOM 3032 O O . ASN A 1 380 ? 31.204 45.430 -1.150 1.00 50.91 380 ASN A O 1
ATOM 3037 N N . VAL A 1 381 ? 31.767 45.217 1.036 1.00 43.93 381 VAL A N 1
ATOM 3038 C CA . VAL A 1 381 ? 32.837 44.245 0.853 1.00 43.92 381 VAL A CA 1
ATOM 3039 C C . VAL A 1 381 ? 32.237 42.894 0.415 1.00 48.05 381 VAL A C 1
ATOM 3040 O O . VAL A 1 381 ? 32.714 42.325 -0.562 1.00 50.73 381 VAL A O 1
ATOM 3044 N N . ALA A 1 382 ? 31.206 42.388 1.117 1.00 42.44 382 ALA A N 1
ATOM 3045 C CA . ALA A 1 382 ? 30.560 41.111 0.796 1.00 42.42 382 ALA A CA 1
ATOM 3046 C C . ALA A 1 382 ? 30.044 41.087 -0.632 1.00 46.69 382 ALA A C 1
ATOM 3047 O O . ALA A 1 382 ? 30.297 40.122 -1.355 1.00 46.51 382 ALA A O 1
ATOM 3049 N N . SER A 1 383 ? 29.398 42.189 -1.052 1.00 44.39 383 SER A N 1
ATOM 3050 C CA . SER A 1 383 ? 28.798 42.402 -2.368 1.00 44.36 383 SER A CA 1
ATOM 3051 C C . SER A 1 383 ? 29.841 42.348 -3.467 1.00 49.77 383 SER A C 1
ATOM 3052 O O . SER A 1 383 ? 29.580 41.742 -4.519 1.00 49.90 383 SER A O 1
ATOM 3055 N N . MET A 1 384 ? 31.032 42.958 -3.209 1.00 46.17 384 MET A N 1
ATOM 3056 C CA . MET A 1 384 ? 32.141 42.984 -4.157 1.00 47.35 384 MET A CA 1
ATOM 3057 C C . MET A 1 384 ? 32.709 41.572 -4.301 1.00 54.99 384 MET A C 1
ATOM 3058 O O . MET A 1 384 ? 32.905 41.119 -5.430 1.00 56.24 384 MET A O 1
ATOM 3063 N N . TRP A 1 385 ? 32.889 40.841 -3.176 1.00 51.72 385 TRP A N 1
ATOM 3064 C CA . TRP A 1 385 ? 33.366 39.459 -3.232 1.00 52.37 385 TRP A CA 1
ATOM 3065 C C . TRP A 1 385 ? 32.408 38.588 -4.048 1.00 55.41 385 TRP A C 1
ATOM 3066 O O . TRP A 1 385 ? 32.845 37.783 -4.871 1.00 55.91 385 TRP A O 1
ATOM 3077 N N . LEU A 1 386 ? 31.106 38.776 -3.837 1.00 51.00 386 LEU A N 1
ATOM 3078 C CA . LEU A 1 386 ? 30.040 38.042 -4.515 1.00 50.59 386 LEU A CA 1
ATOM 3079 C C . LEU A 1 386 ? 30.038 38.286 -6.051 1.00 56.08 386 LEU A C 1
ATOM 3080 O O . LEU A 1 386 ? 29.989 37.316 -6.822 1.00 56.94 386 LEU A O 1
ATOM 3085 N N . LYS A 1 387 ? 30.139 39.567 -6.484 1.00 50.99 387 LYS A N 1
ATOM 3086 C CA . LYS A 1 387 ? 30.223 39.956 -7.900 1.00 50.66 387 LYS A CA 1
ATOM 3087 C C . LYS A 1 387 ? 31.451 39.301 -8.575 1.00 57.01 387 LYS A C 1
ATOM 3088 O O . LYS A 1 387 ? 31.353 38.744 -9.679 1.00 59.02 387 LYS A O 1
ATOM 3094 N N . LEU A 1 388 ? 32.605 39.384 -7.895 1.00 51.48 388 LEU A N 1
ATOM 3095 C CA . LEU A 1 388 ? 33.878 38.819 -8.322 1.00 51.83 388 LEU A CA 1
ATOM 3096 C C . LEU A 1 388 ? 33.737 37.281 -8.472 1.00 57.66 388 LEU A C 1
ATOM 3097 O O . LEU A 1 388 ? 34.170 36.726 -9.486 1.00 59.68 388 LEU A O 1
ATOM 3102 N N . GLY A 1 389 ? 33.129 36.625 -7.471 1.00 51.20 389 GLY A N 1
ATOM 3103 C CA . GLY A 1 389 ? 32.902 35.185 -7.502 1.00 51.84 389 GLY A CA 1
ATOM 3104 C C . GLY A 1 389 ? 32.060 34.776 -8.694 1.00 55.22 389 GLY A C 1
ATOM 3105 O O . GLY A 1 389 ? 32.414 33.862 -9.436 1.00 55.52 389 GLY A O 1
ATOM 3106 N N . ARG A 1 390 ? 30.973 35.501 -8.919 1.00 50.88 390 ARG A N 1
ATOM 3107 C CA . ARG A 1 390 ? 30.065 35.254 -10.033 1.00 51.02 390 ARG A CA 1
ATOM 3108 C C . ARG A 1 390 ? 30.709 35.508 -11.394 1.00 54.29 390 ARG A C 1
ATOM 3109 O O . ARG A 1 390 ? 30.444 34.759 -12.348 1.00 54.44 390 ARG A O 1
ATOM 3117 N N . LEU A 1 391 ? 31.589 36.521 -11.468 1.00 50.38 391 LEU A N 1
ATOM 3118 C CA . LEU A 1 391 ? 32.312 36.820 -12.700 1.00 52.60 391 LEU A CA 1
ATOM 3119 C C . LEU A 1 391 ? 33.322 35.708 -12.972 1.00 59.78 391 LEU A C 1
ATOM 3120 O O . LEU A 1 391 ? 33.328 35.171 -14.078 1.00 62.76 391 LEU A O 1
ATOM 3125 N N . TYR A 1 392 ? 34.132 35.324 -11.957 1.00 54.72 392 TYR A N 1
ATOM 3126 C CA . TYR A 1 392 ? 35.097 34.228 -12.057 1.00 55.81 392 TYR A CA 1
ATOM 3127 C C . TYR A 1 392 ? 34.380 32.937 -12.494 1.00 60.82 392 TYR A C 1
ATOM 3128 O O . TYR A 1 392 ? 34.838 32.294 -13.434 1.00 61.12 392 TYR A O 1
ATOM 3137 N N . MET A 1 393 ? 33.239 32.582 -11.829 1.00 58.11 393 MET A N 1
ATOM 3138 C CA . MET A 1 393 ? 32.447 31.392 -12.154 1.00 59.33 393 MET A CA 1
ATOM 3139 C C . MET A 1 393 ? 31.958 31.438 -13.607 1.00 65.11 393 MET A C 1
ATOM 3140 O O . MET A 1 393 ? 32.187 30.467 -14.347 1.00 65.73 393 MET A O 1
ATOM 3145 N N . GLY A 1 394 ? 31.351 32.579 -14.003 1.00 60.84 394 GLY A N 1
ATOM 3146 C CA . GLY A 1 394 ? 30.870 32.819 -15.362 1.00 61.49 394 GLY A CA 1
ATOM 3147 C C . GLY A 1 394 ? 31.944 32.655 -16.424 1.00 68.15 394 GLY A C 1
ATOM 3148 O O . GLY A 1 394 ? 31.662 32.141 -17.513 1.00 71.20 394 GLY A O 1
ATOM 3149 N N . LEU A 1 395 ? 33.205 33.034 -16.089 1.00 62.38 395 LEU A N 1
ATOM 3150 C CA . LEU A 1 395 ? 34.362 32.979 -16.992 1.00 62.47 395 LEU A CA 1
ATOM 3151 C C . LEU A 1 395 ? 35.200 31.711 -16.866 1.00 68.08 395 LEU A C 1
ATOM 3152 O O . LEU A 1 395 ? 36.345 31.686 -17.308 1.00 69.73 395 LEU A O 1
ATOM 3157 N N . GLU A 1 396 ? 34.632 30.654 -16.286 1.00 64.40 396 GLU A N 1
ATOM 3158 C CA . GLU A 1 396 ? 35.273 29.347 -16.126 1.00 65.23 396 GLU A CA 1
ATOM 3159 C C . GLU A 1 396 ? 36.491 29.287 -15.168 1.00 70.40 396 GLU A C 1
ATOM 3160 O O . GLU A 1 396 ? 37.268 28.324 -15.230 1.00 75.14 396 GLU A O 1
ATOM 3166 N N . HIS A 1 397 ? 36.650 30.285 -14.282 1.00 62.43 397 HIS A N 1
ATOM 3167 C CA . HIS A 1 397 ? 37.722 30.330 -13.277 1.00 61.65 397 HIS A CA 1
ATOM 3168 C C . HIS A 1 397 ? 37.118 29.892 -11.942 1.00 65.59 397 HIS A C 1
ATOM 3169 O O . HIS A 1 397 ? 36.984 30.686 -11.006 1.00 64.80 397 HIS A O 1
ATOM 3176 N N . LYS A 1 398 ? 36.710 28.612 -11.888 1.00 62.56 398 LYS A N 1
ATOM 3177 C CA . LYS A 1 398 ? 36.009 27.985 -10.771 1.00 61.80 398 LYS A CA 1
ATOM 3178 C C . LYS A 1 398 ? 36.684 27.980 -9.400 1.00 67.06 398 LYS A C 1
ATOM 3179 O O . LYS A 1 398 ? 35.984 28.223 -8.406 1.00 67.46 398 LYS A O 1
ATOM 3185 N N . ALA A 1 399 ? 38.013 27.744 -9.327 1.00 62.07 399 ALA A N 1
ATOM 3186 C CA . ALA A 1 399 ? 38.700 27.781 -8.035 1.00 60.76 399 ALA A CA 1
ATOM 3187 C C . ALA A 1 399 ? 38.700 29.206 -7.445 1.00 65.24 399 ALA A C 1
ATOM 3188 O O . ALA A 1 399 ? 38.367 29.379 -6.263 1.00 64.99 399 ALA A O 1
ATOM 3190 N N . ALA A 1 400 ? 38.988 30.230 -8.287 1.00 61.61 400 ALA A N 1
ATOM 3191 C CA . ALA A 1 400 ? 38.978 31.632 -7.858 1.00 59.57 400 ALA A CA 1
ATOM 3192 C C . ALA A 1 400 ? 37.567 32.077 -7.499 1.00 63.48 400 ALA A C 1
ATOM 3193 O O . ALA A 1 400 ? 37.390 32.806 -6.514 1.00 62.57 400 ALA A O 1
ATOM 3195 N N . GLY A 1 401 ? 36.584 31.614 -8.276 1.00 60.20 401 GLY A N 1
ATOM 3196 C CA . GLY A 1 401 ? 35.169 31.899 -8.057 1.00 58.02 401 GLY A CA 1
ATOM 3197 C C . GLY A 1 401 ? 34.690 31.339 -6.741 1.00 60.32 401 GLY A C 1
ATOM 3198 O O . GLY A 1 401 ? 34.068 32.061 -5.962 1.00 57.59 401 GLY A O 1
ATOM 3199 N N . GLU A 1 402 ? 35.021 30.065 -6.459 1.00 59.64 402 GLU A N 1
ATOM 3200 C CA . GLU A 1 402 ? 34.650 29.432 -5.189 1.00 61.03 402 GLU A CA 1
ATOM 3201 C C . GLU A 1 402 ? 35.259 30.156 -3.977 1.00 65.12 402 GLU A C 1
ATOM 3202 O O . GLU A 1 402 ? 34.548 30.368 -2.996 1.00 63.80 402 GLU A O 1
ATOM 3208 N N . LYS A 1 403 ? 36.549 30.571 -4.066 1.00 61.68 403 LYS A N 1
ATOM 3209 C CA . LYS A 1 403 ? 37.234 31.326 -3.009 1.00 60.41 403 LYS A CA 1
ATOM 3210 C C . LYS A 1 403 ? 36.502 32.643 -2.738 1.00 63.74 403 LYS A C 1
ATOM 3211 O O . LYS A 1 403 ? 36.250 32.952 -1.573 1.00 65.04 403 LYS A O 1
ATOM 3217 N N . ALA A 1 404 ? 36.154 33.420 -3.804 1.00 57.23 404 ALA A N 1
ATOM 3218 C CA . ALA A 1 404 ? 35.458 34.711 -3.669 1.00 53.57 404 ALA A CA 1
ATOM 3219 C C . ALA A 1 404 ? 34.032 34.540 -3.136 1.00 55.06 404 ALA A C 1
ATOM 3220 O O . ALA A 1 404 ? 33.611 35.310 -2.277 1.00 51.99 404 ALA A O 1
ATOM 3222 N N . LEU A 1 405 ? 33.307 33.504 -3.606 1.00 53.58 405 LEU A N 1
ATOM 3223 C CA . LEU A 1 405 ? 31.954 33.207 -3.126 1.00 53.14 405 LEU A CA 1
ATOM 3224 C C . LEU A 1 405 ? 31.935 32.872 -1.631 1.00 59.37 405 LEU A C 1
ATOM 3225 O O . LEU A 1 405 ? 31.037 33.318 -0.926 1.00 60.24 405 LEU A O 1
ATOM 3230 N N . LYS A 1 406 ? 32.957 32.135 -1.150 1.00 56.12 406 LYS A N 1
ATOM 3231 C CA . LYS A 1 406 ? 33.132 31.756 0.244 1.00 55.61 406 LYS A CA 1
ATOM 3232 C C . LYS A 1 406 ? 33.517 32.967 1.111 1.00 59.44 406 LYS A C 1
ATOM 3233 O O . LYS A 1 406 ? 33.123 33.014 2.282 1.00 59.47 406 LYS A O 1
ATOM 3239 N N . LYS A 1 407 ? 34.244 33.957 0.534 1.00 54.78 407 LYS A N 1
ATOM 3240 C CA . LYS A 1 407 ? 34.584 35.206 1.214 1.00 52.72 407 LYS A CA 1
ATOM 3241 C C . LYS A 1 407 ? 33.283 35.990 1.410 1.00 56.40 407 LYS A C 1
ATOM 3242 O O . LYS A 1 407 ? 33.060 36.508 2.501 1.00 55.83 407 LYS A O 1
ATOM 3248 N N . ALA A 1 408 ? 32.393 36.023 0.382 1.00 55.04 408 ALA A N 1
ATOM 3249 C CA . ALA A 1 408 ? 31.076 36.691 0.486 1.00 54.54 408 ALA A CA 1
ATOM 3250 C C . ALA A 1 408 ? 30.227 36.043 1.609 1.00 58.00 408 ALA A C 1
ATOM 3251 O O . ALA A 1 408 ? 29.782 36.754 2.516 1.00 57.89 408 ALA A O 1
ATOM 3253 N N . ILE A 1 409 ? 30.108 34.694 1.594 1.00 52.63 409 ILE A N 1
ATOM 3254 C CA . ILE A 1 409 ? 29.386 33.906 2.590 1.00 51.61 409 ILE A CA 1
ATOM 3255 C C . ILE A 1 409 ? 29.843 34.195 4.015 1.00 57.70 409 ILE A C 1
ATOM 3256 O O . ILE A 1 409 ? 28.982 34.408 4.877 1.00 58.42 409 ILE A O 1
ATOM 3261 N N . ALA A 1 410 ? 31.181 34.224 4.266 1.00 55.15 410 ALA A N 1
ATOM 3262 C CA . ALA A 1 410 ? 31.755 34.490 5.603 1.00 55.83 410 ALA A CA 1
ATOM 3263 C C . ALA A 1 410 ? 31.239 35.777 6.239 1.00 63.26 410 ALA A C 1
ATOM 3264 O O . ALA A 1 410 ? 30.874 35.747 7.422 1.00 64.82 410 ALA A O 1
ATOM 3266 N N . ILE A 1 411 ? 31.155 36.886 5.445 1.00 58.36 411 ILE A N 1
ATOM 3267 C CA . ILE A 1 411 ? 30.625 38.175 5.909 1.00 55.74 411 ILE A CA 1
ATOM 3268 C C . ILE A 1 411 ? 29.102 38.097 6.048 1.00 56.32 411 ILE A C 1
ATOM 3269 O O . ILE A 1 411 ? 28.549 38.602 7.027 1.00 55.95 411 ILE A O 1
ATOM 3274 N N . MET A 1 412 ? 28.422 37.513 5.046 1.00 51.37 412 MET A N 1
ATOM 3275 C CA . MET A 1 412 ? 26.956 37.440 5.003 1.00 50.24 412 MET A CA 1
ATOM 3276 C C . MET A 1 412 ? 26.353 36.601 6.117 1.00 54.55 412 MET A C 1
ATOM 3277 O O . MET A 1 412 ? 25.236 36.853 6.531 1.00 52.22 412 MET A O 1
ATOM 3282 N N . GLU A 1 413 ? 27.090 35.606 6.607 1.00 54.72 413 GLU A N 1
ATOM 3283 C CA . GLU A 1 413 ? 26.623 34.778 7.720 1.00 55.58 413 GLU A CA 1
ATOM 3284 C C . GLU A 1 413 ? 26.417 35.668 8.955 1.00 58.03 413 GLU A C 1
ATOM 3285 O O . GLU A 1 413 ? 25.443 35.495 9.686 1.00 58.45 413 GLU A O 1
ATOM 3291 N N . VAL A 1 414 ? 27.291 36.663 9.140 1.00 53.43 414 VAL A N 1
ATOM 3292 C CA . VAL A 1 414 ? 27.190 37.596 10.261 1.00 53.37 414 VAL A CA 1
ATOM 3293 C C . VAL A 1 414 ? 26.017 38.587 10.015 1.00 58.47 414 VAL A C 1
ATOM 3294 O O . VAL A 1 414 ? 25.103 38.676 10.839 1.00 59.46 414 VAL A O 1
ATOM 3298 N N . ALA A 1 415 ? 26.052 39.310 8.882 1.00 52.99 415 ALA A N 1
ATOM 3299 C CA . ALA A 1 415 ? 25.054 40.321 8.555 1.00 50.67 415 ALA A CA 1
ATOM 3300 C C . ALA A 1 415 ? 23.632 39.827 8.228 1.00 53.59 415 ALA A C 1
ATOM 3301 O O . ALA A 1 415 ? 22.663 40.433 8.715 1.00 56.05 415 ALA A O 1
ATOM 3303 N N . HIS A 1 416 ? 23.500 38.764 7.409 1.00 46.70 416 HIS A N 1
ATOM 3304 C CA . HIS A 1 416 ? 22.211 38.221 6.957 1.00 47.04 416 HIS A CA 1
ATOM 3305 C C . HIS A 1 416 ? 21.697 37.029 7.766 1.00 53.68 416 HIS A C 1
ATOM 3306 O O . HIS A 1 416 ? 20.542 36.626 7.616 1.00 53.38 416 HIS A O 1
ATOM 3313 N N . GLY A 1 417 ? 22.564 36.428 8.572 1.00 52.78 417 GLY A N 1
ATOM 3314 C CA . GLY A 1 417 ? 22.226 35.219 9.303 1.00 53.64 417 GLY A CA 1
ATOM 3315 C C . GLY A 1 417 ? 22.683 33.997 8.526 1.00 59.96 417 GLY A C 1
ATOM 3316 O O . GLY A 1 417 ? 22.608 33.961 7.288 1.00 59.33 417 GLY A O 1
ATOM 3317 N N . LYS A 1 418 ? 23.168 32.982 9.242 1.00 59.24 418 LYS A N 1
ATOM 3318 C CA . LYS A 1 418 ? 23.682 31.747 8.644 1.00 61.12 418 LYS A CA 1
ATOM 3319 C C . LYS A 1 418 ? 22.701 31.040 7.694 1.00 68.93 418 LYS A C 1
ATOM 3320 O O . LYS A 1 418 ? 23.119 30.467 6.680 1.00 70.78 418 LYS A O 1
ATOM 3326 N N . ASP A 1 419 ? 21.406 31.137 8.011 1.00 65.36 419 ASP A N 1
ATOM 3327 C CA . ASP A 1 419 ? 20.265 30.515 7.338 1.00 65.34 419 ASP A CA 1
ATOM 3328 C C . ASP A 1 419 ? 19.609 31.371 6.247 1.00 66.47 419 ASP A C 1
ATOM 3329 O O . ASP A 1 419 ? 18.533 31.001 5.758 1.00 66.58 419 ASP A O 1
ATOM 3334 N N . HIS A 1 420 ? 20.212 32.509 5.869 1.00 60.82 420 HIS A N 1
ATOM 3335 C CA . HIS A 1 420 ? 19.568 33.400 4.888 1.00 58.97 420 HIS A CA 1
ATOM 3336 C C . HIS A 1 420 ? 19.397 32.764 3.509 1.00 64.42 420 HIS A C 1
ATOM 3337 O O . HIS A 1 420 ? 20.353 32.166 3.000 1.00 66.81 420 HIS A O 1
ATOM 3344 N N . PRO A 1 421 ? 18.213 32.917 2.858 1.00 58.22 421 PRO A N 1
ATOM 3345 C CA . PRO A 1 421 ? 18.046 32.404 1.479 1.00 57.79 421 PRO A CA 1
ATOM 3346 C C . PRO A 1 421 ? 19.163 32.798 0.503 1.00 63.48 421 PRO A C 1
ATOM 3347 O O . PRO A 1 421 ? 19.486 31.995 -0.374 1.00 64.41 421 PRO A O 1
ATOM 3351 N N . TYR A 1 422 ? 19.765 34.018 0.649 1.00 59.39 422 TYR A N 1
ATOM 3352 C CA . TYR A 1 422 ? 20.873 34.452 -0.223 1.00 57.81 422 TYR A CA 1
ATOM 3353 C C . TYR A 1 422 ? 22.076 33.524 -0.102 1.00 64.18 422 TYR A C 1
ATOM 3354 O O . TYR A 1 422 ? 22.732 33.254 -1.105 1.00 66.46 422 TYR A O 1
ATOM 3363 N N . ILE A 1 423 ? 22.370 33.047 1.115 1.00 60.11 423 ILE A N 1
ATOM 3364 C CA . ILE A 1 423 ? 23.489 32.141 1.360 1.00 60.93 423 ILE A CA 1
ATOM 3365 C C . ILE A 1 423 ? 23.200 30.753 0.743 1.00 66.68 423 ILE A C 1
ATOM 3366 O O . ILE A 1 423 ? 24.085 30.203 0.089 1.00 68.14 423 ILE A O 1
ATOM 3371 N N . SER A 1 424 ? 21.941 30.241 0.855 1.00 60.83 424 SER A N 1
ATOM 3372 C CA . SER A 1 424 ? 21.526 28.987 0.216 1.00 59.65 424 SER A CA 1
ATOM 3373 C C . SER A 1 424 ? 21.706 29.083 -1.297 1.00 63.36 424 SER A C 1
ATOM 3374 O O . SER A 1 424 ? 22.164 28.107 -1.893 1.00 66.22 424 SER A O 1
ATOM 3377 N N . GLU A 1 425 ? 21.417 30.262 -1.913 1.00 57.73 425 GLU A N 1
ATOM 3378 C CA . GLU A 1 425 ? 21.619 30.451 -3.360 1.00 58.89 425 GLU A CA 1
ATOM 3379 C C . GLU A 1 425 ? 23.107 30.376 -3.706 1.00 65.72 425 GLU A C 1
ATOM 3380 O O . GLU A 1 425 ? 23.470 29.712 -4.695 1.00 67.91 425 GLU A O 1
ATOM 3386 N N . ILE A 1 426 ? 23.970 31.063 -2.901 1.00 60.15 426 ILE A N 1
ATOM 3387 C CA . ILE A 1 426 ? 25.417 31.100 -3.156 1.00 59.82 426 ILE A CA 1
ATOM 3388 C C . ILE A 1 426 ? 26.025 29.707 -3.044 1.00 68.12 426 ILE A C 1
ATOM 3389 O O . ILE A 1 426 ? 26.817 29.319 -3.904 1.00 69.71 426 ILE A O 1
ATOM 3394 N N . LYS A 1 427 ? 25.621 28.940 -2.005 1.00 66.07 427 LYS A N 1
ATOM 3395 C CA . LYS A 1 427 ? 26.084 27.570 -1.783 1.00 66.78 427 LYS A CA 1
ATOM 3396 C C . LYS A 1 427 ? 25.699 26.679 -2.958 1.00 72.83 427 LYS A C 1
ATOM 3397 O O . LYS A 1 427 ? 26.542 25.916 -3.413 1.00 74.37 427 LYS A O 1
ATOM 3403 N N . GLN A 1 428 ? 24.471 26.844 -3.508 1.00 71.05 428 GLN A N 1
ATOM 3404 C CA . GLN A 1 428 ? 23.993 26.108 -4.699 1.00 73.29 428 GLN A CA 1
ATOM 3405 C C . GLN A 1 428 ? 24.862 26.430 -5.907 1.00 78.62 428 GLN A C 1
ATOM 3406 O O . GLN A 1 428 ? 25.156 25.529 -6.695 1.00 80.50 428 GLN A O 1
ATOM 3412 N N . GLU A 1 429 ? 25.295 27.708 -6.029 1.00 73.90 429 GLU A N 1
ATOM 3413 C CA . GLU A 1 429 ? 26.202 28.160 -7.093 1.00 73.66 429 GLU A CA 1
ATOM 3414 C C . GLU A 1 429 ? 27.568 27.459 -6.964 1.00 78.52 429 GLU A C 1
ATOM 3415 O O . GLU A 1 429 ? 28.106 27.003 -7.971 1.00 78.97 429 GLU A O 1
ATOM 3421 N N . ILE A 1 430 ? 28.098 27.346 -5.728 1.00 75.58 430 ILE A N 1
ATOM 3422 C CA . ILE A 1 430 ? 29.367 26.661 -5.447 1.00 77.81 430 ILE A CA 1
ATOM 3423 C C . ILE A 1 430 ? 29.252 25.172 -5.806 1.00 88.47 430 ILE A C 1
ATOM 3424 O O . ILE A 1 430 ? 30.134 24.640 -6.477 1.00 90.38 430 ILE A O 1
ATOM 3429 N N . GLU A 1 431 ? 28.160 24.523 -5.366 1.00 87.88 431 GLU A N 1
ATOM 3430 C CA . GLU A 1 431 ? 27.906 23.103 -5.575 1.00 91.17 431 GLU A CA 1
ATOM 3431 C C . GLU A 1 431 ? 27.634 22.688 -7.035 1.00 98.62 431 GLU A C 1
ATOM 3432 O O . GLU A 1 431 ? 28.215 21.695 -7.496 1.00 100.21 431 GLU A O 1
ATOM 3438 N N . SER A 1 432 ? 26.807 23.476 -7.771 1.00 95.99 432 SER A N 1
ATOM 3439 C CA . SER A 1 432 ? 26.473 23.211 -9.177 1.00 98.09 432 SER A CA 1
ATOM 3440 C C . SER A 1 432 ? 27.678 23.387 -10.122 1.00 106.52 432 SER A C 1
ATOM 3441 O O . SER A 1 432 ? 27.701 22.786 -11.210 1.00 107.65 432 SER A O 1
ATOM 3444 N N . HIS A 1 433 ? 28.685 24.197 -9.684 1.00 104.39 433 HIS A N 1
ATOM 3445 C CA . HIS A 1 433 ? 29.880 24.604 -10.429 1.00 112.73 433 HIS A CA 1
ATOM 3446 C C . HIS A 1 433 ? 29.551 25.508 -11.645 1.00 135.22 433 HIS A C 1
ATOM 3447 O O . HIS A 1 433 ? 28.374 25.887 -11.812 1.00 138.63 433 HIS A O 1
ATOM 3455 N N . LEU B 2 4 ? 17.520 57.873 0.498 1.00 67.23 369 LEU I N 1
ATOM 3456 C CA . LEU B 2 4 ? 17.141 56.897 1.520 1.00 66.97 369 LEU I CA 1
ATOM 3457 C C . LEU B 2 4 ? 18.323 56.099 2.083 1.00 66.58 369 LEU I C 1
ATOM 3458 O O . LEU B 2 4 ? 19.336 55.933 1.404 1.00 66.49 369 LEU I O 1
ATOM 3463 N N . LYS B 2 5 ? 18.184 55.659 3.357 1.00 58.93 370 LYS I N 1
ATOM 3464 C CA . LYS B 2 5 ? 19.149 54.933 4.183 1.00 55.52 370 LYS I CA 1
ATOM 3465 C C . LYS B 2 5 ? 19.548 53.633 3.536 1.00 61.30 370 LYS I C 1
ATOM 3466 O O . LYS B 2 5 ? 18.778 52.678 3.511 1.00 59.31 370 LYS I O 1
ATOM 3472 N N . SER B 2 6 ? 20.765 53.622 2.961 1.00 63.86 371 SER I N 1
ATOM 3473 C CA . SER B 2 6 ? 21.395 52.477 2.275 1.00 65.36 371 SER I CA 1
ATOM 3474 C C . SER B 2 6 ? 22.944 52.504 2.311 1.00 71.64 371 SER I C 1
ATOM 3475 O O . SER B 2 6 ? 23.554 53.531 2.638 1.00 72.26 371 SER I O 1
ATOM 3478 N N . LYS B 2 7 ? 23.552 51.344 1.953 1.00 68.51 372 LYS I N 1
ATOM 3479 C CA . LYS B 2 7 ? 24.983 51.040 1.874 1.00 67.82 372 LYS I CA 1
ATOM 3480 C C . LYS B 2 7 ? 25.643 51.690 0.653 1.00 75.54 372 LYS I C 1
ATOM 3481 O O . LYS B 2 7 ? 26.802 52.062 0.748 1.00 75.79 372 LYS I O 1
ATOM 3487 N N . LYS B 2 8 ? 24.943 51.776 -0.507 1.00 74.62 373 LYS I N 1
ATOM 3488 C CA . LYS B 2 8 ? 25.464 52.433 -1.719 1.00 74.80 373 LYS I CA 1
ATOM 3489 C C . LYS B 2 8 ? 24.471 53.477 -2.306 1.00 79.38 373 LYS I C 1
ATOM 3490 O O . LYS B 2 8 ? 23.257 53.225 -2.326 1.00 79.45 373 LYS I O 1
ATOM 3496 N N . GLY B 2 9 ? 25.006 54.617 -2.769 1.00 75.54 374 GLY I N 1
ATOM 3497 C CA . GLY B 2 9 ? 24.242 55.716 -3.361 1.00 96.68 374 GLY I CA 1
ATOM 3498 C C . GLY B 2 9 ? 24.594 56.004 -4.807 1.00 112.56 374 GLY I C 1
ATOM 3499 O O . GLY B 2 9 ? 23.970 55.470 -5.726 1.00 72.76 374 GLY I O 1
#

Sequence (435 aa):
GLGGLERFCSPGKGRGLRALQPFQVGDLLFSCPAYAYVLTVNERGNHCEYCFTRKEGLSKCGRCKQAFYCNVECQKEDWPMHKLECSPMVVFGENWNPSETVRLTARILAKQKIHPERTPSEKLLAVKEFESHLDKLDNEKKDLIQSDIAALHHFYSKHLEFPDNDSLVVLFAQVNCNGFTIEDEELSHLGSAIFPDVALMNHSCCPNVIVTYKGTLAEVRAVQEIKPGEEVFTSYIDLLYPTEDRNDRLRDSYFFTCECQECTTKDKDKAKVEIRKLSDPPKAEAIRDMVRYARNVIEEFRRAKHYKSPSELLEICELSQEKMSSVFEDSNVYMLHMMYQAMGVCLYMQDWEGALQYGQKIIKPYSKHYPLYSLNVASMWLKLGRLYMGLEHKAAGEKALKKAIAIMEVAHGKDHPYISEIKQEIESHLKSKKG

Nearest PDB structures (foldseek):
  4o6f-assembly1_A  TM=9.999E-01  e=1.403E-67  Homo sapiens
  3tg5-assembly1_A  TM=9.979E-01  e=2.770E-67  Homo sapiens
  6cby-assembly2_B  TM=9.926E-01  e=1.936E-66  Homo sapiens
  3qww-assembly1_A  TM=9.948E-01  e=8.739E-66  Mus musculus
  3n71-assembly1_A  TM=8.492E-01  e=6.197E-33  Mus musculus

Solvent-accessible surface area: 20558 Å² total; per-residue (Å²): 78,27,69,20,8,55,80,31,106,4,121,89,102,51,75,0,1,78,0,92,78,77,10,86,62,23,60,81,12,12,42,2,58,15,10,2,34,0,2,17,70,133,31,38,30,73,5,0,6,75,37,7,59,95,93,162,72,21,51,114,7,58,135,8,115,74,0,40,0,22,70,88,92,17,54,123,103,2,103,60,29,4,76,7,2,0,57,18,3,85,118,56,41,187,111,26,114,12,53,41,28,0,3,0,0,0,5,0,18,6,44,33,146,112,61,103,117,141,5,85,3,10,93,22,5,13,4,156,66,10,93,20,21,71,139,112,16,77,115,128,56,88,96,116,12,71,73,29,5,62,23,0,77,111,13,5,65,180,86,18,138,48,54,95,66,106,52,0,14,49,10,0,4,12,1,66,11,9,0,4,15,1,12,19,14,45,10,42,70,6,0,6,0,0,0,0,3,0,9,6,0,21,8,5,6,45,9,15,1,10,6,2,17,71,31,26,53,0,5,0,12,0,10,81,89,0,115,78,50,76,23,0,42,6,14,21,14,25,16,3,43,9,5,105,22,4,7,57,120,0,99,75,44,12,48,64,70,11,149,21,128,24,8,89,57,108,102,64,30,163,22,5,28,33,33,97,162,63,129,121,98,33,146,58,105,39,20,136,88,13,24,178,49,0,63,78,7,16,70,73,2,100,143,1,108,151,152,72,42,48,75,81,14,26,91,24,0,81,120,2,21,131,113,0,29,61,19,2,57,66,24,0,0,1,5,0,14,0,0,40,28,0,2,34,13,4,46,176,71,124,55,107,109,12,0,16,128,37,0,83,99,0,10,166,18,11,56,113,3,7,34,149,53,5,11,15,9,2,5,2,42,0,20,2,0,56,11,36,25,60,31,127,92,73,76,35,0,48,138,2,0,110,101,0,13,60,20,1,48,24,0,12,6,160,113,4,71,28,2,68,67,0,106,106,56,24,133,78,113,68,11,15,25,69,90

GO terms:
  GO:0016279 protein-lysine N-methyltransferase activity (F, IDA)
  GO:0005737 cytoplasm (C, IDA)
  GO:0018026 peptidyl-lysine monomethylation (P, IDA)
  GO:0043516 regulation of DNA damage response, signal transduction by p53 class mediator (P, IMP)
  GO:0000122 negative regulation of transcription by RNA polymerase II (P, IMP)
  GO:0005515 protein binding (F, IPI)
  GO:0002039 p53 binding (F, IPI)
  GO:0016278 lysine N-methyltransferase activity (F, TAS)
  GO:0005654 nucleoplasm (C, TAS)
  GO:1901796 regulation of signal transduction by p53 class mediator (P, TAS)
  GO:0140938 histone H3 methyltransferase activity (F, TAS)

Foldseek 3Di:
DFPQKAWDQDVVQGIFIFGAAKAAQQRWRDKAFFLFWAFDQVCAQQAAGQQRDGDHPFPADPQLSRGTHPDVVSVVVCCLLCVQPRVLCVVCPVPPDQDLLLSRLLRNQSSCVVPVDADSLDPHHGLVRFDQCLVVDDPVRLVVLVVSVVSNCVRRVPPGDDDDVVVSSSNSSSCLQAKDFAADLLRHTGIITGRGVVSSHAADLQFQWFWHDQRSMIIIFGNHMHRGGDTGHDHPDDSLDFLVVSQVVCCVRPNDHDCHPCNVVSVCVPLQQDWDPDPPADDPVSSVVLVVVLVVLLVVLVVCVVPPDLVVSLCSLVVNLVVSVVTGDCLHNSNLSSLCSNLVSCVVVVVLVSNLVSLVSNQVSCCVRGDPQDSNNLSSLQSNLVSCLVVVVLVSSLVSLVVSLVSCCSRVNNPRPVNVVSVVSNVVD/DDDPDD

B-factor: mean 65.33, std 19.1, range [29.86, 171.68]

Organism: Homo sapiens (NCBI:txid9606)